Protein AF-A0A5B8U2X6-F1 (afdb_monomer)

pLDDT: mean 74.0, std 24.86, range [23.72, 98.56]

Structure (mmCIF, N/CA/C/O backbone):
data_AF-A0A5B8U2X6-F1
#
_entry.id   AF-A0A5B8U2X6-F1
#
loop_
_atom_site.group_PDB
_atom_site.id
_atom_site.type_symbol
_atom_site.label_atom_id
_atom_site.label_alt_id
_atom_site.label_comp_id
_atom_site.label_asym_id
_atom_site.label_entity_id
_atom_site.label_seq_id
_atom_site.pdbx_PDB_ins_code
_atom_site.Cartn_x
_atom_site.Cartn_y
_atom_site.Cartn_z
_atom_site.occupancy
_atom_site.B_iso_or_equiv
_atom_site.auth_seq_id
_atom_site.auth_comp_id
_atom_site.auth_asym_id
_atom_site.auth_atom_id
_atom_site.pdbx_PDB_model_num
ATOM 1 N N . MET A 1 1 ? 14.703 -2.164 13.344 1.00 45.66 1 MET A N 1
ATOM 2 C CA . MET A 1 1 ? 14.861 -1.088 12.326 1.00 45.66 1 MET A CA 1
ATOM 3 C C . MET A 1 1 ? 16.067 -1.273 11.387 1.00 45.66 1 MET A C 1
ATOM 5 O O . MET A 1 1 ? 16.216 -0.496 10.450 1.00 45.66 1 MET A O 1
ATOM 9 N N . SER A 1 2 ? 16.880 -2.322 11.554 1.00 44.47 2 SER A N 1
ATOM 10 C CA . SER A 1 2 ? 18.109 -2.535 10.768 1.00 44.47 2 SER A CA 1
ATOM 11 C C . SER A 1 2 ? 17.895 -3.267 9.433 1.00 44.47 2 SER A C 1
ATOM 13 O O . SER A 1 2 ? 18.691 -3.104 8.519 1.00 44.47 2 SER A O 1
ATOM 15 N N . CYS A 1 3 ? 16.785 -3.997 9.267 1.00 41.44 3 CYS A N 1
ATOM 16 C CA . CYS A 1 3 ? 16.522 -4.795 8.059 1.00 41.44 3 CYS A CA 1
ATOM 17 C C . CYS A 1 3 ? 15.993 -3.962 6.864 1.00 41.44 3 CYS A C 1
ATOM 19 O O . CYS A 1 3 ? 16.298 -4.249 5.711 1.00 41.44 3 CYS A O 1
ATOM 21 N N . ARG A 1 4 ? 15.277 -2.852 7.120 1.00 40.81 4 ARG A N 1
ATOM 22 C CA . ARG A 1 4 ? 14.771 -1.941 6.065 1.00 40.81 4 ARG A CA 1
ATOM 23 C C . ARG A 1 4 ? 15.860 -1.060 5.435 1.00 40.81 4 ARG A C 1
ATOM 25 O O . ARG A 1 4 ? 15.717 -0.641 4.292 1.00 40.81 4 ARG A O 1
ATOM 32 N N . ARG A 1 5 ? 16.961 -0.797 6.150 1.00 43.97 5 ARG A N 1
ATOM 33 C CA . ARG A 1 5 ? 18.062 0.057 5.661 1.00 43.97 5 ARG A CA 1
ATOM 34 C C . ARG A 1 5 ? 18.943 -0.651 4.624 1.00 43.97 5 ARG A C 1
ATOM 36 O O . ARG A 1 5 ? 19.521 0.022 3.778 1.00 43.97 5 ARG A O 1
ATOM 43 N N . SER A 1 6 ? 18.998 -1.982 4.639 1.00 44.72 6 SER A N 1
ATOM 44 C CA . SER A 1 6 ? 19.812 -2.769 3.700 1.00 44.72 6 SER A CA 1
ATOM 45 C C . SER A 1 6 ? 19.154 -2.918 2.322 1.00 44.72 6 SER A C 1
ATOM 47 O O . SER A 1 6 ? 19.837 -2.815 1.307 1.00 44.72 6 SER A O 1
ATOM 49 N N . ALA A 1 7 ? 17.823 -3.052 2.264 1.00 44.38 7 ALA A N 1
ATOM 50 C CA . ALA A 1 7 ? 17.082 -3.155 1.001 1.00 44.38 7 ALA A CA 1
ATOM 51 C C . ALA A 1 7 ? 17.057 -1.832 0.206 1.00 44.38 7 ALA A C 1
ATOM 53 O O . ALA A 1 7 ? 17.177 -1.834 -1.018 1.00 44.38 7 ALA A O 1
ATOM 54 N N . LEU A 1 8 ? 16.980 -0.689 0.900 1.00 41.84 8 LEU A N 1
ATOM 55 C CA . LEU A 1 8 ? 17.051 0.643 0.282 1.00 41.84 8 LEU A CA 1
ATOM 56 C C . LEU A 1 8 ? 18.453 0.965 -0.263 1.00 41.84 8 LEU A C 1
ATOM 58 O O . LEU A 1 8 ? 18.573 1.636 -1.285 1.00 41.84 8 LEU A O 1
ATOM 62 N N . ARG A 1 9 ? 19.513 0.443 0.369 1.00 46.94 9 ARG A N 1
ATOM 63 C CA . ARG A 1 9 ? 20.895 0.595 -0.113 1.00 46.94 9 ARG A CA 1
ATOM 64 C C . ARG A 1 9 ? 21.164 -0.224 -1.380 1.00 46.94 9 ARG A C 1
ATOM 66 O O . ARG A 1 9 ? 21.861 0.275 -2.251 1.00 46.94 9 ARG A O 1
ATOM 73 N N . GLY A 1 10 ? 20.568 -1.413 -1.522 1.00 42.59 10 GLY A N 1
ATOM 74 C CA . GLY A 1 10 ? 20.718 -2.257 -2.720 1.00 42.59 10 GLY A CA 1
ATOM 75 C C . GLY A 1 10 ? 20.016 -1.719 -3.977 1.00 42.59 10 GLY A C 1
ATOM 76 O O . GLY A 1 10 ? 20.517 -1.886 -5.086 1.00 42.59 10 GLY A O 1
ATOM 77 N N . LEU A 1 11 ? 18.880 -1.030 -3.822 1.00 47.50 11 LEU A N 1
ATOM 78 C CA . LEU A 1 11 ? 18.185 -0.370 -4.939 1.00 47.50 11 LEU A CA 1
ATOM 79 C C . LEU A 1 11 ? 18.840 0.967 -5.324 1.00 47.50 11 LEU A C 1
ATOM 81 O O . LEU A 1 11 ? 18.919 1.292 -6.509 1.00 47.50 11 LEU A O 1
ATOM 85 N N . ALA A 1 12 ? 19.364 1.713 -4.345 1.00 45.62 12 ALA A N 1
ATOM 86 C CA . ALA A 1 12 ? 20.092 2.956 -4.592 1.00 45.62 12 ALA A CA 1
ATOM 87 C C . ALA A 1 12 ? 21.423 2.724 -5.332 1.00 45.62 12 ALA A C 1
ATOM 89 O O . ALA A 1 12 ? 21.787 3.523 -6.193 1.00 45.62 12 ALA A O 1
ATOM 90 N N . THR A 1 13 ? 22.126 1.617 -5.066 1.00 49.00 13 THR A N 1
ATOM 91 C CA . THR A 1 13 ? 23.376 1.277 -5.768 1.00 49.00 13 THR A CA 1
ATOM 92 C C . THR A 1 13 ? 23.142 0.831 -7.213 1.00 49.00 13 THR A C 1
ATOM 94 O O . THR A 1 13 ? 23.917 1.208 -8.090 1.00 49.00 13 THR A O 1
ATOM 97 N N . LEU A 1 14 ? 22.048 0.117 -7.504 1.00 48.97 14 LEU A N 1
ATOM 98 C CA . LEU A 1 14 ? 21.668 -0.240 -8.880 1.00 48.97 14 LEU A CA 1
ATOM 99 C C . LEU A 1 14 ? 21.226 0.980 -9.707 1.00 48.97 14 LEU A C 1
ATOM 101 O O . LEU A 1 14 ? 21.604 1.097 -10.873 1.00 48.97 14 LEU A O 1
ATOM 105 N N . ALA A 1 15 ? 20.486 1.920 -9.107 1.00 51.16 15 ALA A N 1
ATOM 106 C CA . ALA A 1 15 ? 20.102 3.173 -9.764 1.00 51.16 15 ALA A CA 1
ATOM 107 C C . ALA A 1 15 ? 21.309 4.102 -10.009 1.00 51.16 15 ALA A C 1
ATOM 109 O O . ALA A 1 15 ? 21.414 4.703 -11.078 1.00 51.16 15 ALA A O 1
ATOM 110 N N . ALA A 1 16 ? 22.253 4.169 -9.063 1.00 51.25 16 ALA A N 1
ATOM 111 C CA . ALA A 1 16 ? 23.487 4.942 -9.209 1.00 51.25 16 ALA A CA 1
ATOM 112 C C . ALA A 1 16 ? 24.422 4.364 -10.286 1.00 51.25 16 ALA A C 1
ATOM 114 O O . ALA A 1 16 ? 25.028 5.128 -11.034 1.00 51.25 16 ALA A O 1
ATOM 115 N N . LEU A 1 17 ? 24.497 3.036 -10.434 1.00 53.19 17 LEU A N 1
ATOM 116 C CA . LEU A 1 17 ? 25.281 2.394 -11.498 1.00 53.19 17 LEU A CA 1
ATOM 117 C C . LEU A 1 17 ? 24.657 2.584 -12.892 1.00 53.19 17 LEU A C 1
ATOM 119 O O . LEU A 1 17 ? 25.386 2.774 -13.864 1.00 53.19 17 LEU A O 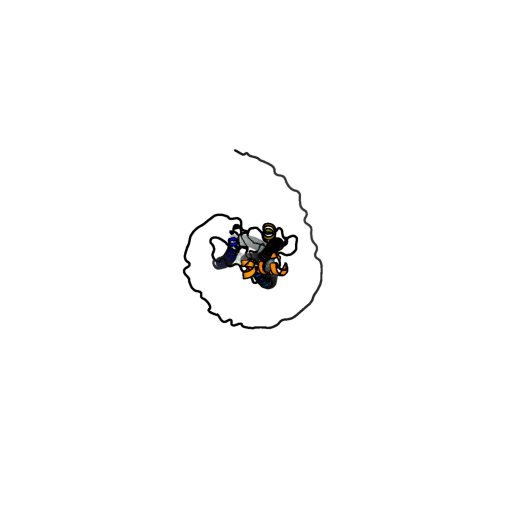1
ATOM 123 N N . LEU A 1 18 ? 23.323 2.614 -12.999 1.00 53.66 18 LEU A N 1
ATOM 124 C CA . LEU A 1 18 ? 22.628 2.923 -14.257 1.00 53.66 18 LEU A CA 1
ATOM 125 C C . LEU A 1 18 ? 22.756 4.405 -14.654 1.00 53.66 18 LEU A C 1
ATOM 127 O O . LEU A 1 18 ? 22.947 4.699 -15.833 1.00 53.66 18 LEU A O 1
ATOM 131 N N . LEU A 1 19 ? 22.722 5.333 -13.691 1.00 51.91 19 LEU A N 1
ATOM 132 C CA . LEU A 1 19 ? 22.930 6.767 -13.940 1.00 51.91 19 LEU A CA 1
ATOM 133 C C . LEU A 1 19 ? 24.402 7.114 -14.224 1.00 51.91 19 LEU A C 1
ATOM 135 O O . LEU A 1 19 ? 24.670 7.919 -15.114 1.00 51.91 19 LEU A O 1
ATOM 139 N N . ALA A 1 20 ? 25.362 6.463 -13.560 1.00 50.06 20 ALA A N 1
ATOM 140 C CA . ALA A 1 20 ? 26.790 6.622 -13.854 1.00 50.06 20 ALA A CA 1
ATOM 141 C C . ALA A 1 20 ? 27.172 6.038 -15.229 1.00 50.06 20 ALA A C 1
ATOM 143 O O . ALA A 1 20 ? 27.997 6.617 -15.937 1.00 50.06 20 ALA A O 1
ATOM 144 N N . GLY A 1 21 ? 26.518 4.949 -15.654 1.00 46.28 21 GLY A N 1
ATOM 145 C CA . GLY A 1 21 ? 26.661 4.399 -17.007 1.00 46.28 21 GLY A CA 1
ATOM 146 C C . GLY A 1 21 ? 26.120 5.320 -18.110 1.00 46.28 21 GLY A C 1
ATOM 147 O O . GLY A 1 21 ? 26.649 5.318 -19.220 1.00 46.28 21 GLY A O 1
ATOM 148 N N . LEU A 1 22 ? 25.112 6.144 -17.804 1.00 51.41 22 LEU A N 1
ATOM 149 C CA . LEU A 1 22 ? 24.564 7.160 -18.712 1.00 51.41 22 LEU A CA 1
ATOM 150 C C . LEU A 1 22 ? 25.394 8.456 -18.728 1.00 51.41 22 LEU A C 1
ATOM 152 O O . LEU A 1 22 ? 25.529 9.072 -19.784 1.00 51.41 22 LEU A O 1
ATOM 156 N N . ALA A 1 23 ? 26.003 8.841 -17.603 1.00 42.81 23 ALA A N 1
ATOM 157 C CA . ALA A 1 23 ? 26.841 10.040 -17.507 1.00 42.81 23 ALA A CA 1
ATOM 158 C C . ALA A 1 23 ? 28.220 9.878 -18.178 1.00 42.81 23 ALA A C 1
ATOM 160 O O . ALA A 1 23 ? 28.730 10.830 -18.769 1.00 42.81 23 ALA A O 1
ATOM 161 N N . LEU A 1 24 ? 28.805 8.671 -18.184 1.00 44.12 24 LEU A N 1
ATOM 162 C CA . LEU A 1 24 ? 30.079 8.424 -18.881 1.00 44.12 24 LEU A CA 1
ATOM 163 C C . LEU A 1 24 ? 29.963 8.416 -20.418 1.00 44.12 24 LEU A C 1
ATOM 165 O O . LEU A 1 24 ? 30.982 8.423 -21.107 1.00 44.12 24 LEU A O 1
ATOM 169 N N . ALA A 1 25 ? 28.747 8.431 -20.970 1.00 42.72 25 ALA A N 1
ATOM 170 C CA . ALA A 1 25 ? 28.528 8.545 -22.410 1.00 42.72 25 ALA A CA 1
ATOM 171 C C . ALA A 1 25 ? 28.566 10.002 -22.923 1.00 42.72 25 ALA A C 1
ATOM 173 O O . ALA A 1 25 ? 28.543 10.210 -24.135 1.00 42.72 25 ALA A O 1
ATOM 174 N N . TRP A 1 26 ? 28.637 11.006 -22.036 1.00 47.81 26 TRP A N 1
ATOM 175 C CA . TRP A 1 26 ? 28.451 12.425 -22.386 1.00 47.81 26 TRP A CA 1
ATOM 176 C C . TRP A 1 26 ? 29.726 13.287 -22.451 1.00 47.81 26 TRP A C 1
ATOM 178 O O . TRP A 1 26 ? 29.637 14.447 -22.838 1.00 47.81 26 TRP A O 1
ATOM 188 N N . THR A 1 27 ? 30.923 12.766 -22.158 1.00 38.72 27 THR A N 1
ATOM 189 C CA . THR A 1 27 ? 32.166 13.580 -22.165 1.00 38.72 27 THR A CA 1
ATOM 190 C C . THR A 1 27 ? 33.053 13.429 -23.407 1.00 38.72 27 THR A C 1
ATOM 192 O O . THR A 1 27 ? 34.200 13.876 -23.416 1.00 38.72 27 THR A O 1
ATOM 195 N N . MET A 1 28 ? 32.544 12.867 -24.506 1.00 40.69 28 MET A N 1
ATOM 196 C CA . MET A 1 28 ? 33.264 12.869 -25.787 1.00 40.69 28 MET A CA 1
ATOM 197 C C . MET A 1 28 ? 32.889 14.108 -26.611 1.00 40.69 28 MET A C 1
ATOM 199 O O . MET A 1 28 ? 31.976 14.071 -27.434 1.00 40.69 28 MET A O 1
ATOM 203 N N . ALA A 1 29 ? 33.623 15.203 -26.401 1.00 36.75 29 ALA A N 1
ATOM 204 C CA . ALA A 1 29 ? 33.650 16.339 -27.322 1.00 36.75 29 ALA A CA 1
ATOM 205 C C . ALA A 1 29 ? 34.003 15.870 -28.756 1.00 36.75 29 ALA A C 1
ATOM 207 O O . ALA A 1 29 ? 34.785 14.921 -28.915 1.00 36.75 29 ALA A O 1
ATOM 208 N N . PRO A 1 30 ? 33.450 16.502 -29.810 1.00 38.44 30 PRO A N 1
ATOM 209 C CA . PRO A 1 30 ? 33.649 16.064 -31.184 1.00 38.44 30 PRO A CA 1
ATOM 210 C C . PRO A 1 30 ? 35.097 16.331 -31.608 1.00 38.44 30 PRO A C 1
ATOM 212 O O . PRO A 1 30 ? 35.464 17.437 -31.988 1.00 38.44 30 PRO A O 1
ATOM 215 N N . ARG A 1 31 ? 35.938 15.295 -31.567 1.00 40.66 31 ARG A N 1
ATOM 216 C CA . ARG A 1 31 ? 37.157 15.266 -32.378 1.00 40.66 31 ARG A CA 1
ATOM 217 C C . ARG A 1 31 ? 36.712 15.261 -33.834 1.00 40.66 31 ARG A C 1
ATOM 219 O O . ARG A 1 31 ? 35.947 14.375 -34.216 1.00 40.66 31 ARG A O 1
ATOM 226 N N . GLU A 1 32 ? 37.169 16.228 -34.625 1.00 37.09 32 GLU A N 1
ATOM 227 C CA . GLU A 1 32 ? 36.954 16.239 -36.070 1.00 37.09 32 GLU A CA 1
ATOM 228 C C . GLU A 1 32 ? 37.392 14.894 -36.659 1.00 37.09 32 GLU A C 1
ATOM 230 O O . GLU A 1 32 ? 38.577 14.568 -36.758 1.00 37.09 32 GLU A O 1
ATOM 235 N N . ALA A 1 33 ? 36.405 14.064 -36.986 1.00 40.00 33 ALA A N 1
ATOM 236 C CA . ALA A 1 33 ? 36.617 12.739 -37.524 1.00 40.00 33 ALA A CA 1
ATOM 237 C C . ALA A 1 33 ? 36.994 12.875 -39.001 1.00 40.00 33 ALA A C 1
ATOM 239 O O . ALA A 1 33 ? 36.147 12.761 -39.888 1.00 40.00 33 ALA A O 1
ATOM 240 N N . ARG A 1 34 ? 38.284 13.094 -39.273 1.00 43.84 34 ARG A N 1
ATOM 241 C CA . ARG A 1 34 ? 38.865 12.716 -40.562 1.00 43.84 34 ARG A CA 1
ATOM 242 C C . ARG A 1 34 ? 38.657 11.206 -40.724 1.00 43.84 34 ARG A C 1
ATOM 244 O O . ARG A 1 34 ? 39.316 10.408 -40.069 1.00 43.84 34 ARG A O 1
ATOM 251 N N . GLY A 1 35 ? 37.667 10.850 -41.543 1.00 50.34 35 GLY A N 1
ATOM 252 C CA . GLY A 1 35 ? 37.341 9.487 -41.955 1.00 50.34 35 GLY A CA 1
ATOM 253 C C . GLY A 1 35 ? 36.707 8.627 -40.863 1.00 50.34 35 GLY A C 1
ATOM 254 O O . GLY A 1 35 ? 37.368 7.774 -40.278 1.00 50.34 35 GLY A O 1
ATOM 255 N N . ALA A 1 36 ? 35.401 8.775 -40.620 1.00 57.94 36 ALA A N 1
ATOM 256 C CA . ALA A 1 36 ? 34.653 7.691 -39.987 1.00 57.94 36 ALA A CA 1
ATOM 257 C C . ALA A 1 36 ? 34.746 6.462 -40.902 1.00 57.94 36 ALA A C 1
ATOM 259 O O . ALA A 1 36 ? 34.104 6.409 -41.950 1.00 57.94 36 ALA A O 1
ATOM 260 N N . ASP A 1 37 ? 35.601 5.513 -40.527 1.00 76.31 37 ASP A N 1
ATOM 261 C CA . ASP A 1 37 ? 35.846 4.324 -41.325 1.00 76.31 37 ASP A CA 1
ATOM 262 C C . ASP A 1 37 ? 34.520 3.579 -41.524 1.00 76.31 37 ASP A C 1
ATOM 264 O O . ASP A 1 37 ? 33.775 3.340 -40.569 1.00 76.31 37 ASP A O 1
ATOM 268 N N . GLU A 1 38 ? 34.165 3.262 -42.766 1.00 82.81 38 GLU A N 1
ATOM 269 C CA . GLU A 1 38 ? 32.849 2.702 -43.096 1.00 82.81 38 GLU A CA 1
ATOM 270 C C . GLU A 1 38 ? 32.565 1.423 -42.293 1.00 82.81 38 GLU A C 1
ATOM 272 O O . GLU A 1 38 ? 31.448 1.216 -41.810 1.00 82.81 38 GLU A O 1
ATOM 277 N N . GLY A 1 39 ? 33.601 0.603 -42.082 1.00 84.31 39 GLY A N 1
ATOM 278 C CA . GLY A 1 39 ? 33.538 -0.586 -41.235 1.00 84.31 39 GLY A CA 1
ATOM 279 C C . GLY A 1 39 ? 33.144 -0.271 -39.789 1.00 84.31 39 GLY A C 1
ATOM 280 O O . GLY A 1 39 ? 32.352 -1.004 -39.198 1.00 84.31 39 GLY A O 1
ATOM 281 N N . ARG A 1 40 ? 33.598 0.862 -39.234 1.00 88.75 40 ARG A N 1
ATOM 282 C CA . ARG A 1 40 ? 33.215 1.324 -37.892 1.00 88.75 40 ARG A CA 1
ATOM 283 C C . ARG A 1 40 ? 31.740 1.715 -37.837 1.00 88.75 40 ARG A C 1
ATOM 285 O O . ARG A 1 40 ? 31.066 1.325 -36.890 1.00 88.75 40 ARG A O 1
ATOM 292 N N . LEU A 1 41 ? 31.222 2.428 -38.842 1.00 87.75 41 LEU A N 1
ATOM 293 C CA . LEU A 1 41 ? 29.796 2.792 -38.915 1.00 87.75 41 LEU A CA 1
ATOM 294 C C . LEU A 1 41 ? 28.893 1.566 -39.108 1.00 87.75 41 LEU A C 1
ATOM 296 O O . LEU A 1 41 ? 27.859 1.437 -38.457 1.00 87.75 41 LEU A O 1
ATOM 300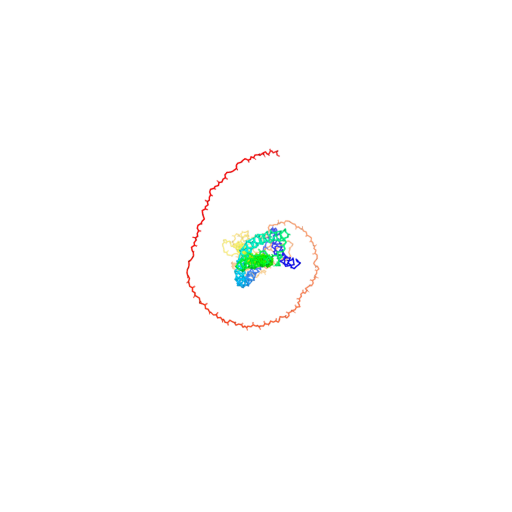 N N . ARG A 1 42 ? 29.292 0.620 -39.964 1.00 90.44 42 ARG A N 1
ATOM 301 C CA . ARG A 1 42 ? 28.578 -0.659 -40.107 1.00 90.44 42 ARG A CA 1
ATOM 302 C C . ARG A 1 42 ? 28.594 -1.446 -38.792 1.00 90.44 42 ARG A C 1
ATOM 304 O O . ARG A 1 42 ? 27.560 -1.978 -38.387 1.00 90.44 42 ARG A O 1
ATOM 311 N N . GLY A 1 43 ? 29.728 -1.450 -38.089 1.00 90.94 43 GLY A N 1
ATOM 312 C CA . GLY A 1 43 ? 29.873 -2.039 -36.759 1.00 90.94 43 GLY A CA 1
ATOM 313 C C . GLY A 1 43 ? 28.967 -1.392 -35.707 1.00 90.94 43 GLY A C 1
ATOM 314 O O . GLY A 1 43 ? 28.291 -2.107 -34.968 1.00 90.94 43 GLY A O 1
ATOM 315 N N . THR A 1 44 ? 28.875 -0.058 -35.657 1.00 90.50 44 THR A N 1
ATOM 316 C CA . THR A 1 44 ? 27.982 0.637 -34.711 1.00 90.50 44 THR A CA 1
ATOM 317 C C . THR A 1 44 ? 26.509 0.383 -35.010 1.00 90.50 44 THR A C 1
ATOM 319 O O . THR A 1 44 ? 25.738 0.196 -34.070 1.00 90.50 44 THR A O 1
ATOM 322 N N . ILE A 1 45 ? 26.112 0.299 -36.284 1.00 91.69 45 ILE A N 1
ATOM 323 C CA . ILE A 1 45 ? 24.746 -0.072 -36.686 1.00 91.69 45 ILE A CA 1
ATOM 324 C C . ILE A 1 45 ? 24.434 -1.512 -36.266 1.00 91.69 45 ILE A C 1
ATOM 326 O O . ILE A 1 45 ? 23.380 -1.763 -35.681 1.00 91.69 45 ILE A O 1
ATOM 330 N N . ALA A 1 46 ? 25.342 -2.461 -36.520 1.00 93.00 46 ALA A N 1
ATOM 331 C CA . ALA A 1 46 ? 25.168 -3.856 -36.117 1.00 93.00 46 ALA A CA 1
ATOM 332 C C . ALA A 1 46 ? 25.066 -3.997 -34.588 1.00 93.00 46 ALA A C 1
ATOM 334 O O . ALA A 1 46 ? 24.146 -4.650 -34.090 1.00 93.00 46 ALA A O 1
ATOM 335 N N . ALA A 1 47 ? 25.943 -3.316 -33.844 1.00 90.44 47 ALA A N 1
ATOM 336 C CA . ALA A 1 47 ? 25.895 -3.257 -32.386 1.00 90.44 47 ALA A CA 1
ATOM 337 C C . ALA A 1 47 ? 24.603 -2.592 -31.881 1.00 90.44 47 ALA A C 1
ATOM 339 O O . ALA A 1 47 ? 23.998 -3.077 -30.929 1.00 90.44 47 ALA A O 1
ATOM 340 N N . GLY A 1 48 ? 24.133 -1.529 -32.542 1.00 90.50 48 GLY A N 1
ATOM 341 C CA . GLY A 1 48 ? 22.844 -0.892 -32.264 1.00 90.50 48 GLY A CA 1
ATOM 342 C C . GLY A 1 48 ? 21.672 -1.857 -32.444 1.00 90.50 48 GLY A C 1
ATOM 343 O O . GLY A 1 48 ? 20.861 -2.005 -31.537 1.00 90.50 48 GLY A O 1
ATOM 344 N N . LYS A 1 49 ? 21.631 -2.609 -33.552 1.00 92.25 49 LYS A N 1
ATOM 345 C CA . LYS A 1 49 ? 20.611 -3.647 -33.802 1.00 92.25 49 LYS A CA 1
ATOM 346 C C . LYS A 1 49 ? 20.666 -4.798 -32.793 1.00 92.25 49 LYS A C 1
ATOM 348 O O . LYS A 1 49 ? 19.632 -5.376 -32.467 1.00 92.25 49 LYS A O 1
ATOM 353 N N . ALA A 1 50 ? 21.856 -5.179 -32.329 1.00 92.62 50 ALA A N 1
ATOM 354 C CA . ALA A 1 50 ? 22.008 -6.188 -31.279 1.00 92.62 50 ALA A CA 1
ATOM 355 C C . ALA A 1 50 ? 21.490 -5.668 -29.928 1.00 92.62 50 ALA A C 1
ATOM 357 O O . ALA A 1 50 ? 20.719 -6.358 -29.264 1.00 92.62 50 ALA A O 1
ATOM 358 N N . ARG A 1 51 ? 21.830 -4.422 -29.567 1.00 89.81 51 ARG A N 1
ATOM 359 C CA . ARG A 1 51 ? 21.296 -3.754 -28.371 1.00 89.81 51 ARG A CA 1
ATOM 360 C C . ARG A 1 51 ? 19.781 -3.596 -28.428 1.00 89.81 51 ARG A C 1
ATOM 362 O O . ARG A 1 51 ? 19.125 -3.870 -27.435 1.00 89.81 51 ARG A O 1
ATOM 369 N N . GLU A 1 52 ? 19.208 -3.225 -29.572 1.00 90.12 52 GLU A N 1
ATOM 370 C CA . GLU A 1 52 ? 17.750 -3.146 -29.742 1.00 90.12 52 GLU A CA 1
ATOM 371 C C . GLU A 1 52 ? 17.065 -4.492 -29.509 1.00 90.12 52 GLU A C 1
ATOM 373 O O . GLU A 1 52 ? 16.050 -4.528 -28.821 1.00 90.12 52 GLU A O 1
ATOM 378 N N . ARG A 1 53 ? 17.625 -5.592 -30.033 1.00 90.75 53 ARG A N 1
ATOM 379 C CA . ARG A 1 53 ? 17.107 -6.948 -29.786 1.00 90.75 53 ARG A CA 1
ATOM 380 C C . ARG A 1 53 ? 17.183 -7.317 -28.307 1.00 90.75 53 ARG A C 1
ATOM 382 O O . ARG A 1 53 ? 16.168 -7.668 -27.727 1.00 90.75 53 ARG A O 1
ATOM 389 N N . SER A 1 54 ? 18.335 -7.110 -27.670 1.00 90.00 54 SER A N 1
ATOM 390 C CA . SER A 1 54 ? 18.495 -7.346 -26.229 1.00 90.00 54 SER A CA 1
ATOM 391 C C . SER A 1 54 ? 17.530 -6.501 -25.383 1.00 90.00 54 SER A C 1
ATOM 393 O O . SER A 1 54 ? 16.895 -7.021 -24.468 1.00 90.00 54 SER A O 1
ATOM 395 N N . LEU A 1 55 ? 17.348 -5.217 -25.716 1.00 88.06 55 LEU A N 1
ATOM 396 C CA . LEU A 1 55 ? 16.381 -4.346 -25.048 1.00 88.06 55 LEU A CA 1
ATOM 397 C C . LEU A 1 55 ? 14.931 -4.763 -25.329 1.00 88.06 55 LEU A C 1
ATOM 399 O O . LEU A 1 55 ? 14.084 -4.545 -24.468 1.00 88.06 55 LEU A O 1
ATOM 403 N N . ALA A 1 56 ? 14.639 -5.358 -26.491 1.00 85.88 56 ALA A N 1
ATOM 404 C CA . ALA A 1 56 ? 13.337 -5.929 -26.841 1.00 85.88 56 ALA A CA 1
ATOM 405 C C . ALA A 1 56 ? 13.057 -7.265 -26.120 1.00 85.88 56 ALA A C 1
ATOM 407 O O . ALA A 1 56 ? 11.931 -7.520 -25.700 1.00 85.88 56 ALA A O 1
ATOM 408 N N . ASP A 1 57 ? 14.068 -8.091 -25.877 1.00 88.94 57 ASP A N 1
ATOM 409 C CA . ASP A 1 57 ? 13.917 -9.321 -25.089 1.00 88.94 57 ASP A CA 1
ATOM 410 C C . ASP A 1 57 ? 13.757 -9.000 -23.607 1.00 88.94 57 ASP A C 1
ATOM 412 O O . ASP A 1 57 ? 12.820 -9.468 -22.944 1.00 88.94 57 ASP A O 1
ATOM 416 N N . ALA A 1 58 ? 14.594 -8.081 -23.113 1.00 84.25 58 ALA A N 1
ATOM 417 C CA . ALA A 1 58 ? 14.346 -7.410 -21.854 1.00 84.25 58 ALA A CA 1
ATOM 418 C C . ALA A 1 58 ? 12.942 -6.793 -21.881 1.00 84.25 58 ALA A C 1
ATOM 420 O O . ALA A 1 58 ? 12.280 -6.864 -20.844 1.00 84.25 58 ALA A O 1
ATOM 421 N N . ALA A 1 59 ? 12.465 -6.288 -23.048 1.00 82.00 59 ALA A N 1
ATOM 422 C CA . ALA A 1 59 ? 11.116 -5.755 -23.307 1.00 82.00 59 ALA A CA 1
ATOM 423 C C . ALA A 1 59 ? 9.987 -6.729 -22.926 1.00 82.00 59 ALA A C 1
ATOM 425 O O . ALA A 1 59 ? 9.091 -6.472 -22.111 1.00 82.00 59 ALA A O 1
ATOM 426 N N . ALA A 1 60 ? 10.090 -7.918 -23.488 1.00 85.12 60 ALA A N 1
ATOM 427 C CA . ALA A 1 60 ? 9.152 -8.982 -23.221 1.00 85.12 60 ALA A CA 1
ATOM 428 C C . ALA A 1 60 ? 9.243 -9.472 -21.765 1.00 85.12 60 ALA A C 1
ATOM 430 O O . ALA A 1 60 ? 8.214 -9.770 -21.156 1.00 85.12 60 ALA A O 1
ATOM 431 N N . HIS A 1 61 ? 10.448 -9.529 -21.185 1.00 87.31 61 HIS A N 1
ATOM 432 C CA . HIS A 1 61 ? 10.651 -10.021 -19.822 1.00 87.31 61 HIS A CA 1
ATOM 433 C C . HIS A 1 61 ? 10.017 -9.115 -18.756 1.00 87.31 61 HIS A C 1
ATOM 435 O O . HIS A 1 61 ? 9.184 -9.600 -17.990 1.00 87.31 61 HIS A O 1
ATOM 441 N N . LEU A 1 62 ? 10.306 -7.804 -18.735 1.00 83.94 62 LEU A N 1
ATOM 442 C CA . LEU A 1 62 ? 9.652 -6.911 -17.757 1.00 83.94 62 LEU A CA 1
ATOM 443 C C . LEU A 1 62 ? 8.137 -6.886 -17.966 1.00 83.94 62 LEU A C 1
ATOM 445 O O . LEU A 1 62 ? 7.419 -6.865 -16.988 1.00 83.94 62 LEU A O 1
ATOM 449 N N . ALA A 1 63 ? 7.631 -6.965 -19.204 1.00 83.56 63 ALA A N 1
ATOM 450 C CA . ALA A 1 63 ? 6.185 -7.001 -19.443 1.00 83.56 63 ALA A CA 1
ATOM 451 C C . ALA A 1 63 ? 5.527 -8.274 -18.868 1.00 83.56 63 ALA A C 1
ATOM 453 O O . ALA A 1 63 ? 4.340 -8.289 -18.536 1.00 83.56 63 ALA A O 1
ATOM 454 N N . ARG A 1 64 ? 6.276 -9.381 -18.745 1.00 89.75 64 ARG A N 1
ATOM 455 C CA . ARG A 1 64 ? 5.832 -10.565 -17.990 1.00 89.75 64 ARG A CA 1
ATOM 456 C C . ARG A 1 64 ? 5.858 -10.301 -16.484 1.00 89.75 64 ARG A C 1
ATOM 458 O O . ARG A 1 64 ? 4.880 -10.633 -15.819 1.00 89.75 64 ARG A O 1
ATOM 465 N N . LEU A 1 65 ? 6.918 -9.675 -15.969 1.00 88.06 65 LEU A N 1
ATOM 466 C CA . LEU A 1 65 ? 7.036 -9.303 -14.552 1.00 88.06 65 LEU A CA 1
ATOM 467 C C . LEU A 1 65 ? 6.001 -8.260 -14.114 1.00 88.06 65 LEU A C 1
ATOM 469 O O . LEU A 1 65 ? 5.481 -8.353 -13.011 1.00 88.06 65 LEU A O 1
ATOM 473 N N . GLU A 1 66 ? 5.668 -7.302 -14.973 1.00 86.06 66 GLU A N 1
ATOM 474 C CA . GLU A 1 66 ? 4.619 -6.298 -14.784 1.00 86.06 66 GLU A CA 1
ATOM 475 C C . GLU A 1 66 ? 3.262 -6.980 -14.668 1.00 86.06 66 GLU A C 1
ATOM 477 O O . GLU A 1 66 ? 2.545 -6.746 -13.704 1.00 86.06 66 GLU A O 1
ATOM 482 N N . ARG A 1 67 ? 2.934 -7.898 -15.588 1.00 87.62 67 ARG A N 1
ATOM 483 C CA . ARG A 1 67 ? 1.696 -8.689 -15.508 1.00 87.62 67 ARG A CA 1
ATOM 484 C C . ARG A 1 67 ? 1.647 -9.574 -14.263 1.00 87.62 67 ARG A C 1
ATOM 486 O O . ARG A 1 67 ? 0.580 -9.724 -13.677 1.00 87.62 67 ARG A O 1
ATOM 493 N N . ALA A 1 68 ? 2.771 -10.165 -13.858 1.00 90.50 68 ALA A N 1
ATOM 494 C CA . ALA A 1 68 ? 2.854 -10.930 -12.616 1.00 90.50 68 ALA A CA 1
ATOM 495 C C . ALA A 1 68 ? 2.657 -10.028 -11.388 1.00 90.50 68 ALA A C 1
ATOM 497 O O . ALA A 1 68 ? 1.810 -10.314 -10.549 1.00 90.50 68 ALA A O 1
ATOM 498 N N . SER A 1 69 ? 3.347 -8.888 -11.345 1.00 89.31 69 SER A N 1
ATOM 499 C CA . SER A 1 69 ? 3.237 -7.910 -10.262 1.00 89.31 69 SER A CA 1
ATOM 500 C C . SER A 1 69 ? 1.853 -7.264 -10.200 1.00 89.31 69 SER A C 1
ATOM 502 O O . SER A 1 69 ? 1.386 -6.962 -9.113 1.00 89.31 69 SER A O 1
ATOM 504 N N . ALA A 1 70 ? 1.172 -7.073 -11.333 1.00 87.12 70 ALA A N 1
ATOM 505 C CA . ALA A 1 70 ? -0.203 -6.582 -11.376 1.00 87.12 70 ALA A CA 1
ATOM 506 C C . ALA A 1 70 ? -1.177 -7.587 -10.747 1.00 87.12 70 ALA A C 1
ATOM 508 O O . ALA A 1 70 ? -2.073 -7.186 -10.011 1.00 87.12 70 ALA A O 1
ATOM 509 N N . ARG A 1 71 ? -0.975 -8.895 -10.970 1.00 91.06 71 ARG A N 1
ATOM 510 C CA . ARG A 1 71 ? -1.748 -9.942 -10.281 1.00 91.06 71 ARG A CA 1
ATOM 511 C C . ARG A 1 71 ? -1.461 -9.970 -8.782 1.00 91.06 71 ARG A C 1
ATOM 513 O O . ARG A 1 71 ? -2.396 -10.031 -7.995 1.00 91.06 71 ARG A O 1
ATOM 520 N N . GLU A 1 72 ? -0.191 -9.887 -8.383 1.00 91.62 72 GLU A N 1
ATOM 521 C CA . GLU A 1 72 ? 0.186 -9.779 -6.965 1.00 91.62 72 GLU A CA 1
ATOM 522 C C . GLU A 1 72 ? -0.453 -8.553 -6.308 1.00 91.62 72 GLU A C 1
ATOM 524 O O . GLU A 1 72 ? -0.990 -8.640 -5.208 1.00 91.62 72 GLU A O 1
ATOM 529 N N . LEU A 1 73 ? -0.426 -7.413 -6.995 1.00 91.75 73 LEU A N 1
ATOM 530 C CA . LEU A 1 73 ? -1.002 -6.169 -6.515 1.00 91.75 73 LEU A CA 1
ATOM 531 C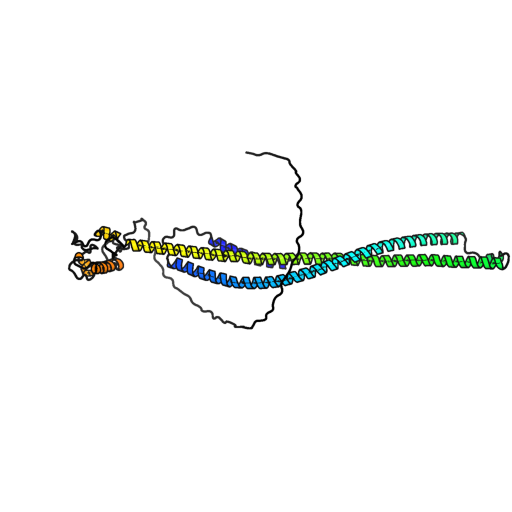 C . LEU A 1 73 ? -2.525 -6.260 -6.390 1.00 91.75 73 LEU A C 1
ATOM 533 O O . LEU A 1 73 ? -3.049 -5.796 -5.388 1.00 91.75 73 LEU A O 1
ATOM 537 N N . ALA A 1 74 ? -3.216 -6.914 -7.326 1.00 91.06 74 ALA A N 1
ATOM 538 C CA . ALA A 1 74 ? -4.651 -7.176 -7.212 1.00 91.06 74 ALA A CA 1
ATOM 539 C C . ALA A 1 74 ? -4.981 -8.047 -5.984 1.00 91.06 74 ALA A C 1
ATOM 541 O O . ALA A 1 74 ? -5.956 -7.792 -5.282 1.00 91.06 74 ALA A O 1
ATOM 542 N N . ILE A 1 75 ? -4.140 -9.040 -5.666 1.00 94.25 75 ILE A N 1
ATOM 543 C CA . ILE A 1 75 ? -4.281 -9.836 -4.434 1.00 94.25 75 ILE A CA 1
ATOM 544 C C . ILE A 1 75 ? -4.070 -8.955 -3.195 1.00 94.25 75 ILE A C 1
ATOM 546 O O . ILE A 1 75 ? -4.814 -9.067 -2.222 1.00 94.25 75 ILE A O 1
ATOM 550 N N . VAL A 1 76 ? -3.064 -8.075 -3.213 1.00 93.19 76 VAL A N 1
ATOM 551 C CA . VAL A 1 76 ? -2.812 -7.127 -2.115 1.00 93.19 76 VAL A CA 1
ATOM 552 C C . VAL A 1 76 ? -3.967 -6.137 -1.960 1.00 93.19 76 VAL A C 1
ATOM 554 O O . VAL A 1 76 ? -4.353 -5.854 -0.834 1.00 93.19 76 VAL A O 1
ATOM 557 N N . GLU A 1 77 ? -4.549 -5.649 -3.054 1.00 92.81 77 GLU A N 1
ATOM 558 C CA . GLU A 1 77 ? -5.734 -4.783 -3.053 1.00 92.81 77 GLU A CA 1
ATOM 559 C C . GLU A 1 77 ? -6.957 -5.489 -2.458 1.00 92.81 77 GLU A C 1
ATOM 561 O O . GLU A 1 77 ? -7.646 -4.900 -1.629 1.00 92.81 77 GLU A O 1
ATOM 566 N N . GLY A 1 78 ? -7.182 -6.762 -2.799 1.00 95.81 78 GLY A N 1
ATOM 567 C CA . GLY A 1 78 ? -8.219 -7.575 -2.158 1.00 95.81 78 GLY A CA 1
ATOM 568 C C . GLY A 1 78 ? -8.000 -7.694 -0.648 1.00 95.81 78 GLY A C 1
ATOM 569 O O . GLY A 1 78 ? -8.892 -7.398 0.139 1.00 95.81 78 GLY A O 1
ATOM 570 N N . ARG A 1 79 ? -6.768 -8.005 -0.226 1.00 95.25 79 ARG A N 1
ATOM 571 C CA . ARG A 1 79 ? -6.410 -8.073 1.203 1.00 95.25 79 ARG A CA 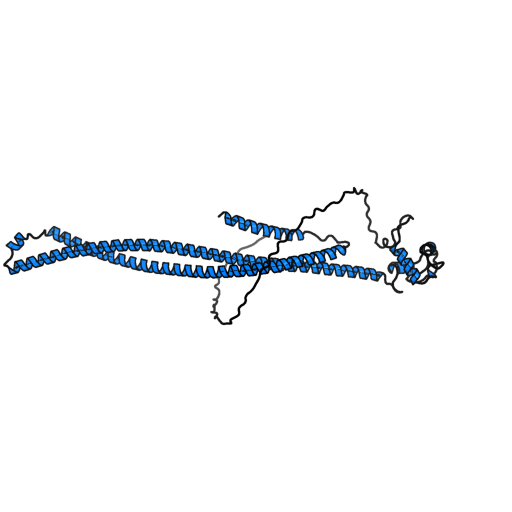1
ATOM 572 C C . ARG A 1 79 ? -6.531 -6.728 1.922 1.00 95.25 79 ARG A C 1
ATOM 574 O O . ARG A 1 79 ? -6.842 -6.709 3.107 1.00 95.25 79 ARG A O 1
ATOM 581 N N . LEU A 1 80 ? -6.261 -5.616 1.238 1.00 96.50 80 LEU A N 1
ATOM 582 C CA . LEU A 1 80 ? -6.469 -4.268 1.772 1.00 96.50 80 LEU A CA 1
ATOM 583 C C . LEU A 1 80 ? -7.957 -3.999 2.006 1.00 96.50 80 LEU A C 1
ATOM 585 O O . LEU A 1 80 ? -8.309 -3.466 3.053 1.00 96.50 80 LEU A O 1
ATOM 589 N N . ALA A 1 81 ? -8.826 -4.405 1.077 1.00 96.38 81 ALA A N 1
ATOM 590 C CA . ALA A 1 81 ? -10.270 -4.291 1.251 1.00 96.38 81 ALA A CA 1
ATOM 591 C C . ALA A 1 81 ? -10.768 -5.142 2.433 1.00 96.38 81 ALA A C 1
ATOM 593 O O . ALA A 1 81 ? -11.526 -4.644 3.265 1.00 96.38 81 ALA A O 1
ATOM 594 N N . ASP A 1 82 ? -10.280 -6.380 2.564 1.00 96.44 82 ASP A N 1
ATOM 595 C CA . ASP A 1 82 ? -10.600 -7.247 3.704 1.00 96.44 82 ASP A CA 1
ATOM 596 C C . ASP A 1 82 ? -10.132 -6.630 5.033 1.00 96.44 82 ASP A C 1
ATOM 598 O O . ASP A 1 82 ? -10.881 -6.596 6.010 1.00 96.44 82 ASP A O 1
ATOM 602 N N . ALA A 1 83 ? -8.908 -6.093 5.074 1.00 96.12 83 ALA A N 1
ATOM 603 C CA . ALA A 1 83 ? -8.359 -5.426 6.253 1.00 96.12 83 ALA A CA 1
ATOM 604 C C . ALA A 1 83 ? -9.129 -4.141 6.609 1.00 96.12 83 ALA A C 1
ATOM 606 O O . ALA A 1 83 ? -9.367 -3.868 7.786 1.00 96.12 83 ALA A O 1
ATOM 607 N N . GLN A 1 84 ? -9.573 -3.374 5.611 1.00 97.88 84 GLN A N 1
ATOM 608 C CA . GLN A 1 84 ? -10.424 -2.202 5.815 1.00 97.88 84 GLN A CA 1
ATOM 609 C C . GLN A 1 84 ? -11.788 -2.602 6.399 1.00 97.88 84 GLN A C 1
ATOM 611 O O . GLN A 1 84 ? -12.241 -1.996 7.370 1.00 97.88 84 GLN A O 1
ATOM 616 N N . ALA A 1 85 ? -12.409 -3.668 5.886 1.00 97.88 85 ALA A N 1
ATOM 617 C CA . ALA A 1 85 ? -13.660 -4.190 6.435 1.00 97.88 85 ALA A CA 1
ATOM 618 C C . ALA A 1 85 ? -13.498 -4.673 7.890 1.00 97.88 85 ALA A C 1
ATOM 620 O O . ALA A 1 85 ? -14.366 -4.430 8.734 1.00 97.88 85 ALA A O 1
ATOM 621 N N . GLN A 1 86 ? -12.368 -5.312 8.214 1.00 96.94 86 GLN A N 1
ATOM 622 C CA . GLN A 1 86 ? -12.035 -5.702 9.588 1.00 96.94 86 GLN A CA 1
ATOM 623 C C . GLN A 1 86 ? -11.886 -4.486 10.511 1.00 96.94 86 GLN A C 1
ATOM 625 O O . GLN A 1 86 ? -12.475 -4.481 11.596 1.00 96.94 86 GLN A O 1
ATOM 630 N N . LEU A 1 87 ? -11.185 -3.440 10.063 1.00 98.31 87 LEU A N 1
ATOM 631 C CA . LEU A 1 87 ? -11.027 -2.185 10.801 1.00 98.31 87 LEU A CA 1
ATOM 632 C C . LEU A 1 87 ? -12.377 -1.515 11.081 1.00 98.31 87 LEU A C 1
ATOM 634 O O . LEU A 1 87 ? -12.628 -1.051 12.198 1.00 98.31 87 LEU A O 1
ATOM 638 N N . ASP A 1 88 ? -13.275 -1.484 10.100 1.00 98.31 88 ASP A N 1
ATOM 639 C CA . ASP A 1 88 ? -14.606 -0.902 10.274 1.00 98.31 88 ASP A CA 1
ATOM 640 C C . ASP A 1 88 ? -15.465 -1.721 11.247 1.00 98.31 88 ASP A C 1
ATOM 642 O O . ASP A 1 88 ? -16.130 -1.151 12.120 1.00 98.31 88 ASP A O 1
ATOM 646 N N . ALA A 1 89 ? -15.364 -3.053 11.212 1.00 97.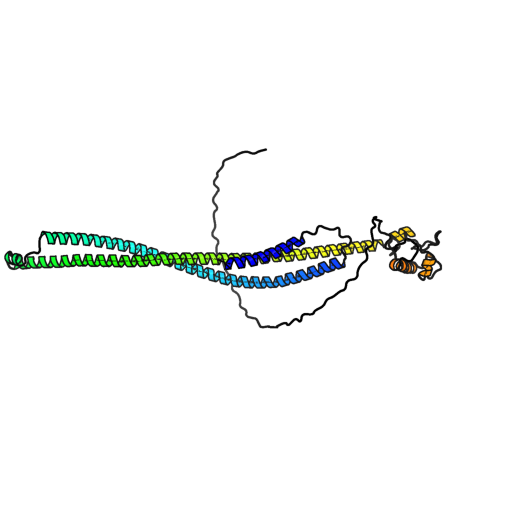94 89 ALA A N 1
ATOM 647 C CA . ALA A 1 89 ? -15.988 -3.916 12.212 1.00 97.94 89 ALA A CA 1
ATOM 648 C C . ALA A 1 89 ? -15.414 -3.679 13.626 1.00 97.94 89 ALA A C 1
ATOM 650 O O . ALA A 1 89 ? -16.168 -3.606 14.602 1.00 97.94 89 ALA A O 1
ATOM 651 N N . SER A 1 90 ? -14.094 -3.511 13.763 1.00 97.81 90 SER A N 1
ATOM 652 C CA . SER A 1 90 ? -13.435 -3.179 15.036 1.00 97.81 90 SER A CA 1
ATOM 653 C C . SER A 1 90 ? -13.875 -1.812 15.571 1.00 97.81 90 SER A C 1
ATOM 655 O O . SER A 1 90 ? -14.185 -1.679 16.760 1.00 97.81 90 SER A O 1
ATOM 657 N N . ARG A 1 91 ? -14.012 -0.805 14.700 1.00 98.50 91 ARG A N 1
ATOM 658 C CA . ARG A 1 91 ? -14.554 0.519 15.052 1.00 98.50 91 ARG A CA 1
ATOM 659 C C . ARG A 1 91 ? -16.005 0.443 15.518 1.00 98.50 91 ARG A C 1
ATOM 661 O O . ARG A 1 91 ? -16.343 1.066 16.526 1.00 98.50 91 ARG A O 1
ATOM 668 N N . ALA A 1 92 ? -16.842 -0.349 14.848 1.00 98.00 92 ALA A N 1
ATOM 669 C CA . ALA A 1 92 ? -18.229 -0.565 15.251 1.00 98.00 92 ALA A CA 1
ATOM 670 C C . ALA A 1 92 ? -18.323 -1.224 16.641 1.00 98.00 92 ALA A C 1
ATOM 672 O O . ALA A 1 92 ? -19.067 -0.751 17.505 1.00 98.00 92 ALA A O 1
ATOM 673 N N . ARG A 1 93 ? -17.502 -2.250 16.914 1.00 96.31 93 ARG A N 1
ATOM 674 C CA . ARG A 1 93 ? -17.404 -2.883 18.247 1.00 96.31 93 ARG A CA 1
ATOM 675 C C . ARG A 1 93 ? -16.962 -1.897 19.332 1.00 96.31 93 ARG A C 1
ATOM 677 O O . ARG A 1 93 ? -17.518 -1.893 20.436 1.00 96.31 93 ARG A O 1
ATOM 684 N N . LEU A 1 94 ? -15.991 -1.033 19.031 1.00 98.25 94 LEU A N 1
ATOM 685 C CA . LEU A 1 94 ? -15.539 0.013 19.950 1.00 98.25 94 LEU A CA 1
ATOM 686 C C . LEU A 1 94 ? -16.650 1.036 20.235 1.00 98.25 94 LEU A C 1
ATOM 688 O O . LEU A 1 94 ? -16.849 1.413 21.391 1.00 98.25 94 LEU A O 1
ATOM 692 N N . ALA A 1 95 ? -17.398 1.458 19.213 1.00 98.06 95 ALA A N 1
ATOM 693 C CA . ALA A 1 95 ? -18.537 2.359 19.374 1.00 98.06 95 ALA A CA 1
ATOM 694 C C . ALA A 1 95 ? -19.630 1.738 20.263 1.00 98.06 95 ALA A C 1
ATOM 696 O O . ALA A 1 95 ? -20.060 2.371 21.229 1.00 98.06 95 ALA A O 1
ATOM 697 N N . ALA A 1 96 ? -19.997 0.476 20.022 1.00 96.06 96 ALA A N 1
ATOM 698 C CA . ALA A 1 96 ? -20.954 -0.253 20.856 1.00 96.06 96 ALA A CA 1
ATOM 699 C C . ALA A 1 96 ? -20.486 -0.357 22.321 1.00 96.06 96 ALA A C 1
ATOM 701 O O . ALA A 1 96 ? -21.257 -0.109 23.250 1.00 96.06 96 ALA A O 1
ATOM 702 N N . THR A 1 97 ? -19.195 -0.635 22.541 1.00 95.56 97 THR A N 1
ATOM 703 C CA . THR A 1 97 ? -18.602 -0.680 23.890 1.00 95.56 97 THR A CA 1
ATOM 704 C C . THR A 1 97 ? -18.685 0.678 24.590 1.00 95.56 97 THR A C 1
ATOM 706 O O . THR A 1 97 ? -19.020 0.742 25.771 1.00 95.56 97 THR A O 1
ATOM 709 N N . ARG A 1 98 ? -18.436 1.782 23.872 1.00 97.69 98 ARG A N 1
ATOM 710 C CA . ARG A 1 98 ? -18.559 3.148 24.414 1.00 97.69 98 ARG A CA 1
ATOM 711 C C . ARG A 1 98 ? -19.995 3.480 24.818 1.00 97.69 98 ARG A C 1
ATOM 713 O O . ARG A 1 98 ? -20.195 4.066 25.880 1.00 97.69 98 ARG A O 1
ATOM 720 N N . VAL A 1 99 ? -20.981 3.076 24.014 1.00 97.69 99 VAL A N 1
ATOM 721 C CA . VAL A 1 99 ? -22.406 3.253 24.338 1.00 97.69 99 VAL A CA 1
ATOM 722 C C . VAL A 1 99 ? -22.778 2.470 25.598 1.00 97.69 99 VAL A C 1
ATOM 724 O O . VAL A 1 99 ? -23.371 3.043 26.514 1.00 97.69 99 VAL A O 1
ATOM 727 N N . ARG A 1 100 ? -22.375 1.195 25.690 1.00 96.06 100 ARG A N 1
ATOM 728 C CA . ARG A 1 100 ? -22.619 0.363 26.879 1.0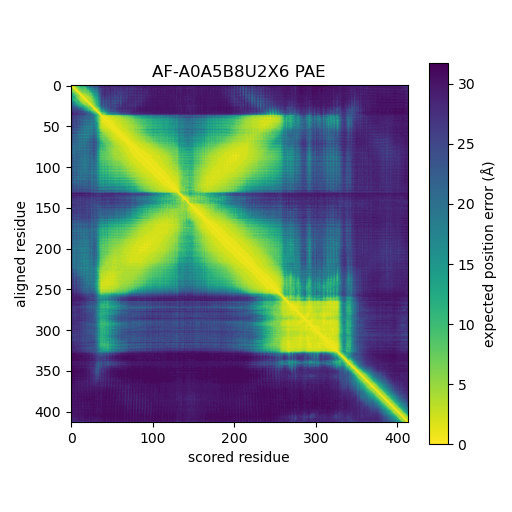0 96.06 100 ARG A CA 1
ATOM 729 C C . ARG A 1 100 ? -21.985 0.970 28.129 1.00 96.06 100 ARG A C 1
ATOM 731 O O . ARG A 1 100 ? -22.656 1.140 29.138 1.00 96.06 100 ARG A O 1
ATOM 738 N N . LEU A 1 101 ? -20.729 1.393 28.034 1.00 97.44 101 LEU A N 1
ATOM 739 C CA . LEU A 1 101 ? -19.998 2.030 29.128 1.00 97.44 101 LEU A CA 1
ATOM 740 C C . LEU A 1 101 ? -20.669 3.332 29.603 1.00 97.44 101 LEU A C 1
ATOM 742 O O . LEU A 1 101 ? -20.726 3.596 30.803 1.00 97.44 101 LEU A O 1
ATOM 746 N N . ALA A 1 102 ? -21.233 4.133 28.694 1.00 97.19 102 ALA A N 1
ATOM 747 C CA . ALA A 1 102 ? -22.017 5.311 29.065 1.00 97.19 102 ALA A CA 1
ATOM 748 C C . ALA A 1 102 ? -23.335 4.945 29.777 1.00 97.19 102 ALA A C 1
ATOM 750 O O . ALA A 1 102 ? -23.734 5.632 30.719 1.00 97.19 102 ALA A O 1
ATOM 751 N N . ALA A 1 103 ? -24.009 3.871 29.353 1.00 96.81 103 ALA A N 1
ATOM 752 C CA . ALA A 1 103 ? -25.222 3.381 30.005 1.00 96.81 103 ALA A CA 1
ATOM 753 C C . ALA A 1 103 ? -24.946 2.868 31.429 1.00 96.81 103 ALA A C 1
ATOM 755 O O . ALA A 1 103 ? -25.648 3.275 32.360 1.00 96.81 103 ALA A O 1
ATOM 756 N N . GLU A 1 104 ? -23.885 2.081 31.610 1.00 96.81 104 GLU A N 1
ATOM 757 C CA . GLU A 1 104 ? -23.477 1.552 32.918 1.00 96.81 104 GLU A CA 1
ATOM 758 C C . GLU A 1 104 ? -23.012 2.652 33.876 1.00 96.81 104 GLU A C 1
ATOM 760 O O . GLU A 1 104 ? -23.400 2.671 35.042 1.00 96.81 104 GLU A O 1
ATOM 765 N N . ARG A 1 105 ? -22.302 3.679 33.386 1.00 97.50 105 ARG A N 1
ATOM 766 C CA . ARG A 1 105 ? -21.982 4.874 34.191 1.00 97.50 105 ARG A CA 1
ATOM 767 C C . ARG A 1 105 ? -23.233 5.551 34.753 1.00 97.50 105 ARG A C 1
ATOM 769 O O . ARG A 1 105 ? -23.264 5.912 35.929 1.00 97.50 105 ARG A O 1
ATOM 776 N N . ARG A 1 106 ? -24.286 5.692 33.937 1.00 97.75 106 ARG A N 1
ATOM 777 C CA . ARG A 1 106 ? -25.574 6.237 34.399 1.00 97.75 106 ARG A CA 1
ATOM 778 C C . ARG A 1 106 ? -26.258 5.304 35.401 1.00 97.75 106 ARG A C 1
ATOM 780 O O . ARG A 1 106 ? -26.850 5.792 36.363 1.00 97.75 106 ARG A O 1
ATOM 787 N N . ARG A 1 107 ? -26.188 3.982 35.196 1.00 96.25 107 ARG A N 1
ATOM 788 C CA . ARG A 1 107 ? -26.733 2.980 36.129 1.00 96.25 107 ARG A CA 1
ATOM 789 C C . ARG A 1 107 ? -26.038 3.053 37.486 1.00 96.25 107 ARG A C 1
ATOM 791 O O . ARG A 1 107 ? -26.726 3.169 38.498 1.00 96.25 107 ARG A O 1
ATOM 798 N N . LEU A 1 108 ? -24.706 3.084 37.501 1.00 96.88 108 LEU A N 1
ATOM 799 C CA . LEU A 1 108 ? -23.910 3.232 38.716 1.00 96.88 108 LEU A CA 1
ATOM 800 C C . LEU A 1 108 ? -24.253 4.521 39.469 1.00 96.88 108 LEU A C 1
ATOM 802 O O . LEU A 1 108 ? -24.384 4.488 40.689 1.00 96.88 108 LEU A O 1
ATOM 806 N N . GLY A 1 109 ? -24.448 5.634 38.755 1.00 96.75 109 GLY A N 1
ATOM 807 C CA . GLY A 1 109 ? -24.919 6.889 39.347 1.00 96.75 109 GLY A CA 1
ATOM 808 C C . GLY A 1 109 ? -26.232 6.711 40.116 1.00 96.75 109 GLY A C 1
ATOM 809 O O . GLY A 1 109 ? -26.290 7.022 41.302 1.00 96.75 109 GLY A O 1
ATOM 810 N N . ARG A 1 110 ? -27.252 6.109 39.485 1.00 96.94 110 ARG A N 1
ATOM 811 C CA . ARG A 1 110 ? -28.549 5.830 40.137 1.00 96.94 110 ARG A CA 1
ATOM 812 C C . ARG A 1 110 ? -28.423 4.888 41.337 1.00 96.94 110 ARG A C 1
ATOM 814 O O . ARG A 1 110 ? -29.071 5.111 42.355 1.00 96.94 110 ARG A O 1
ATOM 821 N N . LEU A 1 111 ? -27.597 3.844 41.234 1.00 95.44 111 LEU A N 1
ATOM 822 C CA . LEU A 1 111 ? -27.358 2.906 42.339 1.00 95.44 111 LEU A CA 1
ATOM 823 C C . LEU A 1 111 ? -26.669 3.583 43.528 1.00 95.44 111 LEU A C 1
ATOM 825 O O . LEU A 1 111 ? -27.017 3.307 44.673 1.00 95.44 111 LEU A O 1
ATOM 829 N N . ARG A 1 112 ? -25.725 4.495 43.270 1.00 96.00 112 ARG A N 1
ATOM 830 C CA . ARG A 1 112 ? -25.065 5.284 44.317 1.00 96.00 112 ARG A CA 1
ATOM 831 C C . ARG A 1 112 ? -26.039 6.220 45.025 1.00 96.00 112 ARG A C 1
ATOM 833 O O . ARG A 1 112 ? -25.984 6.289 46.248 1.00 96.00 112 ARG A O 1
ATOM 840 N N . THR A 1 113 ? -26.944 6.870 44.291 1.00 96.44 113 THR A N 1
ATOM 841 C CA . THR A 1 113 ? -28.006 7.700 44.884 1.00 96.44 113 THR A CA 1
ATOM 842 C C . THR A 1 113 ? -28.917 6.872 45.791 1.00 96.44 113 THR A C 1
ATOM 844 O O . THR A 1 113 ? -29.043 7.197 46.966 1.00 96.44 113 THR A O 1
ATOM 847 N N . ARG A 1 114 ? -29.436 5.732 45.310 1.00 94.56 114 ARG A N 1
ATOM 848 C CA . ARG A 1 114 ? -30.270 4.822 46.123 1.00 94.56 114 ARG A CA 1
ATOM 849 C C . ARG A 1 114 ? -29.552 4.307 47.370 1.00 94.56 114 ARG A C 1
ATOM 851 O O . ARG A 1 114 ? -30.146 4.190 48.436 1.00 94.56 114 ARG A O 1
ATOM 858 N N . LEU A 1 115 ? -28.260 3.992 47.249 1.00 95.31 115 LEU A N 1
ATOM 859 C CA . LEU A 1 115 ? -27.447 3.577 48.391 1.00 95.31 115 LEU A CA 1
ATOM 860 C C . LEU A 1 115 ? -27.280 4.711 49.414 1.00 95.31 115 LEU A C 1
ATOM 862 O O . LEU A 1 115 ? -27.273 4.439 50.612 1.00 95.31 115 LEU A O 1
ATOM 866 N N . ALA A 1 116 ? -27.123 5.959 48.965 1.00 95.50 116 ALA A N 1
ATOM 867 C CA . ALA A 1 116 ? -27.046 7.114 49.854 1.00 95.50 116 ALA A CA 1
ATOM 868 C C . ALA A 1 116 ? -28.378 7.343 50.587 1.00 95.50 116 ALA A C 1
ATOM 870 O O . ALA A 1 116 ? -28.372 7.457 51.808 1.00 95.50 116 ALA A O 1
ATOM 871 N N . GLU A 1 117 ? -29.505 7.301 49.870 1.00 93.94 117 GLU A N 1
ATOM 872 C CA . GLU A 1 117 ? -30.857 7.416 50.442 1.00 93.94 117 GLU A CA 1
ATOM 873 C C . GLU A 1 117 ? -31.117 6.344 51.509 1.00 93.94 117 GLU A C 1
ATOM 875 O O . GLU A 1 117 ? -31.472 6.667 52.644 1.00 93.94 117 GLU A O 1
ATOM 880 N N . GLY A 1 118 ? -30.853 5.073 51.189 1.00 92.38 118 GLY A N 1
ATOM 881 C CA . GLY A 1 118 ? -31.039 3.977 52.141 1.00 92.38 118 GLY A CA 1
ATOM 882 C C . GLY A 1 118 ? -30.120 4.080 53.365 1.00 92.38 118 GLY A C 1
ATOM 883 O O . GLY A 1 118 ? -30.523 3.737 54.473 1.00 92.38 118 GLY A O 1
ATOM 884 N N . ARG A 1 119 ? -28.888 4.588 53.208 1.00 94.62 119 ARG A N 1
ATOM 885 C CA . ARG A 1 119 ? -27.983 4.845 54.346 1.00 94.62 119 ARG A CA 1
ATOM 886 C C . ARG A 1 119 ? -28.511 5.940 55.262 1.00 94.62 119 ARG A C 1
ATOM 888 O O . ARG A 1 119 ? -28.405 5.790 56.476 1.00 94.62 119 ARG A O 1
ATOM 895 N N . THR A 1 120 ? -29.077 7.009 54.708 1.00 95.31 120 THR A N 1
ATOM 896 C CA . THR A 1 120 ? -29.714 8.070 55.498 1.00 95.31 120 THR A CA 1
ATOM 897 C C . THR A 1 120 ? -30.889 7.518 56.304 1.00 95.31 120 THR A C 1
ATOM 899 O O . THR A 1 120 ? -30.940 7.734 57.511 1.00 95.31 120 THR A O 1
ATOM 902 N N . GLN A 1 121 ? -31.770 6.727 55.679 1.00 91.81 121 GLN A N 1
ATOM 903 C CA . GLN A 1 121 ? -32.893 6.074 56.370 1.00 91.81 121 GLN A CA 1
ATOM 904 C C . GLN A 1 121 ? -32.421 5.137 57.487 1.00 91.81 121 GLN A C 1
ATOM 906 O O . GLN A 1 121 ? -32.927 5.201 58.603 1.00 91.81 121 GLN A O 1
ATOM 911 N N . LEU A 1 122 ? -31.408 4.308 57.214 1.00 92.62 122 LEU A N 1
ATOM 912 C CA . LEU A 1 122 ? -30.832 3.414 58.218 1.00 92.62 122 LEU A CA 1
ATOM 913 C C . LEU A 1 122 ? -30.195 4.189 59.382 1.00 92.62 122 LEU A C 1
ATOM 915 O O . LEU A 1 122 ? -30.296 3.764 60.526 1.00 92.62 122 LEU A O 1
ATOM 919 N N . THR A 1 123 ? -29.547 5.322 59.109 1.00 94.56 123 THR A N 1
ATOM 920 C CA . THR A 1 123 ? -28.926 6.162 60.148 1.00 94.56 123 THR A CA 1
ATOM 921 C C . THR A 1 123 ? -29.990 6.766 61.060 1.00 94.56 123 THR A C 1
ATOM 923 O O . THR A 1 123 ? -29.840 6.724 62.279 1.00 94.56 123 THR A O 1
ATOM 926 N N . GLU A 1 124 ? -31.076 7.282 60.482 1.00 91.19 124 GLU A N 1
ATOM 927 C CA . GLU A 1 124 ? -32.195 7.828 61.251 1.00 91.19 124 GLU A CA 1
ATOM 928 C C . GLU A 1 124 ? -32.873 6.744 62.095 1.00 91.19 124 GLU A C 1
ATOM 930 O O . GLU A 1 124 ? -33.110 6.957 63.282 1.00 91.19 124 GLU A O 1
ATOM 935 N N . LEU A 1 125 ? -33.081 5.550 61.535 1.00 88.38 125 LEU A N 1
ATOM 936 C CA . LEU A 1 125 ? -33.604 4.406 62.279 1.00 88.38 125 LEU A CA 1
ATOM 937 C C . LEU A 1 125 ? -32.711 4.036 63.475 1.00 88.38 125 LEU A C 1
ATOM 939 O O . LEU A 1 125 ? -33.197 3.888 64.596 1.00 88.38 125 LEU A O 1
ATOM 943 N N . LEU A 1 126 ? -31.399 3.910 63.253 1.00 90.50 126 LEU A N 1
ATOM 944 C CA . LEU A 1 126 ? -30.443 3.579 64.313 1.00 90.50 126 LEU A CA 1
ATOM 945 C C . LEU A 1 126 ? -30.416 4.656 65.405 1.00 90.50 126 LEU A C 1
ATOM 947 O O . LEU A 1 126 ? -30.335 4.323 66.586 1.00 90.50 126 LEU A O 1
ATOM 951 N N . ARG A 1 127 ? -30.531 5.935 65.026 1.00 92.88 127 ARG A N 1
ATOM 952 C CA . ARG A 1 127 ? -30.624 7.057 65.966 1.00 92.88 127 ARG A CA 1
ATOM 953 C C . ARG A 1 127 ? -31.900 6.978 66.804 1.00 92.88 127 ARG A C 1
ATOM 955 O O . ARG A 1 127 ? -31.817 7.086 68.022 1.00 92.88 127 ARG A O 1
ATOM 962 N N . GLN A 1 128 ? -33.056 6.768 66.175 1.00 86.56 128 GLN A N 1
ATOM 963 C CA . GLN A 1 128 ? -34.343 6.626 66.869 1.00 86.56 128 GLN A CA 1
ATOM 964 C C . GLN A 1 128 ? -34.319 5.448 67.851 1.00 86.56 128 GLN A C 1
ATOM 966 O O . GLN A 1 128 ? -34.705 5.596 69.007 1.00 86.56 128 GLN A O 1
ATOM 971 N N . ARG A 1 129 ? -33.781 4.297 67.427 1.00 83.81 129 ARG A N 1
ATOM 972 C CA . ARG A 1 129 ? -33.653 3.103 68.274 1.00 83.81 129 ARG A CA 1
ATOM 973 C C . ARG A 1 129 ? -32.687 3.300 69.443 1.00 83.81 129 ARG A C 1
ATOM 975 O O . ARG A 1 129 ? -32.932 2.782 70.526 1.00 83.81 129 ARG A O 1
ATOM 982 N N . TYR A 1 130 ? -31.610 4.058 69.238 1.00 85.94 130 TYR A N 1
ATOM 983 C CA . TYR A 1 130 ? -30.678 4.424 70.305 1.00 85.94 130 TYR A CA 1
ATOM 984 C C . TYR A 1 130 ? -31.317 5.364 71.336 1.00 85.94 130 TYR A C 1
ATOM 986 O O . TYR A 1 130 ? -31.157 5.144 72.531 1.00 85.94 130 TYR A O 1
ATOM 994 N N . MET A 1 131 ? -32.057 6.383 70.884 1.00 86.19 131 MET A N 1
ATOM 995 C CA . MET A 1 131 ? -32.669 7.381 71.772 1.00 86.19 131 MET A CA 1
ATOM 996 C C . MET A 1 131 ? -33.856 6.830 72.571 1.00 86.19 131 MET A C 1
ATOM 998 O O . MET A 1 131 ? -34.031 7.210 73.724 1.00 86.19 131 MET A O 1
ATOM 1002 N N . ASN A 1 132 ? -34.658 5.942 71.976 1.00 81.31 132 ASN A N 1
ATOM 1003 C CA . ASN A 1 132 ? -35.895 5.445 72.590 1.00 81.31 132 ASN A CA 1
ATOM 1004 C C . ASN A 1 132 ? -35.713 4.114 73.348 1.00 81.31 132 ASN A C 1
ATOM 1006 O O . ASN A 1 132 ? -36.606 3.716 74.090 1.00 81.31 132 ASN A O 1
ATOM 1010 N N . GLY A 1 133 ? -34.571 3.433 73.176 1.00 67.69 133 GLY A N 1
ATOM 1011 C CA . GLY A 1 133 ? -34.301 2.111 73.754 1.00 67.69 133 GLY A CA 1
ATOM 1012 C C . GLY A 1 133 ? -35.174 0.985 73.165 1.00 67.69 133 GLY A C 1
ATOM 1013 O O . GLY A 1 133 ? -36.136 1.243 72.438 1.00 67.69 133 GLY A O 1
ATOM 1014 N N . PRO A 1 134 ? -34.841 -0.297 73.414 1.00 65.62 134 PRO A N 1
ATOM 1015 C CA . PRO A 1 134 ? -35.748 -1.394 73.097 1.00 65.62 134 PRO A CA 1
ATOM 1016 C C . PRO A 1 134 ? -36.970 -1.337 74.036 1.00 65.62 134 PRO A C 1
ATOM 1018 O O . PRO A 1 134 ? -36.780 -1.197 75.245 1.00 65.62 134 PRO A O 1
ATOM 1021 N N . PRO A 1 135 ? -38.208 -1.453 73.523 1.00 65.38 135 PRO A N 1
ATOM 1022 C CA . PRO A 1 135 ? -39.389 -1.510 74.376 1.00 65.38 135 PRO A CA 1
ATOM 1023 C C . PRO A 1 135 ? -39.310 -2.740 75.286 1.00 65.38 135 PRO A C 1
ATOM 1025 O O . PRO A 1 135 ? -39.077 -3.853 74.809 1.00 65.38 135 PRO A O 1
ATOM 1028 N N . ASP A 1 136 ? -39.491 -2.542 76.593 1.00 67.12 136 ASP A N 1
ATOM 1029 C CA . ASP A 1 136 ? -39.554 -3.649 77.541 1.00 67.12 136 ASP A CA 1
ATOM 1030 C C . ASP A 1 136 ? -40.882 -4.391 77.362 1.00 67.12 136 ASP A C 1
ATOM 1032 O O . ASP A 1 136 ? -41.955 -3.871 77.668 1.00 67.12 136 ASP A O 1
ATOM 1036 N N . LEU A 1 137 ? -40.805 -5.618 76.843 1.00 68.19 137 LEU A N 1
ATOM 1037 C CA . LEU A 1 137 ? -41.966 -6.473 76.598 1.00 68.19 137 LEU A CA 1
ATOM 1038 C C . LEU A 1 137 ? -42.755 -6.741 77.886 1.00 68.19 137 LEU A C 1
ATOM 1040 O O . LEU A 1 137 ? -43.973 -6.888 77.825 1.00 68.19 137 LEU A O 1
ATOM 1044 N N . VAL A 1 138 ? -42.083 -6.764 79.042 1.00 69.50 138 VAL A N 1
ATOM 1045 C CA . VAL A 1 138 ? -42.740 -6.938 80.343 1.00 69.50 138 VAL A CA 1
ATOM 1046 C C . VAL A 1 138 ? -43.553 -5.689 80.689 1.00 69.50 138 VAL A C 1
ATOM 1048 O O . VAL A 1 138 ? -44.724 -5.805 81.042 1.00 69.50 138 VAL A O 1
ATOM 1051 N N . THR A 1 139 ? -42.989 -4.497 80.481 1.00 68.25 139 THR A N 1
ATOM 1052 C CA . THR A 1 139 ? -43.699 -3.217 80.639 1.00 68.25 139 THR A CA 1
ATOM 1053 C C . THR A 1 139 ? -44.874 -3.076 79.659 1.00 68.25 139 THR A C 1
ATOM 1055 O O . THR A 1 139 ? -45.957 -2.668 80.063 1.00 68.25 139 THR A O 1
ATOM 1058 N N . VAL A 1 140 ? -44.727 -3.484 78.391 1.00 71.44 140 VAL A N 1
ATOM 1059 C CA . VAL A 1 140 ? -45.814 -3.421 77.386 1.00 71.44 140 VAL A CA 1
ATOM 1060 C C . VAL A 1 140 ? -46.991 -4.337 77.745 1.00 71.44 140 VAL A C 1
ATOM 1062 O O . VAL A 1 140 ? -48.140 -3.978 77.484 1.00 71.44 140 VAL A O 1
ATOM 1065 N N . VAL A 1 141 ? -46.717 -5.497 78.354 1.00 73.81 141 VAL A N 1
ATOM 1066 C CA . VAL A 1 141 ? -47.743 -6.423 78.861 1.00 73.81 141 VAL A CA 1
ATOM 1067 C C . VAL A 1 141 ? -48.414 -5.883 80.130 1.00 73.81 141 VAL A C 1
ATOM 1069 O O . VAL A 1 141 ? -49.618 -6.069 80.293 1.00 73.81 141 VAL A O 1
ATOM 1072 N N . LEU A 1 142 ? -47.665 -5.201 81.003 1.00 77.00 142 LEU A N 1
ATOM 1073 C CA . LEU A 1 142 ? -48.172 -4.627 82.257 1.00 77.00 142 LEU A CA 1
ATOM 1074 C C . LEU A 1 142 ? -49.029 -3.361 82.055 1.00 77.00 142 LEU A C 1
ATOM 1076 O O . LEU A 1 142 ? -49.982 -3.168 82.802 1.00 77.00 142 LEU A O 1
ATOM 1080 N N . ASP A 1 143 ? -48.736 -2.539 81.041 1.00 76.62 143 ASP A N 1
ATOM 1081 C CA . ASP A 1 143 ? -49.448 -1.277 80.752 1.00 76.62 143 ASP A CA 1
ATOM 1082 C C . ASP A 1 143 ? -50.625 -1.419 79.763 1.00 76.62 143 ASP A C 1
ATOM 1084 O O . ASP A 1 143 ? -51.245 -0.422 79.375 1.00 76.62 143 ASP A O 1
ATOM 1088 N N . ALA A 1 144 ? -50.934 -2.625 79.278 1.00 80.88 144 ALA A N 1
ATOM 1089 C CA . ALA A 1 144 ? -52.012 -2.834 78.307 1.00 80.88 144 ALA A CA 1
ATOM 1090 C C . ALA A 1 144 ? -53.403 -2.753 78.967 1.00 80.88 144 ALA A C 1
ATOM 1092 O O . ALA A 1 144 ? -53.673 -3.423 79.962 1.00 80.88 144 ALA A O 1
ATOM 1093 N N . HIS A 1 145 ? -54.327 -1.972 78.399 1.00 84.38 145 HIS A N 1
ATOM 1094 C CA . HIS A 1 145 ? -55.666 -1.731 78.974 1.00 84.38 145 HIS A CA 1
ATOM 1095 C C . HIS A 1 145 ? -56.701 -2.801 78.555 1.00 84.38 145 HIS A C 1
ATOM 1097 O O . HIS A 1 145 ? -57.852 -2.500 78.240 1.00 84.38 145 HIS A O 1
ATOM 1103 N N . GLY A 1 146 ? -56.284 -4.072 78.539 1.00 83.25 146 GLY A N 1
ATOM 1104 C CA . GLY A 1 146 ? -57.084 -5.226 78.112 1.00 83.25 146 GLY A CA 1
ATOM 1105 C C . GLY A 1 146 ? -56.449 -6.027 76.968 1.00 83.25 146 GLY A C 1
ATOM 1106 O O . GLY A 1 146 ? -55.450 -5.627 76.374 1.00 83.25 146 GLY A O 1
ATOM 1107 N N . PHE A 1 147 ? -57.035 -7.187 76.643 1.00 77.75 147 PHE A N 1
ATOM 1108 C CA . PHE A 1 147 ? -56.471 -8.126 75.659 1.00 77.75 147 PHE A CA 1
ATOM 1109 C C . PHE A 1 147 ? -56.392 -7.549 74.233 1.00 77.75 147 PHE A C 1
ATOM 1111 O O . PHE A 1 147 ? -55.438 -7.829 73.513 1.00 77.75 147 PHE A O 1
ATOM 1118 N N . ALA A 1 148 ? -57.361 -6.719 73.832 1.00 80.69 148 ALA A N 1
ATOM 1119 C CA . ALA A 1 148 ? -57.378 -6.097 72.505 1.00 80.69 148 ALA A CA 1
ATOM 1120 C C . ALA A 1 148 ? -56.209 -5.108 72.297 1.00 80.69 148 ALA A C 1
ATOM 1122 O O . ALA A 1 148 ? -55.537 -5.171 71.270 1.00 80.69 148 ALA A O 1
ATOM 1123 N N . ASP A 1 149 ? -55.916 -4.270 73.299 1.00 81.00 149 ASP A N 1
ATOM 1124 C CA . ASP A 1 149 ? -54.821 -3.281 73.273 1.00 81.00 149 ASP A CA 1
ATOM 1125 C C . ASP A 1 149 ? -53.434 -3.957 73.252 1.00 81.00 149 ASP A C 1
ATOM 1127 O O . ASP A 1 149 ? -52.524 -3.543 72.529 1.00 81.00 149 ASP A O 1
ATOM 1131 N N . LEU A 1 150 ? -53.281 -5.079 73.966 1.00 80.94 150 LEU A N 1
ATOM 1132 C CA . LEU A 1 150 ? -52.050 -5.873 73.939 1.00 80.94 150 LEU A CA 1
ATOM 1133 C C . LEU A 1 150 ? -51.757 -6.452 72.543 1.00 80.94 150 LEU A C 1
ATOM 1135 O O . LEU A 1 150 ? -50.612 -6.415 72.084 1.00 80.94 150 LEU A O 1
ATOM 1139 N N . VAL A 1 151 ? -52.777 -6.982 71.859 1.00 83.06 151 VAL A N 1
ATOM 1140 C CA . VAL A 1 151 ? -52.621 -7.554 70.511 1.00 83.06 151 VAL A CA 1
ATOM 1141 C C . VAL A 1 151 ? -52.238 -6.470 69.497 1.00 83.06 151 VAL A C 1
ATOM 1143 O O . VAL A 1 151 ? -51.330 -6.697 68.697 1.00 83.06 151 VAL A O 1
ATOM 1146 N N . GLU A 1 152 ? -52.838 -5.277 69.565 1.00 83.06 152 GLU A N 1
ATOM 1147 C CA . GLU A 1 152 ? -52.485 -4.150 68.686 1.00 83.06 152 GLU A CA 1
ATOM 1148 C C . GLU A 1 152 ? -51.048 -3.652 68.897 1.00 83.06 152 GLU A C 1
ATOM 1150 O O . GLU A 1 152 ? -50.320 -3.445 67.918 1.00 83.06 152 GLU A O 1
ATOM 1155 N N . ARG A 1 153 ? -50.599 -3.513 70.154 1.00 83.50 153 ARG A N 1
ATOM 1156 C CA . ARG A 1 153 ? -49.211 -3.133 70.475 1.00 83.50 153 ARG A CA 1
ATOM 1157 C C . ARG A 1 153 ? -48.204 -4.178 69.989 1.00 83.50 153 ARG A C 1
ATOM 1159 O O . ARG A 1 153 ? -47.188 -3.814 69.396 1.00 83.50 153 ARG A O 1
ATOM 1166 N N . MET A 1 154 ? -48.496 -5.469 70.159 1.00 80.31 154 MET A N 1
ATOM 1167 C CA . MET A 1 154 ? -47.640 -6.555 69.661 1.00 80.31 154 MET A CA 1
ATOM 1168 C C . MET A 1 154 ? -47.602 -6.626 68.129 1.00 80.31 154 MET A C 1
ATOM 1170 O O . MET A 1 154 ? -46.554 -6.910 67.545 1.00 80.31 154 MET A O 1
ATOM 1174 N N . ASP A 1 155 ? -48.714 -6.347 67.451 1.00 83.12 155 ASP A N 1
ATOM 1175 C CA . ASP A 1 155 ? -48.760 -6.239 65.990 1.00 83.12 155 ASP A CA 1
ATOM 1176 C C . ASP A 1 155 ? -47.976 -5.035 65.468 1.00 83.12 155 ASP A C 1
ATOM 1178 O O . ASP A 1 155 ? -47.280 -5.137 64.454 1.00 83.12 155 ASP A O 1
ATOM 1182 N N . PHE A 1 156 ? -48.047 -3.899 66.161 1.00 83.00 156 PHE A N 1
ATOM 1183 C CA . PHE A 1 156 ? -47.243 -2.727 65.835 1.00 83.00 156 PHE A CA 1
ATOM 1184 C C . PHE A 1 156 ? -45.743 -3.016 65.970 1.00 83.00 156 PHE A C 1
ATOM 1186 O O . PHE A 1 156 ? -44.998 -2.777 65.018 1.00 83.00 156 PHE A O 1
ATOM 1193 N N . LEU A 1 157 ? -45.303 -3.602 67.089 1.00 81.94 157 LEU A N 1
ATOM 1194 C CA . LEU A 1 157 ? -43.895 -3.954 67.306 1.00 81.94 157 LEU A CA 1
ATOM 1195 C C . LEU A 1 157 ? -43.372 -4.937 66.249 1.00 81.94 157 LEU A C 1
ATOM 1197 O O . LEU A 1 157 ? -42.294 -4.722 65.695 1.00 81.94 157 LEU A O 1
ATOM 1201 N N . ARG A 1 158 ? -44.163 -5.959 65.895 1.00 84.38 158 ARG A N 1
ATOM 1202 C CA . ARG A 1 158 ? -43.818 -6.900 64.815 1.00 84.38 158 ARG A CA 1
ATOM 1203 C C . ARG A 1 158 ? -43.689 -6.212 63.453 1.00 84.38 158 ARG A C 1
ATOM 1205 O O . ARG A 1 158 ? -42.762 -6.515 62.702 1.00 84.38 158 ARG A O 1
ATOM 1212 N N . ARG A 1 159 ? -44.580 -5.268 63.122 1.00 84.88 159 ARG A N 1
ATOM 1213 C CA . ARG A 1 159 ? -44.482 -4.476 61.879 1.00 84.88 159 ARG A CA 1
ATOM 1214 C C . ARG A 1 159 ? -43.226 -3.604 61.849 1.00 84.88 159 ARG A C 1
ATOM 1216 O O . ARG A 1 159 ? -42.576 -3.535 60.808 1.00 84.88 159 ARG A O 1
ATOM 1223 N N . VAL A 1 160 ? -42.867 -2.979 62.970 1.00 83.38 160 VAL A N 1
ATOM 1224 C CA . VAL A 1 160 ? -41.645 -2.165 63.084 1.00 83.38 160 VAL A CA 1
ATOM 1225 C C . VAL A 1 160 ? -40.397 -3.029 62.900 1.00 83.38 160 VAL A C 1
ATOM 1227 O O . VAL A 1 160 ? -39.553 -2.699 62.074 1.00 83.38 160 VAL A O 1
ATOM 1230 N N . GLU A 1 161 ? -40.302 -4.179 63.571 1.00 83.50 161 GLU A N 1
ATOM 1231 C CA . GLU A 1 161 ? -39.157 -5.091 63.421 1.00 83.50 161 GLU A CA 1
ATOM 1232 C C . GLU A 1 161 ? -39.013 -5.626 61.983 1.00 83.50 161 GLU A C 1
ATOM 1234 O O . GLU A 1 161 ? -37.904 -5.709 61.438 1.00 83.50 161 GLU A O 1
ATOM 1239 N N . SER A 1 162 ? -40.140 -5.933 61.331 1.00 87.38 162 SER A N 1
ATOM 1240 C CA . SER A 1 162 ? -40.162 -6.305 59.913 1.00 87.38 162 SER A CA 1
ATOM 1241 C C . SER A 1 162 ? -39.651 -5.166 59.023 1.00 87.38 162 SER A C 1
ATOM 1243 O O . SER A 1 162 ? -38.830 -5.407 58.137 1.00 87.38 162 SER A O 1
ATOM 1245 N N . SER A 1 163 ? -40.094 -3.930 59.271 1.00 85.88 163 SER A N 1
ATOM 1246 C CA . SER A 1 163 ? -39.658 -2.740 58.529 1.00 85.88 163 SER A CA 1
ATOM 1247 C C . SER A 1 163 ? -38.161 -2.457 58.719 1.00 85.88 163 SER A C 1
ATOM 1249 O O . SER A 1 163 ? -37.454 -2.187 57.748 1.00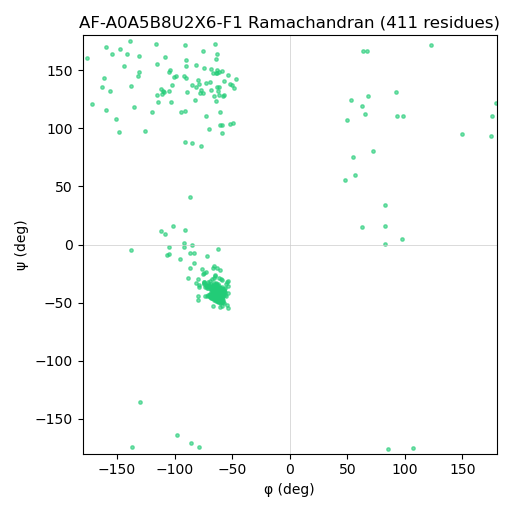 85.88 163 SER A O 1
ATOM 1251 N N . ASP A 1 164 ? -37.637 -2.577 59.942 1.00 87.62 164 ASP A N 1
ATOM 1252 C CA . ASP A 1 164 ? -36.207 -2.422 60.247 1.00 87.62 164 ASP A CA 1
ATOM 1253 C C . ASP A 1 164 ? -35.358 -3.425 59.457 1.00 87.62 164 ASP A C 1
ATOM 1255 O O . ASP A 1 164 ? -34.346 -3.078 58.831 1.00 87.62 164 ASP A O 1
ATOM 1259 N N . THR A 1 165 ? -35.797 -4.686 59.454 1.00 89.06 165 THR A N 1
ATOM 1260 C CA . THR A 1 165 ? -35.136 -5.772 58.726 1.00 89.06 165 THR A CA 1
ATOM 1261 C C . THR A 1 165 ? -35.169 -5.523 57.217 1.00 89.06 165 THR A C 1
ATOM 1263 O O . THR A 1 165 ? -34.173 -5.760 56.519 1.00 89.06 165 THR A O 1
ATOM 1266 N N . GLU A 1 166 ? -36.277 -4.987 56.701 1.00 90.75 166 GLU A N 1
ATOM 1267 C CA . GLU A 1 166 ? -36.413 -4.601 55.299 1.00 90.75 166 GLU A CA 1
ATOM 1268 C C . GLU A 1 166 ? -35.438 -3.477 54.915 1.00 90.75 166 GLU A C 1
ATOM 1270 O O . GLU A 1 166 ? -34.719 -3.625 53.920 1.00 90.75 166 GLU A O 1
ATOM 1275 N N . ILE A 1 167 ? -35.334 -2.409 55.718 1.00 89.62 167 ILE A N 1
ATOM 1276 C CA . ILE A 1 167 ? -34.422 -1.273 55.478 1.00 89.62 167 ILE A CA 1
ATOM 1277 C C . ILE A 1 167 ? -32.967 -1.752 55.413 1.00 89.62 167 ILE A C 1
ATOM 1279 O O . ILE A 1 167 ? -32.244 -1.445 54.456 1.00 89.62 167 ILE A O 1
ATOM 1283 N N . VAL A 1 168 ? -32.529 -2.565 56.381 1.00 91.81 168 VAL A N 1
ATOM 1284 C CA . VAL A 1 168 ? -31.180 -3.160 56.368 1.00 91.81 168 VAL A CA 1
ATOM 1285 C C . VAL A 1 168 ? -30.979 -4.015 55.112 1.00 91.81 168 VAL A C 1
ATOM 1287 O O . VAL A 1 168 ? -29.932 -3.931 54.457 1.00 91.81 168 VAL A O 1
ATOM 1290 N N . GLY A 1 169 ? -31.984 -4.810 54.737 1.00 92.69 169 GLY A N 1
ATOM 1291 C CA . GLY A 1 169 ? -31.980 -5.616 53.519 1.00 92.69 169 GLY A CA 1
ATOM 1292 C C . GLY A 1 169 ? -31.809 -4.779 52.247 1.00 92.69 169 GLY A C 1
ATOM 1293 O O . GLY A 1 169 ? -30.973 -5.112 51.401 1.00 92.69 169 GLY A O 1
ATOM 1294 N N . VAL A 1 170 ? -32.543 -3.669 52.120 1.00 91.19 170 VAL A N 1
ATOM 1295 C CA . VAL A 1 170 ? -32.454 -2.730 50.989 1.00 91.19 170 VAL A CA 1
ATOM 1296 C C . VAL A 1 170 ? -31.057 -2.121 50.893 1.00 91.19 170 VAL A C 1
ATOM 1298 O O . VAL A 1 170 ? -30.459 -2.152 49.815 1.00 91.19 170 VAL A O 1
ATOM 1301 N N . VAL A 1 171 ? -30.482 -1.644 52.003 1.00 94.75 171 VAL A N 1
ATOM 1302 C CA . VAL A 1 171 ? -29.130 -1.056 52.013 1.00 94.75 171 VAL A CA 1
ATOM 1303 C C . VAL A 1 171 ? -28.064 -2.084 51.635 1.00 94.75 171 VAL A C 1
ATOM 1305 O O . VAL A 1 171 ? -27.158 -1.778 50.851 1.00 94.75 171 VAL A O 1
ATOM 1308 N N . ARG A 1 172 ? -28.162 -3.320 52.147 1.00 95.25 172 ARG A N 1
ATOM 1309 C CA . ARG A 1 172 ? -27.226 -4.401 51.791 1.00 95.25 172 ARG A CA 1
ATOM 1310 C C . ARG A 1 172 ? -27.297 -4.732 50.299 1.00 95.25 172 ARG A C 1
ATOM 1312 O O . ARG A 1 172 ? -26.242 -4.811 49.667 1.00 95.25 172 ARG A O 1
ATOM 1319 N N . ARG A 1 173 ? -28.503 -4.857 49.728 1.00 95.06 173 ARG A N 1
ATOM 1320 C CA . ARG A 1 173 ? -28.702 -5.079 48.283 1.00 95.06 173 ARG A CA 1
ATOM 1321 C C . ARG A 1 173 ? -28.163 -3.915 47.451 1.00 95.06 173 ARG A C 1
ATOM 1323 O O . ARG A 1 173 ? -27.345 -4.142 46.568 1.00 95.06 173 ARG A O 1
ATOM 1330 N N . ALA A 1 174 ? -28.497 -2.673 47.803 1.00 92.75 174 ALA A N 1
ATOM 1331 C CA . ALA A 1 174 ? -28.003 -1.485 47.103 1.00 92.75 174 ALA A CA 1
ATOM 1332 C C . ALA A 1 174 ? -26.464 -1.391 47.115 1.00 92.75 174 ALA A C 1
ATOM 1334 O O . ALA A 1 174 ? -25.846 -1.029 46.111 1.00 92.75 174 ALA A O 1
ATOM 1335 N N . ARG A 1 175 ? -25.817 -1.762 48.232 1.00 95.31 175 ARG A N 1
ATOM 1336 C CA . ARG A 1 175 ? -24.349 -1.827 48.328 1.00 95.31 175 ARG A CA 1
ATOM 1337 C C . ARG A 1 175 ? -23.771 -2.921 47.431 1.00 95.31 175 ARG A C 1
ATOM 1339 O O . ARG A 1 175 ? -22.754 -2.679 46.775 1.00 95.31 175 ARG A O 1
ATOM 1346 N N . ALA A 1 176 ? -24.381 -4.105 47.420 1.00 96.38 176 ALA A N 1
ATOM 1347 C CA . ALA A 1 176 ? -23.961 -5.210 46.563 1.00 96.38 176 ALA A CA 1
ATOM 1348 C C . ALA A 1 176 ? -24.082 -4.838 45.076 1.00 96.38 176 ALA A C 1
ATOM 1350 O O . ALA A 1 176 ? -23.106 -4.985 44.341 1.00 96.38 176 ALA A O 1
ATOM 1351 N N . ASP A 1 177 ? -25.208 -4.247 44.670 1.00 94.44 177 ASP A N 1
ATOM 1352 C CA . ASP A 1 177 ? -25.455 -3.795 43.298 1.00 94.44 177 ASP A CA 1
ATOM 1353 C C . ASP A 1 177 ? -24.438 -2.738 42.853 1.00 94.44 177 ASP A C 1
ATOM 1355 O O . ASP A 1 177 ? -23.837 -2.865 41.787 1.00 94.44 177 ASP A O 1
ATOM 1359 N N . ALA A 1 178 ? -24.182 -1.715 43.678 1.00 94.44 178 ALA A N 1
ATOM 1360 C CA . ALA A 1 178 ? -23.200 -0.674 43.362 1.00 94.44 178 ALA A CA 1
ATOM 1361 C C . ALA A 1 178 ? -21.765 -1.230 43.258 1.00 94.44 178 ALA A C 1
ATOM 1363 O O . ALA A 1 178 ? -20.972 -0.777 42.426 1.00 94.44 178 ALA A O 1
ATOM 1364 N N . THR A 1 179 ? -21.427 -2.223 44.088 1.00 95.62 179 THR A N 1
ATOM 1365 C CA . THR A 1 179 ? -20.118 -2.895 44.055 1.00 95.62 179 THR A CA 1
ATOM 1366 C C . THR A 1 179 ? -19.971 -3.746 42.796 1.00 95.62 179 THR A C 1
ATOM 1368 O O . THR A 1 179 ? -18.938 -3.682 42.130 1.00 95.62 179 THR A O 1
ATOM 1371 N N . HIS A 1 180 ? -21.004 -4.515 42.448 1.00 95.69 180 HIS A N 1
ATOM 1372 C CA . HIS A 1 180 ? -21.044 -5.308 41.224 1.00 95.69 180 HIS A CA 1
ATOM 1373 C C . HIS A 1 180 ? -20.902 -4.416 39.986 1.00 95.69 180 HIS A C 1
ATOM 1375 O O . HIS A 1 180 ? -20.022 -4.646 39.161 1.00 95.69 180 HIS A O 1
ATOM 1381 N N . GLU A 1 181 ? -21.687 -3.341 39.911 1.00 96.06 181 GLU A N 1
ATOM 1382 C CA . GLU A 1 181 ? -21.665 -2.406 38.787 1.00 96.06 181 GLU A CA 1
ATOM 1383 C C . GLU A 1 181 ? -20.300 -1.720 38.624 1.00 96.06 181 GLU A C 1
ATOM 1385 O O . GLU A 1 181 ? -19.799 -1.559 37.515 1.00 96.06 181 GLU A O 1
ATOM 1390 N N . THR A 1 182 ? -19.632 -1.385 39.733 1.00 95.62 182 THR A N 1
ATOM 1391 C CA . THR A 1 182 ? -18.271 -0.824 39.688 1.00 95.62 182 THR A CA 1
ATOM 1392 C C . THR A 1 182 ? -17.272 -1.803 39.053 1.00 95.62 182 THR A C 1
ATOM 1394 O O . THR A 1 182 ? -16.401 -1.379 38.296 1.00 95.62 182 THR A O 1
ATOM 1397 N N . ARG A 1 183 ? -17.407 -3.115 39.306 1.00 96.62 183 ARG A N 1
ATOM 1398 C CA . ARG A 1 183 ? -16.555 -4.145 38.680 1.00 96.62 183 ARG A CA 1
ATOM 1399 C C . ARG A 1 183 ? -16.846 -4.297 37.188 1.00 96.62 183 ARG A C 1
ATOM 1401 O O . ARG A 1 183 ? -15.907 -4.375 36.401 1.00 96.62 183 ARG A O 1
ATOM 1408 N N . VAL A 1 184 ? -18.123 -4.297 36.801 1.00 94.94 184 VAL A N 1
ATOM 1409 C CA . VAL A 1 184 ? -18.542 -4.335 35.387 1.00 94.94 184 VAL A CA 1
ATOM 1410 C C . VAL A 1 184 ? -17.962 -3.144 34.624 1.00 94.94 184 VAL A C 1
ATOM 1412 O O . VAL A 1 184 ? -17.421 -3.300 33.531 1.00 94.94 184 VAL A O 1
ATOM 1415 N N . LEU A 1 185 ? -18.015 -1.955 35.222 1.00 97.00 185 LEU A N 1
ATOM 1416 C CA . LEU A 1 185 ? -17.495 -0.734 34.620 1.00 97.00 185 LEU A CA 1
ATOM 1417 C C . LEU A 1 185 ? -15.971 -0.777 34.437 1.00 97.00 185 LEU A C 1
ATOM 1419 O O . LEU A 1 185 ? -15.487 -0.386 33.375 1.00 97.00 185 LEU A O 1
ATOM 1423 N N . ALA A 1 186 ? -15.230 -1.311 35.412 1.00 96.50 186 ALA A N 1
ATOM 1424 C CA . ALA A 1 186 ? -13.785 -1.509 35.295 1.00 96.50 186 ALA A CA 1
ATOM 1425 C C . ALA A 1 186 ? -13.418 -2.472 34.145 1.00 96.50 186 ALA A C 1
ATOM 1427 O O . ALA A 1 186 ? -12.525 -2.172 33.351 1.00 96.50 186 ALA A O 1
ATOM 1428 N N . ASP A 1 187 ? -14.143 -3.589 33.997 1.00 96.00 187 ASP A N 1
ATOM 1429 C CA . ASP A 1 187 ? -13.956 -4.527 32.876 1.00 96.00 187 ASP A CA 1
ATOM 1430 C C . ASP A 1 187 ? -14.269 -3.862 31.522 1.00 96.00 187 ASP A C 1
ATOM 1432 O O . ASP A 1 187 ? -13.487 -3.957 30.573 1.00 96.00 187 ASP A O 1
ATOM 1436 N N . LEU A 1 188 ? -15.367 -3.104 31.426 1.00 96.19 188 LEU A N 1
ATOM 1437 C CA . LEU A 1 188 ? -15.716 -2.366 30.206 1.00 96.19 188 LEU A CA 1
ATOM 1438 C C . LEU A 1 188 ? -14.680 -1.289 29.848 1.00 96.19 188 LEU A C 1
ATOM 1440 O O . LEU A 1 188 ? -14.395 -1.084 28.665 1.00 96.19 188 LEU A O 1
ATOM 1444 N N . GLU A 1 189 ? -14.098 -0.603 30.832 1.00 97.50 189 GLU A N 1
ATOM 1445 C CA . GLU A 1 189 ? -13.028 0.378 30.617 1.00 97.50 189 GLU A CA 1
ATOM 1446 C C . GLU A 1 189 ? -11.741 -0.273 30.103 1.00 97.50 189 GLU A C 1
ATOM 1448 O O . GLU A 1 189 ? -11.119 0.250 29.164 1.00 97.50 189 GLU A O 1
ATOM 1453 N N . ALA A 1 190 ? -11.378 -1.437 30.647 1.00 96.62 190 ALA A N 1
ATOM 1454 C CA . ALA A 1 190 ? -10.266 -2.240 30.152 1.00 96.62 190 ALA A CA 1
ATOM 1455 C C . ALA A 1 190 ? -10.517 -2.694 28.704 1.00 96.62 190 ALA A C 1
ATOM 1457 O O . ALA A 1 190 ? -9.686 -2.443 27.826 1.00 96.62 190 ALA A O 1
ATOM 1458 N N . ARG A 1 191 ? -11.704 -3.246 28.409 1.00 96.06 191 ARG A N 1
ATOM 1459 C CA . ARG A 1 191 ? -12.107 -3.655 27.049 1.00 96.06 191 ARG A CA 1
ATOM 1460 C C . ARG A 1 191 ? -12.088 -2.499 26.059 1.00 96.06 191 ARG A C 1
ATOM 1462 O O . ARG A 1 191 ? -11.567 -2.649 24.959 1.00 96.06 191 ARG A O 1
ATOM 1469 N N . ARG A 1 192 ? -12.612 -1.328 26.436 1.00 98.00 192 ARG A N 1
ATOM 1470 C CA . ARG A 1 192 ? -12.579 -0.117 25.599 1.00 98.00 192 ARG A CA 1
ATOM 1471 C C . ARG A 1 192 ? -11.142 0.282 25.269 1.00 98.00 192 ARG A C 1
ATOM 1473 O O . ARG A 1 192 ? -10.859 0.669 24.136 1.00 98.00 192 ARG A O 1
ATOM 1480 N N . THR A 1 193 ? -10.247 0.228 26.251 1.00 98.00 193 THR A N 1
ATOM 1481 C CA . THR A 1 193 ? -8.837 0.601 26.074 1.00 98.00 193 THR A CA 1
ATOM 1482 C C . THR A 1 193 ? -8.125 -0.389 25.150 1.00 98.00 193 THR A C 1
ATOM 1484 O O . THR A 1 193 ? -7.501 0.042 24.181 1.00 98.00 193 THR A O 1
ATOM 1487 N N . ALA A 1 194 ? -8.323 -1.695 25.354 1.00 96.44 194 ALA A N 1
ATOM 1488 C CA . ALA A 1 194 ? -7.804 -2.738 24.470 1.00 96.44 194 ALA A CA 1
ATOM 1489 C C . ALA A 1 194 ? -8.342 -2.607 23.032 1.00 96.44 194 ALA A C 1
ATOM 1491 O O . ALA A 1 194 ? -7.563 -2.592 22.083 1.00 96.44 194 ALA A O 1
ATOM 1492 N N . ALA A 1 195 ? -9.654 -2.415 22.862 1.00 96.62 195 ALA A N 1
ATOM 1493 C CA . ALA A 1 195 ? -10.274 -2.227 21.549 1.00 96.62 195 ALA A CA 1
ATOM 1494 C C . ALA A 1 195 ? -9.797 -0.943 20.848 1.00 96.62 195 ALA A C 1
ATOM 1496 O O . ALA A 1 195 ? -9.643 -0.921 19.631 1.00 96.62 195 ALA A O 1
ATOM 1497 N N . THR A 1 196 ? -9.528 0.129 21.601 1.00 98.25 196 THR A N 1
ATOM 1498 C CA . THR A 1 196 ? -8.953 1.361 21.034 1.00 98.25 196 THR A CA 1
ATOM 1499 C C . THR A 1 196 ? -7.531 1.117 20.529 1.00 98.25 196 THR A C 1
ATOM 1501 O O . THR A 1 196 ? -7.196 1.560 19.433 1.00 98.25 196 THR A O 1
ATOM 1504 N N . ALA A 1 197 ? -6.710 0.391 21.293 1.00 97.81 197 ALA A N 1
ATOM 1505 C CA . ALA A 1 197 ? -5.361 0.027 20.871 1.00 97.81 197 ALA A CA 1
ATOM 1506 C C . ALA A 1 197 ? -5.367 -0.893 19.636 1.00 97.81 197 ALA A C 1
ATOM 1508 O O . ALA A 1 197 ? -4.560 -0.684 18.734 1.00 97.81 197 ALA A O 1
ATOM 1509 N N . GLU A 1 198 ? -6.288 -1.860 19.560 1.00 96.31 198 GLU A N 1
ATOM 1510 C CA . GLU A 1 198 ? -6.468 -2.713 18.374 1.00 96.31 198 GLU A CA 1
ATOM 1511 C C . GLU A 1 198 ? -6.782 -1.879 17.129 1.00 96.31 198 GLU A C 1
ATOM 1513 O O . GLU A 1 198 ? -6.053 -1.956 16.147 1.00 96.31 198 GLU A O 1
ATOM 1518 N N . VAL A 1 199 ? -7.792 -1.003 17.198 1.00 98.56 199 VAL A N 1
ATOM 1519 C CA . VAL A 1 199 ? -8.184 -0.139 16.071 1.00 98.56 199 VAL A CA 1
ATOM 1520 C C . VAL A 1 199 ? -7.017 0.728 15.587 1.00 98.56 199 VAL A C 1
ATOM 1522 O O . VAL A 1 199 ? -6.868 0.946 14.386 1.00 98.56 199 VAL A O 1
ATOM 1525 N N . LEU A 1 200 ? -6.181 1.235 16.500 1.00 98.31 200 LEU A N 1
ATOM 1526 C CA . LEU A 1 200 ? -4.988 1.998 16.126 1.00 98.31 200 LEU A CA 1
ATOM 1527 C C . LEU A 1 200 ? -3.947 1.117 15.422 1.00 98.31 200 LEU A C 1
ATOM 1529 O O . LEU A 1 200 ? -3.433 1.521 14.381 1.00 98.31 200 LEU A O 1
ATOM 1533 N N . ARG A 1 201 ? -3.678 -0.092 15.936 1.00 97.62 201 ARG A N 1
ATOM 1534 C CA . ARG A 1 201 ? -2.755 -1.046 15.297 1.00 97.62 201 ARG A CA 1
ATOM 1535 C C . ARG A 1 201 ? -3.232 -1.459 13.907 1.00 97.62 201 ARG A C 1
ATOM 1537 O O . ARG A 1 201 ? -2.432 -1.443 12.976 1.00 97.62 201 ARG A O 1
ATOM 1544 N N . GLU A 1 202 ? -4.511 -1.794 13.759 1.00 97.38 202 GLU A N 1
ATOM 1545 C CA . GLU A 1 202 ? -5.128 -2.147 12.475 1.00 97.38 202 GLU A CA 1
ATOM 1546 C C . GLU A 1 202 ? -5.037 -0.983 11.476 1.00 97.38 202 GLU A C 1
ATOM 1548 O O . GLU A 1 202 ? -4.607 -1.178 10.340 1.00 97.38 202 GLU A O 1
ATOM 1553 N N . ARG A 1 203 ? -5.355 0.248 11.907 1.00 98.31 203 ARG A N 1
ATOM 1554 C CA . ARG A 1 203 ? -5.236 1.454 11.069 1.00 98.31 203 ARG A CA 1
ATOM 1555 C C . ARG A 1 203 ? -3.803 1.677 10.587 1.00 98.31 203 ARG A C 1
ATOM 1557 O O . ARG A 1 203 ? -3.591 1.952 9.409 1.00 98.31 203 ARG A O 1
ATOM 1564 N N . ASP A 1 204 ? -2.829 1.594 11.487 1.00 97.44 204 ASP A N 1
ATOM 1565 C CA . ASP A 1 204 ? -1.427 1.854 11.150 1.00 97.44 204 ASP A CA 1
ATOM 1566 C C . ASP A 1 204 ? -0.857 0.751 10.244 1.00 97.44 204 ASP A C 1
ATOM 1568 O O . ASP A 1 204 ? -0.086 1.036 9.322 1.00 97.44 204 ASP A O 1
ATOM 1572 N N . ALA A 1 205 ? -1.277 -0.501 10.456 1.00 94.56 205 ALA A N 1
ATOM 1573 C CA . ALA A 1 205 ? -0.958 -1.612 9.567 1.00 94.56 205 ALA A CA 1
ATOM 1574 C C . ALA A 1 205 ? -1.534 -1.386 8.162 1.00 94.56 205 ALA A C 1
ATOM 1576 O O . ALA A 1 205 ? -0.797 -1.522 7.183 1.00 94.56 205 ALA A O 1
ATOM 1577 N N . LEU A 1 206 ? -2.802 -0.975 8.064 1.00 97.19 206 LEU A N 1
ATOM 1578 C CA . LEU A 1 206 ? -3.455 -0.679 6.791 1.00 97.19 206 LEU A CA 1
ATOM 1579 C C . LEU A 1 206 ? -2.738 0.452 6.042 1.00 97.19 206 LEU A C 1
ATOM 1581 O O . LEU A 1 206 ? -2.344 0.264 4.894 1.00 97.19 206 LEU A O 1
ATOM 1585 N N . ALA A 1 207 ? -2.459 1.574 6.712 1.00 96.69 207 ALA A N 1
ATOM 1586 C CA . ALA A 1 207 ? -1.713 2.687 6.122 1.00 96.69 207 ALA A CA 1
ATOM 1587 C C . ALA A 1 207 ? -0.318 2.249 5.631 1.00 96.69 207 ALA A C 1
ATOM 1589 O O . ALA A 1 207 ? 0.142 2.654 4.561 1.00 96.69 207 ALA A O 1
ATOM 1590 N N . GLY A 1 208 ? 0.359 1.375 6.385 1.00 95.38 208 GLY A N 1
ATOM 1591 C CA . GLY A 1 208 ? 1.633 0.785 5.978 1.00 95.38 208 GLY A CA 1
ATOM 1592 C C . GLY A 1 208 ? 1.523 -0.107 4.736 1.00 95.38 208 GLY A C 1
ATOM 1593 O O . GLY A 1 208 ? 2.397 -0.057 3.865 1.00 95.38 208 GLY A O 1
ATOM 1594 N N . MET A 1 209 ? 0.458 -0.906 4.633 1.00 92.50 209 MET A N 1
ATOM 1595 C CA . MET A 1 209 ? 0.184 -1.758 3.474 1.00 92.50 209 MET A CA 1
ATOM 1596 C C . MET A 1 209 ? -0.169 -0.931 2.230 1.00 92.50 209 MET A C 1
ATOM 1598 O O . MET A 1 209 ? 0.359 -1.207 1.152 1.00 92.50 209 MET A O 1
ATOM 1602 N N . GLU A 1 210 ? -0.987 0.112 2.373 1.00 95.88 210 GLU A N 1
ATOM 1603 C CA . GLU A 1 210 ? -1.336 1.037 1.288 1.00 95.88 210 GLU A CA 1
ATOM 1604 C C . GLU A 1 210 ? -0.103 1.770 0.753 1.00 95.88 210 GLU A C 1
ATOM 1606 O O . GLU A 1 210 ? 0.121 1.813 -0.460 1.00 95.88 210 GLU A O 1
ATOM 1611 N N . ALA A 1 211 ? 0.751 2.279 1.647 1.00 95.94 211 ALA A N 1
ATOM 1612 C CA . ALA A 1 211 ? 2.002 2.927 1.266 1.00 95.94 211 ALA A CA 1
ATOM 1613 C C . ALA A 1 211 ? 2.938 1.965 0.514 1.00 95.94 211 ALA A C 1
ATOM 1615 O O . ALA A 1 211 ? 3.524 2.334 -0.507 1.00 95.94 211 ALA A O 1
ATOM 1616 N N . ALA A 1 212 ? 3.051 0.713 0.971 1.00 91.38 212 ALA A N 1
ATOM 1617 C CA . ALA A 1 212 ? 3.851 -0.306 0.294 1.00 91.38 212 ALA A CA 1
ATOM 1618 C C . ALA A 1 212 ? 3.292 -0.653 -1.098 1.00 91.38 212 ALA A C 1
ATOM 1620 O O . ALA A 1 212 ? 4.057 -0.770 -2.062 1.00 91.38 212 ALA A O 1
ATOM 1621 N N . ALA A 1 213 ? 1.967 -0.770 -1.230 1.00 92.00 213 ALA A N 1
ATOM 1622 C CA . ALA A 1 213 ? 1.304 -1.005 -2.510 1.00 92.00 213 ALA A CA 1
ATOM 1623 C C . ALA A 1 213 ? 1.523 0.168 -3.483 1.00 92.00 213 ALA A C 1
ATOM 1625 O O . ALA A 1 213 ? 1.903 -0.044 -4.638 1.00 92.00 213 ALA A O 1
ATOM 1626 N N . ALA A 1 214 ? 1.371 1.408 -3.012 1.00 93.44 214 ALA A N 1
ATOM 1627 C CA . ALA A 1 214 ? 1.630 2.612 -3.798 1.00 93.44 214 ALA A CA 1
ATOM 1628 C C . ALA A 1 214 ? 3.095 2.698 -4.257 1.00 93.44 214 ALA A C 1
ATOM 1630 O O . ALA A 1 214 ? 3.362 2.955 -5.433 1.00 93.44 214 ALA A O 1
ATOM 1631 N N . GLN A 1 215 ? 4.050 2.401 -3.370 1.00 92.69 215 GLN A N 1
ATOM 1632 C CA . GLN A 1 215 ? 5.472 2.367 -3.714 1.00 92.69 215 GLN A CA 1
ATOM 1633 C C . GLN A 1 215 ? 5.772 1.309 -4.786 1.00 92.69 215 GLN A C 1
ATOM 1635 O O . GLN A 1 215 ? 6.511 1.583 -5.734 1.00 92.69 215 GLN A O 1
ATOM 1640 N N . ARG A 1 216 ? 5.177 0.113 -4.679 1.00 90.00 216 ARG A N 1
ATOM 1641 C CA . ARG A 1 216 ? 5.333 -0.955 -5.679 1.00 90.00 216 ARG A CA 1
ATOM 1642 C C . ARG A 1 216 ? 4.775 -0.523 -7.041 1.00 90.00 216 ARG A C 1
ATOM 1644 O O . ARG A 1 216 ? 5.458 -0.713 -8.046 1.00 90.00 216 ARG A O 1
ATOM 1651 N N . ARG A 1 217 ? 3.592 0.108 -7.083 1.00 90.62 217 ARG A N 1
ATOM 1652 C CA . ARG A 1 217 ? 3.002 0.674 -8.316 1.00 90.62 217 ARG A CA 1
ATOM 1653 C C . ARG A 1 217 ? 3.925 1.709 -8.960 1.00 90.62 217 ARG A C 1
ATOM 1655 O O . ARG A 1 217 ? 4.199 1.627 -10.156 1.00 90.62 217 ARG A O 1
ATOM 1662 N N . ALA A 1 218 ? 4.439 2.646 -8.165 1.00 92.31 218 ALA A N 1
ATOM 1663 C CA . ALA A 1 218 ? 5.341 3.688 -8.646 1.00 92.31 218 ALA A CA 1
ATOM 1664 C C . ALA A 1 218 ? 6.646 3.104 -9.210 1.00 92.31 218 ALA A C 1
ATOM 1666 O O . ALA A 1 218 ? 7.072 3.499 -10.294 1.00 92.31 218 ALA A O 1
ATOM 1667 N N . ALA A 1 219 ? 7.246 2.122 -8.529 1.00 88.00 219 ALA A N 1
ATOM 1668 C CA . ALA A 1 219 ? 8.466 1.460 -8.991 1.00 88.00 219 ALA A CA 1
ATOM 1669 C C . ALA A 1 219 ? 8.266 0.748 -10.339 1.00 88.00 219 ALA A C 1
ATOM 1671 O O . ALA A 1 219 ? 9.114 0.844 -11.226 1.00 88.00 219 ALA A O 1
ATOM 1672 N N . ILE A 1 220 ? 7.124 0.077 -10.521 1.00 86.00 220 ILE A N 1
ATOM 1673 C CA . ILE A 1 220 ? 6.773 -0.570 -11.791 1.00 86.00 220 ILE A CA 1
ATOM 1674 C C . ILE A 1 220 ? 6.616 0.473 -12.906 1.00 86.00 220 ILE A C 1
ATOM 1676 O O . ILE A 1 220 ? 7.196 0.319 -13.981 1.00 86.00 220 ILE A O 1
ATOM 1680 N N . ALA A 1 221 ? 5.892 1.564 -12.644 1.00 88.38 221 ALA A N 1
ATOM 1681 C CA . ALA A 1 221 ? 5.705 2.637 -13.617 1.00 88.38 221 ALA A CA 1
ATOM 1682 C C . ALA A 1 221 ? 7.038 3.295 -14.022 1.00 88.38 221 ALA A C 1
ATOM 1684 O O . ALA A 1 221 ? 7.277 3.528 -15.207 1.00 88.38 221 ALA A O 1
ATOM 1685 N N . GLN A 1 222 ? 7.934 3.542 -13.061 1.00 89.69 222 GLN A N 1
ATOM 1686 C CA . GLN A 1 222 ? 9.273 4.086 -13.316 1.00 89.69 222 GLN A CA 1
ATOM 1687 C C . GLN A 1 222 ? 10.143 3.131 -14.141 1.00 89.69 222 GLN A C 1
ATOM 1689 O O . GLN A 1 222 ? 10.819 3.561 -15.077 1.00 89.69 222 GLN A O 1
ATOM 1694 N N . ALA A 1 223 ? 10.111 1.830 -13.840 1.00 86.00 223 ALA A N 1
ATOM 1695 C CA . ALA A 1 223 ? 10.844 0.832 -14.614 1.00 86.00 223 ALA A CA 1
ATOM 1696 C C . ALA A 1 223 ? 10.360 0.789 -16.076 1.00 86.00 223 ALA A C 1
ATOM 1698 O O . ALA A 1 223 ? 11.171 0.729 -17.005 1.00 86.00 223 ALA A O 1
ATOM 1699 N N . HIS A 1 224 ? 9.047 0.897 -16.289 1.00 85.50 224 HIS A N 1
ATOM 1700 C CA . HIS A 1 224 ? 8.450 0.954 -17.618 1.00 85.50 224 HIS A CA 1
ATOM 1701 C C . HIS A 1 224 ? 8.884 2.208 -18.403 1.00 85.50 224 HIS A C 1
ATOM 1703 O O . HIS A 1 224 ? 9.304 2.108 -19.561 1.00 85.50 224 HIS A O 1
ATOM 1709 N N . THR A 1 225 ? 8.838 3.395 -17.788 1.00 89.75 225 THR A N 1
ATOM 1710 C CA . THR A 1 225 ? 9.209 4.652 -18.463 1.00 89.75 225 THR A CA 1
ATOM 1711 C C . THR A 1 225 ? 10.700 4.728 -18.786 1.00 89.75 225 THR A C 1
ATOM 1713 O O . THR A 1 225 ? 11.051 5.045 -19.927 1.00 89.75 225 THR A O 1
ATOM 1716 N N . ALA A 1 226 ? 11.578 4.377 -17.838 1.00 87.50 226 ALA A N 1
ATOM 1717 C CA . ALA A 1 226 ? 13.032 4.378 -18.029 1.00 87.50 226 ALA A CA 1
ATOM 1718 C C . ALA A 1 226 ? 13.450 3.485 -19.205 1.00 87.50 226 ALA A C 1
ATOM 1720 O O . ALA A 1 226 ? 14.285 3.836 -20.041 1.00 87.50 226 ALA A O 1
ATOM 1721 N N . ARG A 1 227 ? 12.793 2.338 -19.329 1.00 84.19 227 ARG A N 1
ATOM 1722 C CA . ARG A 1 227 ? 13.012 1.401 -20.421 1.00 84.19 227 ARG A CA 1
ATOM 1723 C C . ARG A 1 227 ? 12.535 1.924 -21.775 1.00 84.19 227 ARG A C 1
ATOM 1725 O O . ARG A 1 227 ? 13.253 1.782 -22.766 1.00 84.19 227 ARG A O 1
ATOM 1732 N N . LEU A 1 228 ? 11.338 2.513 -21.852 1.00 86.94 228 LEU A N 1
ATOM 1733 C CA . LEU A 1 228 ? 10.863 3.122 -23.099 1.00 86.94 228 LEU A CA 1
ATOM 1734 C C . LEU A 1 228 ? 11.810 4.233 -23.564 1.00 86.94 228 LEU A C 1
ATOM 1736 O O . LEU A 1 228 ? 12.062 4.359 -24.763 1.00 86.94 228 LEU A O 1
ATOM 1740 N N . ALA A 1 229 ? 12.371 5.002 -22.628 1.00 89.56 229 ALA A N 1
ATOM 1741 C CA . ALA A 1 229 ? 13.403 5.986 -22.930 1.00 89.56 229 ALA A CA 1
ATOM 1742 C C . ALA A 1 229 ? 14.674 5.327 -23.501 1.00 89.56 229 ALA A C 1
ATOM 1744 O O . ALA A 1 229 ? 15.137 5.740 -24.563 1.00 89.56 229 ALA A O 1
ATOM 1745 N N . ALA A 1 230 ? 15.178 4.252 -22.882 1.00 87.69 230 ALA A N 1
ATOM 1746 C CA . ALA A 1 230 ? 16.360 3.526 -23.365 1.00 87.69 230 ALA A CA 1
ATOM 1747 C C . ALA A 1 230 ? 16.181 2.944 -24.784 1.00 87.69 230 ALA A C 1
ATOM 1749 O O . ALA A 1 230 ? 17.083 3.032 -25.623 1.00 87.69 230 ALA A O 1
ATOM 1750 N N . LEU A 1 231 ? 14.999 2.393 -25.088 1.00 87.62 231 LEU A N 1
ATOM 1751 C CA . LEU A 1 231 ? 14.660 1.895 -26.427 1.00 87.62 231 LEU A CA 1
ATOM 1752 C C . LEU A 1 231 ? 14.625 3.019 -27.470 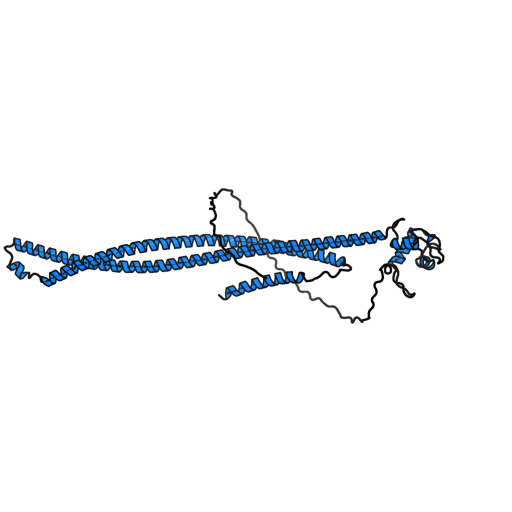1.00 87.62 231 LEU A C 1
ATOM 1754 O O . LEU A 1 231 ? 15.149 2.852 -28.574 1.00 87.62 231 LEU A O 1
ATOM 1758 N N . ARG A 1 232 ? 14.021 4.167 -27.134 1.00 90.00 232 ARG A N 1
ATOM 1759 C CA . ARG A 1 232 ? 13.973 5.338 -28.025 1.00 90.00 232 ARG A CA 1
ATOM 1760 C C . ARG A 1 232 ? 15.369 5.893 -28.295 1.00 90.00 232 ARG A C 1
ATOM 1762 O O . ARG A 1 232 ? 15.687 6.129 -29.456 1.00 90.00 232 ARG A O 1
ATOM 1769 N N . ALA A 1 233 ? 16.195 6.032 -27.258 1.00 90.12 233 ALA A N 1
ATOM 1770 C CA . ALA A 1 233 ? 17.575 6.493 -27.384 1.00 90.12 233 ALA A CA 1
ATOM 1771 C C . ALA A 1 233 ? 18.391 5.569 -28.302 1.00 90.12 233 ALA A C 1
ATOM 1773 O O . ALA A 1 233 ? 18.955 6.021 -29.294 1.00 90.12 233 ALA A O 1
ATOM 1774 N N . THR A 1 234 ? 18.336 4.252 -28.069 1.00 90.12 234 THR A N 1
ATOM 1775 C CA . THR A 1 234 ? 19.079 3.274 -28.885 1.00 90.12 234 THR A CA 1
ATOM 1776 C C . THR A 1 234 ? 18.664 3.315 -30.362 1.00 90.12 234 THR A C 1
ATOM 1778 O O . THR A 1 234 ? 19.517 3.266 -31.250 1.00 90.12 234 THR A O 1
ATOM 1781 N N . ARG A 1 235 ? 17.359 3.457 -30.641 1.00 91.75 235 ARG A N 1
ATOM 1782 C CA . ARG A 1 235 ? 16.848 3.603 -32.015 1.00 91.75 235 ARG A CA 1
ATOM 1783 C C . ARG A 1 235 ? 17.302 4.908 -32.661 1.00 91.75 235 ARG A C 1
ATOM 1785 O O . ARG A 1 235 ? 17.681 4.903 -33.831 1.00 91.75 235 ARG A O 1
ATOM 1792 N N . ALA A 1 236 ? 17.269 6.015 -31.920 1.00 92.75 236 ALA A N 1
ATOM 1793 C CA . ALA A 1 236 ? 17.726 7.311 -32.410 1.00 92.75 236 ALA A CA 1
ATOM 1794 C C . ALA A 1 236 ? 19.217 7.273 -32.786 1.00 92.75 236 ALA A C 1
ATOM 1796 O O . ALA A 1 236 ? 19.584 7.726 -33.875 1.00 92.75 236 ALA A O 1
ATOM 1797 N N . ASP A 1 237 ? 20.048 6.646 -31.949 1.00 89.25 237 ASP A N 1
ATOM 1798 C CA . ASP A 1 237 ? 21.480 6.464 -32.201 1.00 89.25 237 ASP A CA 1
ATOM 1799 C C . ASP A 1 237 ? 21.732 5.640 -33.467 1.00 89.25 237 ASP A C 1
ATOM 1801 O O . ASP A 1 237 ? 22.530 6.036 -34.324 1.00 89.25 237 ASP A O 1
ATOM 1805 N N . ARG A 1 238 ? 21.011 4.521 -33.642 1.00 92.81 238 ARG A N 1
ATOM 1806 C CA . ARG A 1 238 ? 21.119 3.702 -34.858 1.00 92.81 238 ARG A CA 1
ATOM 1807 C C . ARG A 1 238 ? 20.724 4.493 -36.103 1.00 92.81 238 ARG A C 1
ATOM 1809 O O . ARG A 1 238 ? 21.472 4.491 -37.078 1.00 92.81 238 ARG A O 1
ATOM 1816 N N . LEU A 1 239 ? 19.585 5.186 -36.077 1.00 94.75 239 LEU A N 1
ATOM 1817 C CA . LEU A 1 239 ? 19.118 5.992 -37.211 1.00 94.75 239 LEU A CA 1
ATOM 1818 C C . LEU A 1 239 ? 20.093 7.134 -37.538 1.00 94.75 239 LEU A C 1
ATOM 1820 O O . LEU A 1 239 ? 20.262 7.506 -38.700 1.00 94.75 239 LEU A O 1
ATOM 1824 N N . SER A 1 240 ? 20.754 7.710 -36.532 1.00 93.81 240 SER A N 1
ATOM 1825 C CA . SER A 1 240 ? 21.823 8.695 -36.733 1.00 93.81 240 SER A CA 1
ATOM 1826 C C . SER A 1 240 ? 23.047 8.082 -37.427 1.00 93.81 240 SER A C 1
ATOM 1828 O O . SER A 1 240 ? 23.558 8.643 -38.405 1.00 93.81 240 SER A O 1
ATOM 1830 N N . ALA A 1 241 ? 23.477 6.894 -36.990 1.00 90.50 241 ALA A N 1
ATOM 1831 C CA . ALA A 1 241 ? 24.577 6.161 -37.614 1.00 90.50 241 ALA A CA 1
ATOM 1832 C C . ALA A 1 241 ? 24.254 5.761 -39.066 1.00 90.50 241 ALA A C 1
ATOM 1834 O O . ALA A 1 241 ? 25.085 5.956 -39.951 1.00 90.50 241 ALA A O 1
ATOM 1835 N N . GLU A 1 242 ? 23.031 5.295 -39.341 1.00 93.69 242 GLU A N 1
ATOM 1836 C CA . GLU A 1 242 ? 22.553 4.952 -40.690 1.00 93.69 242 GLU A CA 1
ATOM 1837 C C . GLU A 1 242 ? 22.540 6.174 -41.621 1.00 93.69 242 GLU A C 1
ATOM 1839 O O . GLU A 1 242 ? 23.054 6.110 -42.741 1.00 93.69 242 GLU A O 1
ATOM 1844 N N . ARG A 1 243 ? 22.031 7.323 -41.153 1.00 95.56 243 ARG A N 1
ATOM 1845 C CA . ARG A 1 243 ? 22.069 8.587 -41.915 1.00 95.56 243 ARG A CA 1
ATOM 1846 C C . ARG A 1 243 ? 23.496 9.041 -42.206 1.00 95.56 243 ARG A C 1
ATOM 1848 O O . ARG A 1 243 ? 23.774 9.574 -43.279 1.00 95.56 243 ARG A O 1
ATOM 1855 N N . THR A 1 244 ? 24.402 8.855 -41.255 1.00 92.94 244 THR A N 1
ATOM 1856 C CA . THR A 1 244 ? 25.817 9.215 -41.412 1.00 92.94 244 THR A CA 1
ATOM 1857 C C . THR A 1 244 ? 26.513 8.297 -42.413 1.00 92.94 244 THR A C 1
ATOM 1859 O O . THR A 1 244 ? 27.193 8.793 -43.308 1.00 92.94 244 THR A O 1
ATOM 1862 N N . LEU A 1 245 ? 26.253 6.989 -42.355 1.00 91.75 245 LEU A N 1
ATOM 1863 C CA . LEU A 1 245 ? 26.747 6.027 -43.338 1.00 91.75 245 LEU A CA 1
ATOM 1864 C C . LEU A 1 245 ? 26.239 6.349 -44.751 1.00 91.75 245 LEU A C 1
ATOM 1866 O O . LEU A 1 245 ? 27.033 6.399 -45.686 1.00 91.75 245 LEU A O 1
ATOM 1870 N N . LYS A 1 246 ? 24.941 6.640 -44.908 1.00 93.38 246 LYS A N 1
ATOM 1871 C CA . LYS A 1 246 ? 24.361 7.013 -46.209 1.00 93.38 246 LYS A CA 1
ATOM 1872 C C . LYS A 1 246 ? 25.020 8.267 -46.792 1.00 93.38 246 LYS A C 1
ATOM 1874 O O . LYS A 1 246 ? 25.328 8.291 -47.981 1.00 93.38 246 LYS A O 1
ATOM 1879 N N . ARG A 1 247 ? 25.265 9.292 -45.966 1.00 93.62 247 ARG A N 1
ATOM 1880 C CA . ARG A 1 247 ? 25.973 10.515 -46.388 1.00 93.62 247 ARG A CA 1
ATOM 1881 C C . ARG A 1 247 ? 27.401 10.218 -46.843 1.00 93.62 247 ARG A C 1
ATOM 1883 O O . ARG A 1 247 ? 27.796 10.699 -47.899 1.00 93.62 247 ARG A O 1
ATOM 1890 N N . LEU A 1 248 ? 28.135 9.397 -46.096 1.00 91.06 248 LEU A N 1
ATOM 1891 C CA . LEU A 1 248 ? 29.507 9.012 -46.430 1.00 91.06 248 LEU A CA 1
ATOM 1892 C C . LEU A 1 248 ? 29.585 8.228 -47.750 1.00 91.06 248 LEU A C 1
ATOM 1894 O O . LEU A 1 248 ? 30.443 8.508 -48.585 1.00 91.06 248 LEU A O 1
ATOM 1898 N N . LEU A 1 249 ? 28.654 7.298 -47.982 1.00 88.38 249 LEU A N 1
ATOM 1899 C CA . LEU A 1 249 ? 28.554 6.569 -49.249 1.00 88.38 249 LEU A CA 1
ATOM 1900 C C . LEU A 1 249 ? 28.218 7.496 -50.424 1.00 88.38 249 LEU A C 1
ATOM 1902 O O . LEU A 1 249 ? 28.834 7.388 -51.480 1.00 88.38 249 LEU A O 1
ATOM 1906 N N . ALA A 1 250 ? 27.292 8.440 -50.235 1.00 88.50 250 ALA A N 1
ATOM 1907 C CA . ALA A 1 250 ? 26.945 9.420 -51.263 1.00 88.50 250 ALA A CA 1
ATOM 1908 C C . ALA A 1 250 ? 28.115 10.365 -51.591 1.00 88.50 250 ALA A C 1
ATOM 1910 O O . ALA A 1 250 ? 28.338 10.672 -52.758 1.00 88.50 250 ALA A O 1
ATOM 1911 N N . GLN A 1 251 ? 28.884 10.800 -50.586 1.00 87.19 251 GLN A N 1
ATOM 1912 C CA . GLN A 1 251 ? 30.098 11.599 -50.793 1.00 87.19 251 GLN A CA 1
ATOM 1913 C C . GLN A 1 251 ? 31.141 10.831 -51.612 1.00 87.19 251 GLN A C 1
ATOM 1915 O O . GLN A 1 251 ? 31.659 11.371 -52.584 1.00 87.19 251 GLN A O 1
ATOM 1920 N N . ARG A 1 252 ? 31.389 9.554 -51.288 1.00 82.50 252 ARG A N 1
ATOM 1921 C CA . ARG A 1 252 ? 32.302 8.698 -52.064 1.00 82.50 252 ARG A CA 1
ATOM 1922 C C . ARG A 1 252 ? 31.815 8.451 -53.490 1.00 82.50 252 ARG A C 1
ATOM 1924 O O . ARG A 1 252 ? 32.621 8.462 -54.411 1.00 82.50 252 ARG A O 1
ATOM 1931 N N . ALA A 1 253 ? 30.510 8.257 -53.686 1.00 78.62 253 ALA A N 1
ATOM 1932 C CA . ALA A 1 253 ? 29.932 8.109 -55.019 1.00 78.62 253 ALA A CA 1
ATOM 1933 C C . ALA A 1 253 ? 30.110 9.385 -55.858 1.00 78.62 253 ALA A C 1
ATOM 1935 O O . ALA A 1 253 ? 30.501 9.291 -57.013 1.00 78.62 253 ALA A O 1
ATOM 1936 N N . ARG A 1 254 ? 29.909 10.575 -55.273 1.00 76.81 254 ARG A N 1
ATOM 1937 C CA . ARG A 1 254 ? 30.174 11.860 -55.948 1.00 76.81 254 ARG A CA 1
ATOM 1938 C C . ARG A 1 254 ? 31.651 12.020 -56.320 1.00 76.81 254 ARG A C 1
ATOM 1940 O O . ARG A 1 254 ? 31.940 12.305 -57.469 1.00 76.81 254 ARG A O 1
ATOM 1947 N N . GLN A 1 255 ? 32.567 11.703 -55.405 1.00 69.50 255 GLN A N 1
ATOM 1948 C CA . GLN A 1 255 ? 34.010 11.685 -55.693 1.00 69.50 255 GLN A CA 1
ATOM 1949 C C . GLN A 1 255 ? 34.400 10.666 -56.779 1.00 69.50 255 GLN A C 1
ATOM 1951 O O . GLN A 1 255 ? 35.382 10.852 -57.492 1.00 69.50 255 GLN A O 1
ATOM 1956 N N . ALA A 1 256 ? 33.653 9.566 -56.920 1.00 64.50 256 ALA A N 1
ATOM 1957 C CA . ALA A 1 256 ? 33.835 8.631 -58.028 1.00 64.50 256 ALA A CA 1
ATOM 1958 C C . ALA A 1 256 ? 33.287 9.188 -59.355 1.00 64.50 256 ALA A C 1
ATOM 1960 O O . ALA A 1 256 ? 33.859 8.897 -60.402 1.00 64.50 256 ALA A O 1
ATOM 1961 N N . VAL A 1 257 ? 32.226 10.001 -59.315 1.00 60.31 257 VAL A N 1
ATOM 1962 C CA . VAL A 1 257 ? 31.685 10.732 -60.475 1.00 60.31 257 VAL A CA 1
ATOM 1963 C C . VAL A 1 257 ? 32.592 11.892 -60.895 1.00 60.31 257 VAL A C 1
ATOM 1965 O O . VAL A 1 257 ? 32.633 12.187 -62.079 1.00 60.31 257 VAL A O 1
ATOM 1968 N N . ASP A 1 258 ? 33.434 12.448 -60.018 1.00 60.94 258 ASP A N 1
ATOM 1969 C CA . ASP A 1 258 ? 34.512 13.383 -60.414 1.00 60.94 258 ASP A CA 1
ATOM 1970 C C . ASP A 1 258 ? 35.569 12.729 -61.350 1.00 60.94 258 ASP A C 1
ATOM 1972 O O . ASP A 1 258 ? 36.484 13.387 -61.849 1.00 60.94 258 ASP A O 1
ATOM 1976 N N . LYS A 1 259 ? 35.457 11.419 -61.629 1.00 61.25 259 LYS A N 1
ATOM 1977 C CA . LYS A 1 259 ? 36.182 10.714 -62.705 1.00 61.25 259 LYS A CA 1
ATOM 1978 C C . LYS A 1 259 ? 35.471 10.757 -64.068 1.00 61.25 259 LYS A C 1
ATOM 1980 O O . LYS A 1 259 ? 36.033 10.300 -65.058 1.00 61.25 259 LYS A O 1
ATOM 1985 N N . ALA A 1 260 ? 34.247 11.271 -64.130 1.00 64.69 260 ALA A N 1
ATOM 1986 C CA . ALA A 1 260 ? 33.482 11.460 -65.354 1.00 64.69 260 ALA A CA 1
ATOM 1987 C C . ALA A 1 260 ? 33.698 12.889 -65.869 1.00 64.69 260 ALA A C 1
ATOM 1989 O O . ALA A 1 260 ? 33.308 13.864 -65.232 1.00 64.69 260 ALA A O 1
ATOM 1990 N N . GLY A 1 261 ? 34.339 12.994 -67.029 1.00 65.62 261 GLY A N 1
ATOM 1991 C CA . GLY A 1 261 ? 34.477 14.227 -67.798 1.00 65.62 261 GLY A CA 1
ATOM 1992 C C . GLY A 1 261 ? 33.771 14.104 -69.148 1.00 65.62 261 GLY A C 1
ATOM 1993 O O . GLY A 1 261 ? 33.330 13.006 -69.501 1.00 65.62 261 GLY A O 1
ATOM 1994 N N . PRO A 1 262 ? 33.666 15.187 -69.938 1.00 67.81 262 PRO A N 1
ATOM 1995 C CA . PRO A 1 262 ? 33.268 15.082 -71.342 1.00 67.81 262 PRO A CA 1
ATOM 1996 C C . PRO A 1 262 ? 34.145 14.043 -72.065 1.00 67.81 262 PRO A C 1
ATOM 1998 O O . PRO A 1 262 ? 35.344 13.977 -71.816 1.00 67.81 262 PRO A O 1
ATOM 2001 N N . GLY A 1 263 ? 33.549 13.204 -72.921 1.00 66.62 263 GLY A N 1
ATOM 2002 C CA . GLY A 1 263 ? 34.269 12.135 -73.638 1.00 66.62 263 GLY A CA 1
ATOM 2003 C C . GLY A 1 263 ? 34.191 10.729 -73.019 1.00 66.62 263 GLY A C 1
ATOM 2004 O O . GLY A 1 263 ? 34.795 9.800 -73.555 1.00 66.62 263 GLY A O 1
ATOM 2005 N N . GLY A 1 264 ? 33.408 10.544 -71.947 1.00 65.44 264 GLY A N 1
ATOM 2006 C CA . GLY A 1 264 ? 33.068 9.233 -71.375 1.00 65.44 264 GLY A CA 1
ATOM 2007 C C . GLY A 1 264 ? 33.769 8.934 -70.044 1.00 65.44 264 GLY A C 1
ATOM 2008 O O . GLY A 1 264 ? 34.441 9.803 -69.487 1.00 65.44 264 GLY A O 1
ATOM 2009 N N . PRO A 1 265 ? 33.601 7.724 -69.478 1.00 77.00 265 PRO A N 1
ATOM 2010 C CA . PRO A 1 265 ? 34.339 7.339 -68.283 1.00 77.00 265 PRO A CA 1
ATOM 2011 C C . PRO A 1 265 ? 35.845 7.331 -68.580 1.00 77.00 265 PRO A C 1
ATOM 2013 O O . PRO A 1 265 ? 36.297 6.773 -69.585 1.00 77.00 265 PRO A O 1
ATOM 2016 N N . TRP A 1 266 ? 36.619 7.952 -67.695 1.00 84.19 266 TRP A N 1
ATOM 2017 C CA . TRP A 1 266 ? 38.074 7.986 -67.772 1.00 84.19 266 TRP A CA 1
ATOM 2018 C C . TRP A 1 266 ? 38.683 6.964 -66.814 1.00 84.19 266 TRP A C 1
ATOM 2020 O O . TRP A 1 266 ? 38.186 6.737 -65.709 1.00 84.19 266 TRP A O 1
ATOM 2030 N N . ALA A 1 267 ? 39.787 6.350 -67.228 1.00 87.44 267 ALA A N 1
ATOM 2031 C CA . ALA A 1 267 ? 40.521 5.376 -66.426 1.00 87.44 267 ALA A CA 1
ATOM 2032 C C . ALA A 1 267 ? 41.182 5.993 -65.178 1.00 87.44 267 ALA A C 1
ATOM 2034 O O . ALA A 1 267 ? 41.486 5.284 -64.217 1.00 87.44 267 ALA A O 1
ATOM 2035 N N . ILE A 1 268 ? 41.373 7.314 -65.178 1.00 81.88 268 ILE A N 1
ATOM 2036 C CA . ILE A 1 268 ? 41.913 8.118 -64.075 1.00 81.88 268 ILE A CA 1
ATOM 2037 C C . ILE A 1 268 ? 40.989 9.328 -63.830 1.00 81.88 268 ILE A C 1
ATOM 2039 O O . ILE A 1 268 ? 40.175 9.638 -64.699 1.00 81.88 268 ILE A O 1
ATOM 2043 N N . PRO A 1 269 ? 41.057 10.009 -62.668 1.00 84.12 269 PRO A N 1
ATOM 2044 C CA . PRO A 1 269 ? 40.210 11.170 -62.381 1.00 84.12 269 PRO A CA 1
ATOM 2045 C C . PRO A 1 269 ? 40.209 12.220 -63.497 1.00 84.12 269 PRO A C 1
ATOM 2047 O O . PRO A 1 269 ? 41.270 12.563 -64.020 1.00 84.12 269 PRO A O 1
ATOM 2050 N N . TRP A 1 270 ? 39.030 12.764 -63.825 1.00 83.50 270 TRP A N 1
ATOM 2051 C CA . TRP A 1 270 ? 38.864 13.692 -64.947 1.00 83.50 270 TRP A CA 1
ATOM 2052 C C . TRP A 1 270 ? 39.735 14.931 -64.785 1.00 83.50 270 TRP A C 1
ATOM 2054 O O . TRP A 1 270 ? 40.333 15.359 -65.757 1.00 83.50 270 TRP A O 1
ATOM 2064 N N . ALA A 1 271 ? 39.894 15.455 -63.568 1.00 79.38 271 ALA A N 1
ATOM 2065 C CA . ALA A 1 271 ? 40.769 16.600 -63.315 1.00 79.38 271 ALA A CA 1
ATOM 2066 C C . ALA A 1 271 ? 42.207 16.393 -63.840 1.00 79.38 271 ALA A C 1
ATOM 2068 O O . ALA A 1 271 ? 42.850 17.344 -64.271 1.00 79.38 271 ALA A O 1
ATOM 2069 N N . ILE A 1 272 ? 42.698 15.150 -63.845 1.00 81.50 272 ILE A N 1
ATOM 2070 C CA . ILE A 1 272 ? 44.023 14.813 -64.375 1.00 81.50 272 ILE A CA 1
ATOM 2071 C C . ILE A 1 272 ? 43.963 14.712 -65.892 1.00 81.50 272 ILE A C 1
ATOM 2073 O O . ILE A 1 272 ? 44.753 15.351 -66.567 1.00 81.50 272 ILE A O 1
ATOM 2077 N N . VAL A 1 273 ? 42.986 13.995 -66.449 1.00 86.50 273 VAL A N 1
ATOM 2078 C CA . VAL A 1 273 ? 42.810 13.929 -67.912 1.00 86.50 273 VAL A CA 1
ATOM 2079 C C . VAL A 1 273 ? 42.624 15.322 -68.524 1.00 86.50 273 VAL A C 1
ATOM 2081 O O . VAL A 1 273 ? 43.192 15.627 -69.569 1.00 86.50 273 VAL A O 1
ATOM 2084 N N . GLN A 1 274 ? 41.870 16.189 -67.853 1.00 86.12 274 GLN A N 1
ATOM 2085 C CA . GLN A 1 274 ? 41.653 17.573 -68.242 1.00 86.12 274 GLN A CA 1
ATOM 2086 C C . GLN A 1 274 ? 42.965 18.359 -68.267 1.00 86.12 274 GLN A C 1
ATOM 2088 O O . GLN A 1 274 ? 43.195 19.104 -69.213 1.00 86.12 274 GLN A O 1
ATOM 2093 N N . CYS A 1 275 ? 43.810 18.178 -67.250 1.00 86.12 275 CYS A N 1
ATOM 2094 C CA . CYS A 1 275 ? 45.119 18.819 -67.152 1.00 86.12 275 CYS A CA 1
ATOM 2095 C C . CYS A 1 275 ? 46.094 18.315 -68.227 1.00 86.12 275 CYS A C 1
ATOM 2097 O O . CYS A 1 275 ? 46.801 19.115 -68.829 1.00 86.12 275 CYS A O 1
ATOM 2099 N N . GLU A 1 276 ? 46.126 17.004 -68.476 1.00 87.88 276 GLU A N 1
ATOM 2100 C CA . GLU A 1 276 ? 47.115 16.383 -69.363 1.00 87.88 276 GLU A CA 1
ATOM 2101 C C . GLU A 1 276 ? 46.768 16.538 -70.851 1.00 87.88 276 GLU A C 1
ATOM 2103 O O . GLU A 1 276 ? 47.633 16.826 -71.672 1.00 87.88 276 GLU A O 1
ATOM 2108 N N . SER A 1 277 ? 45.507 16.327 -71.229 1.00 88.50 277 SER A N 1
ATOM 2109 C CA . SER A 1 277 ? 45.103 16.272 -72.643 1.00 88.50 277 SER A CA 1
ATOM 2110 C C . SER A 1 277 ? 43.797 16.998 -72.952 1.00 88.50 277 SER A C 1
ATOM 2112 O O . SER A 1 277 ? 43.366 17.029 -74.106 1.00 88.50 277 SER A O 1
ATOM 2114 N N . GLY A 1 278 ? 43.103 17.521 -71.937 1.00 85.50 278 GLY A N 1
ATOM 2115 C CA . GLY A 1 278 ? 41.745 18.038 -72.098 1.00 85.50 278 GLY A CA 1
ATOM 2116 C C . GLY A 1 278 ? 40.729 16.973 -72.534 1.00 85.50 278 GLY A C 1
ATOM 2117 O O . GLY A 1 278 ? 39.655 17.331 -73.009 1.00 85.50 278 GLY A O 1
ATOM 2118 N N . GLY A 1 279 ? 41.057 15.678 -72.423 1.00 86.94 279 GLY A N 1
ATOM 2119 C CA . GLY A 1 279 ? 40.229 14.577 -72.927 1.00 86.94 279 GLY A CA 1
ATOM 2120 C C . GLY A 1 279 ? 40.400 14.269 -74.419 1.00 86.94 279 GLY A C 1
ATOM 2121 O O . GLY A 1 279 ? 39.559 13.585 -75.000 1.00 86.94 279 GLY A O 1
ATOM 2122 N N . GLN A 1 280 ? 41.469 14.750 -75.057 1.00 89.94 280 GLN A N 1
ATOM 2123 C CA . GLN A 1 280 ? 41.734 14.525 -76.482 1.00 89.94 280 GLN A CA 1
ATOM 2124 C C . GLN A 1 280 ? 42.823 13.469 -76.710 1.00 89.94 280 GLN A C 1
ATOM 2126 O O . GLN A 1 280 ? 43.750 13.320 -75.916 1.00 89.94 280 GLN A O 1
ATOM 2131 N N . ASN A 1 281 ? 42.736 12.742 -77.828 1.00 91.81 281 ASN A N 1
ATOM 2132 C CA . ASN A 1 281 ? 43.769 11.791 -78.238 1.00 91.81 281 ASN A CA 1
ATOM 2133 C C . ASN A 1 281 ? 44.875 12.515 -79.018 1.00 91.81 281 ASN A C 1
ATOM 2135 O O . ASN A 1 281 ? 44.799 12.629 -80.240 1.00 91.81 281 ASN A O 1
ATOM 2139 N N . LEU A 1 282 ? 45.869 13.052 -78.313 1.00 92.62 282 LEU A N 1
ATOM 2140 C CA . LEU A 1 282 ? 46.881 13.928 -78.913 1.00 92.62 282 LEU A CA 1
ATOM 2141 C C . LEU A 1 282 ? 48.124 13.156 -79.401 1.00 92.62 282 LEU A C 1
ATOM 2143 O O . LEU A 1 282 ? 48.530 12.193 -78.741 1.00 92.62 282 LEU A O 1
ATOM 2147 N N . PRO A 1 283 ? 48.766 13.575 -80.513 1.00 92.56 283 PRO A N 1
ATOM 2148 C CA . PRO A 1 283 ? 50.065 13.046 -80.940 1.00 92.56 283 PRO A CA 1
ATOM 2149 C C . PRO A 1 283 ? 51.184 13.394 -79.932 1.00 92.56 283 PRO A C 1
ATOM 2151 O O . PRO A 1 283 ? 50.940 14.147 -78.987 1.00 92.56 283 PRO A O 1
ATOM 2154 N N . PRO A 1 284 ? 52.409 12.850 -80.096 1.00 93.12 284 PRO A N 1
ATOM 2155 C CA . PRO A 1 284 ? 53.509 13.079 -79.164 1.00 93.12 284 PRO A CA 1
ATOM 2156 C C . PRO A 1 284 ? 53.843 14.562 -78.995 1.00 93.12 284 PRO A C 1
ATOM 2158 O O . PRO A 1 284 ? 54.051 15.274 -79.976 1.00 93.12 284 PRO A O 1
ATOM 2161 N N . ASN A 1 285 ? 53.911 15.014 -77.744 1.00 87.56 285 ASN A N 1
ATOM 2162 C CA . ASN A 1 285 ? 54.381 16.353 -77.400 1.00 87.56 285 ASN A CA 1
ATOM 2163 C C . ASN A 1 285 ? 55.923 16.438 -77.437 1.00 87.56 285 ASN A C 1
ATOM 2165 O O . ASN A 1 285 ? 56.605 15.480 -77.804 1.00 87.56 285 ASN A O 1
ATOM 2169 N N . SER A 1 286 ? 56.498 17.574 -77.028 1.00 87.50 286 SER A N 1
ATOM 2170 C CA . SER A 1 286 ? 57.957 17.788 -77.018 1.00 87.50 286 SER A CA 1
ATOM 2171 C C . SER A 1 286 ? 58.734 16.816 -76.120 1.00 87.50 286 SER A C 1
ATOM 2173 O O . SER A 1 286 ? 59.920 16.595 -76.351 1.00 87.50 286 SER A O 1
ATOM 2175 N N . ALA A 1 287 ? 58.080 16.210 -75.127 1.00 84.69 287 ALA A N 1
ATOM 2176 C CA . ALA A 1 287 ? 58.652 15.167 -74.278 1.00 84.69 287 ALA A CA 1
ATOM 2177 C C . ALA A 1 287 ? 58.386 13.747 -74.816 1.00 84.69 287 ALA A C 1
ATOM 2179 O O . ALA A 1 287 ? 58.829 12.769 -74.222 1.00 84.69 287 ALA A O 1
ATOM 2180 N N . GLY A 1 288 ? 57.664 13.605 -75.930 1.00 88.25 288 GLY A N 1
ATOM 2181 C CA . GLY A 1 288 ? 57.292 12.321 -76.521 1.00 88.25 288 GLY A CA 1
ATOM 2182 C C . GLY A 1 288 ? 56.055 11.662 -75.898 1.00 88.25 288 GLY A C 1
ATOM 2183 O O . GLY A 1 288 ? 55.663 10.582 -76.341 1.00 88.25 288 GLY A O 1
ATOM 2184 N N . ALA A 1 289 ? 55.413 12.285 -74.906 1.00 91.12 289 ALA A N 1
ATOM 2185 C CA . ALA A 1 289 ? 54.183 11.776 -74.303 1.00 91.12 289 ALA A CA 1
ATOM 2186 C C . ALA A 1 289 ? 52.990 11.949 -75.255 1.00 91.12 289 ALA A C 1
ATOM 2188 O O . ALA A 1 289 ? 52.875 12.975 -75.920 1.00 91.12 289 ALA A O 1
ATOM 2189 N N . SER A 1 290 ? 52.109 10.948 -75.338 1.00 92.56 290 SER A N 1
ATOM 2190 C CA . SER A 1 290 ? 51.002 10.945 -76.308 1.00 92.56 290 SER A CA 1
ATOM 2191 C C . SER A 1 290 ? 49.738 10.249 -75.791 1.00 92.56 290 SER A C 1
ATOM 2193 O O . SER A 1 290 ? 49.763 9.545 -74.778 1.00 92.56 290 SER A O 1
ATOM 2195 N N . GLY A 1 291 ? 48.628 10.425 -76.506 1.00 92.69 291 GLY A N 1
ATOM 2196 C CA . GLY A 1 291 ? 47.340 9.790 -76.232 1.00 92.69 291 GLY A CA 1
ATOM 2197 C C . GLY A 1 291 ? 46.479 10.534 -75.208 1.00 92.69 291 GLY A C 1
ATOM 2198 O O . GLY A 1 291 ? 46.849 11.601 -74.714 1.00 92.69 291 GLY A O 1
ATOM 2199 N N . TYR A 1 292 ? 45.330 9.949 -74.857 1.00 91.25 292 TYR A N 1
ATOM 2200 C CA . TYR A 1 292 ? 44.365 10.529 -73.911 1.00 91.25 292 TYR A CA 1
ATOM 2201 C C . TYR A 1 292 ? 44.952 10.785 -72.515 1.00 91.25 292 TYR A C 1
ATOM 2203 O O . TYR A 1 292 ? 44.519 11.701 -71.820 1.00 91.25 292 TYR A O 1
ATOM 2211 N N . TYR A 1 293 ? 45.939 9.986 -72.105 1.00 91.38 293 TYR A N 1
ATOM 2212 C CA . TYR A 1 293 ? 46.555 10.033 -70.774 1.00 91.38 293 TYR A CA 1
ATOM 2213 C C . TYR A 1 293 ? 48.013 10.512 -70.790 1.00 91.38 293 TYR A C 1
ATOM 2215 O O . TYR A 1 293 ? 48.698 10.343 -69.786 1.00 91.38 293 TYR A O 1
ATOM 2223 N N . GLN A 1 294 ? 48.492 11.047 -71.924 1.00 93.31 294 GLN A N 1
ATOM 2224 C CA . GLN A 1 294 ? 49.868 11.533 -72.109 1.00 93.31 294 GLN A CA 1
ATOM 2225 C C . GLN A 1 294 ? 50.929 10.532 -71.609 1.00 93.31 294 GLN A C 1
ATOM 2227 O O . GLN A 1 294 ? 51.775 10.835 -70.769 1.00 93.31 294 GLN A O 1
ATOM 2232 N N . MET A 1 295 ? 50.890 9.299 -72.122 1.00 90.31 295 MET A N 1
ATOM 2233 C CA . MET A 1 295 ? 51.861 8.272 -71.739 1.00 90.31 295 MET A CA 1
ATOM 2234 C C . MET A 1 295 ? 53.171 8.428 -72.506 1.00 90.31 295 MET A C 1
ATOM 2236 O O . MET A 1 295 ? 53.171 8.577 -73.730 1.00 90.31 295 MET A O 1
ATOM 2240 N N . MET A 1 296 ? 54.288 8.311 -71.786 1.00 92.69 296 MET A N 1
ATOM 2241 C CA . MET A 1 296 ? 55.624 8.229 -72.379 1.00 92.69 296 MET A CA 1
ATOM 2242 C C . MET A 1 296 ? 55.793 6.923 -73.176 1.00 92.69 296 MET A C 1
ATOM 2244 O O . MET A 1 296 ? 55.265 5.891 -72.743 1.00 92.69 296 MET A O 1
ATOM 2248 N N . PRO A 1 297 ? 56.577 6.906 -74.272 1.00 91.00 297 PRO A N 1
ATOM 2249 C CA . PRO A 1 297 ? 56.748 5.720 -75.117 1.00 91.00 297 PRO A CA 1
ATOM 2250 C C . PRO A 1 297 ? 57.255 4.487 -74.355 1.00 91.00 297 PRO A C 1
ATOM 2252 O O . PRO A 1 297 ? 56.732 3.387 -74.538 1.00 91.00 297 PRO A O 1
ATOM 2255 N N . ASP A 1 298 ? 58.210 4.671 -73.439 1.00 90.81 298 ASP A N 1
ATOM 2256 C CA . ASP A 1 298 ? 58.753 3.576 -72.623 1.00 90.81 298 ASP A CA 1
ATOM 2257 C C . ASP A 1 298 ? 57.718 3.013 -71.645 1.00 90.81 298 ASP A C 1
ATOM 2259 O O . ASP A 1 298 ? 57.663 1.807 -71.413 1.00 90.81 298 ASP A O 1
ATOM 2263 N N . THR A 1 299 ? 56.853 3.875 -71.100 1.00 89.44 299 THR A N 1
ATOM 2264 C CA . THR A 1 299 ? 55.762 3.456 -70.207 1.00 89.44 299 THR A CA 1
ATOM 2265 C C . THR A 1 299 ? 54.682 2.710 -70.985 1.00 89.44 299 THR A C 1
ATOM 2267 O O . THR A 1 299 ? 54.235 1.656 -70.544 1.00 89.44 299 THR A O 1
ATOM 2270 N N . TRP A 1 300 ? 54.306 3.208 -72.166 1.00 91.88 300 TRP A N 1
ATOM 2271 C CA . TRP A 1 300 ? 53.355 2.548 -73.061 1.00 91.88 300 TRP A CA 1
ATOM 2272 C C . TRP A 1 300 ? 53.824 1.139 -73.448 1.00 91.88 300 TRP A C 1
ATOM 2274 O O . TRP A 1 300 ? 53.096 0.162 -73.272 1.00 91.88 300 TRP A O 1
ATOM 2284 N N . ARG A 1 301 ? 55.082 1.018 -73.889 1.00 92.12 301 ARG A N 1
ATOM 2285 C CA . ARG A 1 301 ? 55.694 -0.266 -74.252 1.00 92.12 301 ARG A CA 1
ATOM 2286 C C . ARG A 1 301 ? 55.839 -1.192 -73.045 1.00 92.12 301 ARG A C 1
ATOM 2288 O O . ARG A 1 301 ? 55.512 -2.371 -73.141 1.00 92.12 301 ARG A O 1
ATOM 2295 N N . GLY A 1 302 ? 56.284 -0.662 -71.904 1.00 89.94 302 GLY A N 1
ATOM 2296 C CA . GLY A 1 302 ? 56.474 -1.424 -70.667 1.00 89.94 302 GLY A CA 1
ATOM 2297 C C . GLY A 1 302 ? 55.177 -1.981 -70.073 1.00 89.94 302 GLY A C 1
ATOM 2298 O O . GLY A 1 302 ? 55.203 -3.014 -69.412 1.00 89.94 302 GLY A O 1
ATOM 2299 N N . LEU A 1 303 ? 54.038 -1.337 -70.346 1.00 88.94 303 LEU A N 1
ATOM 2300 C CA . LEU A 1 303 ? 52.703 -1.821 -69.981 1.00 88.94 303 LEU A CA 1
ATOM 2301 C C . LEU A 1 303 ? 52.105 -2.799 -71.012 1.00 88.94 303 LEU A C 1
ATOM 2303 O O . LEU A 1 303 ? 50.999 -3.297 -70.805 1.00 88.94 303 LEU A O 1
ATOM 2307 N N . GLY A 1 304 ? 52.823 -3.094 -72.101 1.00 92.00 304 GLY A N 1
ATOM 2308 C CA . GLY A 1 304 ? 52.378 -4.011 -73.152 1.00 92.00 304 GLY A CA 1
ATOM 2309 C C . GLY A 1 304 ? 51.445 -3.373 -74.183 1.00 92.00 304 GLY A C 1
ATOM 2310 O O . GLY A 1 304 ? 50.523 -4.036 -74.656 1.00 92.00 304 GLY A O 1
ATOM 2311 N N . GLY A 1 305 ? 51.648 -2.091 -74.501 1.00 92.44 305 GLY A N 1
ATOM 2312 C CA . GLY A 1 305 ? 50.938 -1.408 -75.580 1.00 92.44 305 GLY A CA 1
ATOM 2313 C C . GLY A 1 305 ? 51.197 -2.038 -76.950 1.00 92.44 305 GLY A C 1
ATOM 2314 O O . GLY A 1 305 ? 52.333 -2.368 -77.288 1.00 92.44 305 GLY A O 1
ATOM 2315 N N . SER A 1 306 ? 50.133 -2.202 -77.735 1.00 93.69 306 SER A N 1
ATOM 2316 C CA . SER A 1 306 ? 50.149 -2.886 -79.034 1.00 93.69 306 SER A CA 1
ATOM 2317 C C . SER A 1 306 ? 50.751 -2.049 -80.168 1.00 93.69 306 SER A C 1
ATOM 2319 O O . SER A 1 306 ? 51.207 -2.592 -81.173 1.00 93.69 306 SER A O 1
ATOM 2321 N N . THR A 1 307 ? 50.782 -0.725 -80.005 1.00 93.94 307 THR A N 1
ATOM 2322 C CA . THR A 1 307 ? 51.270 0.242 -80.997 1.00 93.94 307 THR A CA 1
ATOM 2323 C C . THR A 1 307 ? 52.610 0.871 -80.593 1.00 93.94 307 THR A C 1
ATOM 2325 O O . THR A 1 307 ? 52.960 0.873 -79.410 1.00 93.94 307 THR A O 1
ATOM 2328 N N . PRO A 1 308 ? 53.361 1.475 -81.537 1.00 91.44 308 PRO A N 1
ATOM 2329 C CA . PRO A 1 308 ? 54.576 2.234 -81.225 1.00 91.44 308 PRO A CA 1
ATOM 2330 C C . PRO A 1 308 ? 54.388 3.371 -80.207 1.00 91.44 308 PRO A C 1
ATOM 2332 O O . PRO A 1 308 ? 55.303 3.635 -79.426 1.00 91.44 308 PRO A O 1
ATOM 2335 N N . ALA A 1 309 ? 53.223 4.032 -80.203 1.00 90.81 309 ALA A N 1
ATOM 2336 C CA . ALA A 1 309 ? 52.876 5.107 -79.271 1.00 90.81 309 ALA A CA 1
ATOM 2337 C C . ALA A 1 309 ? 51.391 5.070 -78.866 1.00 90.81 309 ALA A C 1
ATOM 2339 O O . ALA A 1 309 ? 50.538 4.626 -79.638 1.00 90.81 309 ALA A O 1
ATOM 2340 N N . ALA A 1 310 ? 51.076 5.592 -77.676 1.00 90.94 310 ALA A N 1
ATOM 2341 C CA . ALA A 1 310 ? 49.753 5.493 -77.055 1.00 90.94 310 ALA A CA 1
ATOM 2342 C C . ALA A 1 310 ? 48.616 6.068 -77.910 1.00 90.94 310 ALA A C 1
ATOM 2344 O O . ALA A 1 310 ? 47.571 5.433 -78.026 1.00 90.94 310 ALA A O 1
ATOM 2345 N N . TYR A 1 311 ? 48.823 7.218 -78.564 1.00 93.38 311 TYR A N 1
ATOM 2346 C CA . TYR A 1 311 ? 47.777 7.869 -79.370 1.00 93.38 311 TYR A CA 1
ATOM 2347 C C . TYR A 1 311 ? 47.295 7.046 -80.572 1.00 93.38 311 TYR A C 1
ATOM 2349 O O . TYR A 1 311 ? 46.210 7.292 -81.094 1.00 93.38 311 TYR A O 1
ATOM 2357 N N . GLN A 1 312 ? 48.094 6.074 -81.013 1.00 95.69 312 GLN A N 1
ATOM 2358 C CA . GLN A 1 312 ? 47.781 5.208 -82.152 1.00 95.69 312 GLN A CA 1
ATOM 2359 C C . GLN A 1 312 ? 46.886 4.030 -81.757 1.00 95.69 312 GLN A C 1
ATOM 2361 O O . GLN A 1 312 ? 46.313 3.376 -82.624 1.00 95.69 312 GLN A O 1
ATOM 2366 N N . ALA A 1 313 ? 46.773 3.740 -80.462 1.00 94.31 313 ALA A N 1
ATOM 2367 C CA . ALA A 1 313 ? 45.950 2.656 -79.958 1.00 94.31 313 ALA A CA 1
ATOM 2368 C C . ALA A 1 313 ? 44.524 3.113 -79.651 1.00 94.31 313 ALA A C 1
ATOM 2370 O O . ALA A 1 313 ? 44.252 4.293 -79.408 1.00 94.31 313 ALA A O 1
ATOM 2371 N N . SER A 1 314 ? 43.607 2.146 -79.605 1.00 93.94 314 SER A N 1
ATOM 2372 C CA . SER A 1 314 ? 42.209 2.404 -79.255 1.00 93.94 314 SER A CA 1
ATOM 2373 C C . SER A 1 314 ? 42.077 3.036 -77.862 1.00 93.94 314 SER A C 1
ATOM 2375 O O . SER A 1 314 ? 42.849 2.730 -76.950 1.00 93.94 314 SER A O 1
ATOM 2377 N N . LYS A 1 315 ? 41.043 3.867 -77.658 1.00 90.12 315 LYS A N 1
ATOM 2378 C CA . LYS A 1 315 ? 40.740 4.440 -76.335 1.00 90.12 315 LYS A CA 1
ATOM 2379 C C . LYS A 1 315 ? 40.603 3.349 -75.269 1.00 90.12 315 LYS A C 1
ATOM 2381 O O . LYS A 1 315 ? 41.133 3.506 -74.181 1.00 90.12 315 LYS A O 1
ATOM 2386 N N . ALA A 1 316 ? 39.952 2.230 -75.588 1.00 90.81 316 ALA A N 1
ATOM 2387 C CA . ALA A 1 316 ? 39.778 1.119 -74.654 1.00 90.81 316 ALA A CA 1
ATOM 2388 C C . ALA A 1 316 ? 41.119 0.504 -74.209 1.00 90.81 316 ALA A C 1
ATOM 2390 O O . ALA A 1 316 ? 41.286 0.153 -73.041 1.00 90.81 316 ALA A O 1
ATOM 2391 N N . GLU A 1 317 ? 42.097 0.403 -75.115 1.00 93.75 317 GLU A N 1
ATOM 2392 C CA . GLU A 1 317 ? 43.442 -0.054 -74.766 1.00 93.75 317 GLU A CA 1
ATOM 2393 C C . GLU A 1 317 ? 44.168 0.967 -73.889 1.00 93.75 317 GLU A C 1
ATOM 2395 O O . GLU A 1 317 ? 44.718 0.598 -72.850 1.00 93.75 317 GLU A O 1
ATOM 2400 N N . GLN A 1 318 ? 44.109 2.246 -74.263 1.00 92.81 318 GLN A N 1
ATOM 2401 C CA . GLN A 1 318 ? 44.680 3.327 -73.466 1.00 92.81 318 GLN A CA 1
ATOM 2402 C C . GLN A 1 318 ? 44.052 3.391 -72.066 1.00 92.81 318 GLN A C 1
ATOM 2404 O O . GLN A 1 318 ? 44.779 3.511 -71.086 1.00 92.81 318 GLN A O 1
ATOM 2409 N N . ASP A 1 319 ? 42.731 3.230 -71.948 1.00 90.81 319 ASP A N 1
ATOM 2410 C CA . ASP A 1 319 ? 41.995 3.181 -70.682 1.00 90.81 319 ASP A CA 1
ATOM 2411 C C . ASP A 1 319 ? 42.452 1.993 -69.823 1.00 90.81 319 ASP A C 1
ATOM 2413 O O . ASP A 1 319 ? 42.721 2.144 -68.631 1.00 90.81 319 ASP A O 1
ATOM 2417 N N . ARG A 1 320 ? 42.593 0.804 -70.422 1.00 91.69 320 ARG A N 1
ATOM 2418 C CA . ARG A 1 320 ? 43.070 -0.403 -69.729 1.00 91.69 320 ARG A CA 1
ATOM 2419 C C . ARG A 1 320 ? 44.483 -0.208 -69.175 1.00 91.69 320 ARG A C 1
ATOM 2421 O O . ARG A 1 320 ? 44.736 -0.526 -68.008 1.00 91.69 320 ARG A O 1
ATOM 2428 N N . LEU A 1 321 ? 45.401 0.320 -69.985 1.00 92.38 321 LEU A N 1
ATOM 2429 C CA . LEU A 1 321 ? 46.788 0.544 -69.568 1.00 92.38 321 LEU A CA 1
ATOM 2430 C C . LEU A 1 321 ? 46.902 1.706 -68.573 1.00 92.38 321 LEU A C 1
ATOM 2432 O O . LEU A 1 321 ? 47.633 1.591 -67.592 1.00 92.38 321 LEU A O 1
ATOM 2436 N N . ALA A 1 322 ? 46.115 2.771 -68.739 1.00 89.38 322 ALA A N 1
ATOM 2437 C CA . ALA A 1 322 ? 46.068 3.900 -67.812 1.00 89.38 322 ALA A CA 1
ATOM 2438 C C . ALA A 1 322 ? 45.497 3.487 -66.460 1.00 89.38 322 ALA A C 1
ATOM 2440 O O . ALA A 1 322 ? 46.052 3.840 -65.425 1.00 89.38 322 ALA A O 1
ATOM 2441 N N . SER A 1 323 ? 44.432 2.682 -66.458 1.00 85.00 323 SER A N 1
ATOM 2442 C CA . SER A 1 323 ? 43.862 2.111 -65.238 1.00 85.00 323 SER A CA 1
ATOM 2443 C C . SER A 1 323 ? 44.882 1.217 -64.543 1.00 85.00 323 SER A C 1
ATOM 2445 O O . SER A 1 323 ? 45.020 1.277 -63.322 1.00 85.00 323 SER A O 1
ATOM 2447 N N . THR A 1 324 ? 45.630 0.409 -65.301 1.00 85.88 324 THR A N 1
ATOM 2448 C CA . THR A 1 324 ? 46.710 -0.420 -64.752 1.00 85.88 324 THR A CA 1
ATOM 2449 C C . THR A 1 324 ? 47.762 0.467 -64.099 1.00 85.88 324 THR A C 1
ATOM 2451 O O . THR A 1 324 ? 48.010 0.323 -62.906 1.00 85.88 324 THR A O 1
ATOM 2454 N N . LEU A 1 325 ? 48.300 1.454 -64.818 1.00 85.06 325 LEU A N 1
ATOM 2455 C CA . LEU A 1 325 ? 49.286 2.401 -64.297 1.00 85.06 325 LEU A CA 1
ATOM 2456 C C . LEU A 1 325 ? 48.782 3.129 -63.039 1.00 85.06 325 LEU A C 1
ATOM 2458 O O . LEU A 1 325 ? 49.493 3.220 -62.042 1.00 85.06 325 LEU A O 1
ATOM 2462 N N . TRP A 1 326 ? 47.533 3.588 -63.052 1.00 82.06 326 TRP A N 1
ATOM 2463 C CA . TRP A 1 326 ? 46.910 4.327 -61.956 1.00 82.06 326 TRP A CA 1
ATOM 2464 C C . TRP A 1 326 ? 46.679 3.481 -60.701 1.00 82.06 326 TRP A C 1
ATOM 2466 O O . TRP A 1 326 ? 46.835 3.968 -59.580 1.00 82.06 326 TRP A O 1
ATOM 2476 N N . THR A 1 327 ? 46.303 2.213 -60.878 1.00 74.25 327 THR A N 1
ATOM 2477 C CA . THR A 1 327 ? 45.990 1.292 -59.773 1.00 74.25 327 THR A CA 1
ATOM 2478 C C . THR A 1 327 ? 47.210 0.545 -59.243 1.00 74.25 327 THR A C 1
ATOM 2480 O O . THR A 1 327 ? 47.238 0.216 -58.059 1.00 74.25 327 THR A O 1
ATOM 2483 N N . THR A 1 328 ? 48.221 0.292 -60.081 1.00 59.19 328 THR A N 1
ATOM 2484 C CA . THR A 1 328 ? 49.370 -0.558 -59.727 1.00 59.19 328 THR A CA 1
ATOM 2485 C C . THR A 1 328 ? 50.672 0.186 -59.470 1.00 59.19 328 THR A C 1
ATOM 2487 O O . THR A 1 328 ? 51.580 -0.463 -58.964 1.00 59.19 328 THR A O 1
ATOM 2490 N N . ALA A 1 329 ? 50.789 1.496 -59.744 1.00 52.53 329 ALA A N 1
ATOM 2491 C CA . ALA A 1 329 ? 52.055 2.233 -59.626 1.00 52.53 329 ALA A CA 1
ATOM 2492 C C . ALA A 1 329 ? 52.780 1.992 -58.280 1.00 52.53 329 ALA A C 1
ATOM 2494 O O . ALA A 1 329 ? 52.409 2.581 -57.255 1.00 52.53 329 ALA A O 1
ATOM 2495 N N . PRO A 1 330 ? 53.863 1.189 -58.260 1.00 38.59 330 PRO A N 1
ATOM 2496 C CA . PRO A 1 330 ? 54.752 1.106 -57.120 1.00 38.59 330 PRO A CA 1
ATOM 2497 C C . PRO A 1 330 ? 55.673 2.325 -57.171 1.00 38.59 330 PRO A C 1
ATOM 2499 O O . PRO A 1 330 ? 56.214 2.664 -58.223 1.00 38.59 330 PRO A O 1
ATOM 2502 N N . ALA A 1 331 ? 55.920 2.957 -56.025 1.00 39.81 331 ALA A N 1
ATOM 2503 C CA . ALA A 1 331 ? 57.032 3.886 -55.881 1.00 39.81 331 ALA A CA 1
ATOM 2504 C C . ALA A 1 331 ? 58.348 3.144 -56.188 1.00 39.81 331 ALA A C 1
ATOM 2506 O O . ALA A 1 331 ? 58.903 2.467 -55.323 1.00 39.81 331 ALA A O 1
ATOM 2507 N N . ARG A 1 332 ? 58.851 3.229 -57.422 1.00 31.31 332 ARG A N 1
ATOM 2508 C CA . ARG A 1 332 ? 60.174 2.712 -57.782 1.00 31.31 332 ARG A CA 1
ATOM 2509 C C . ARG A 1 332 ? 61.019 3.797 -58.446 1.00 31.31 332 ARG A C 1
ATOM 2511 O O . ARG A 1 332 ? 60.949 4.033 -59.640 1.00 31.31 332 ARG A O 1
ATOM 2518 N N . ARG A 1 333 ? 61.862 4.390 -57.593 1.00 35.44 333 ARG A N 1
ATOM 2519 C CA . ARG A 1 333 ? 63.275 4.736 -57.828 1.00 35.44 333 ARG A CA 1
ATOM 2520 C C . ARG A 1 333 ? 63.618 5.642 -59.024 1.00 35.44 333 ARG A C 1
ATOM 2522 O O . ARG A 1 333 ? 64.520 5.340 -59.788 1.00 35.44 333 ARG A O 1
ATOM 2529 N N . THR A 1 334 ? 63.067 6.847 -59.021 1.00 29.20 334 THR A N 1
ATOM 2530 C CA . THR A 1 334 ? 63.870 8.081 -59.129 1.00 29.20 334 THR A CA 1
ATOM 2531 C C . THR A 1 334 ? 63.399 9.021 -58.014 1.00 29.20 334 THR A C 1
ATOM 2533 O O . THR A 1 334 ? 62.275 8.890 -57.524 1.00 29.20 334 THR A O 1
ATOM 2536 N N . GLY A 1 335 ? 64.291 9.853 -57.476 1.00 32.31 335 GLY A N 1
ATOM 2537 C CA . GLY A 1 335 ? 64.032 10.669 -56.285 1.00 32.31 335 GLY A CA 1
ATOM 2538 C C . GLY A 1 335 ? 62.704 11.440 -56.348 1.00 32.31 335 GLY A C 1
ATOM 2539 O O . GLY A 1 335 ? 62.365 12.031 -57.364 1.00 32.31 335 GLY A O 1
ATOM 2540 N N . SER A 1 336 ? 61.960 11.399 -55.238 1.00 34.16 336 SER A N 1
ATOM 2541 C CA . SER A 1 336 ? 60.729 12.159 -54.955 1.00 34.16 336 SER A CA 1
ATOM 2542 C C . SER A 1 336 ? 59.576 12.045 -55.966 1.00 34.16 336 SER A C 1
ATOM 2544 O O . SER A 1 336 ? 59.241 12.997 -56.663 1.00 34.16 336 SER A O 1
ATOM 2546 N N . ALA A 1 337 ? 58.860 10.920 -55.964 1.00 35.12 337 ALA A N 1
ATOM 2547 C CA . ALA A 1 337 ? 57.560 10.831 -56.628 1.00 35.12 337 ALA A CA 1
ATOM 2548 C C . ALA A 1 337 ? 56.644 9.800 -55.942 1.00 35.12 337 ALA A C 1
ATOM 2550 O O . ALA A 1 337 ? 56.854 8.594 -56.039 1.00 35.12 337 ALA A O 1
ATOM 2551 N N . ARG A 1 338 ? 55.619 10.287 -55.229 1.00 36.06 338 ARG A N 1
ATOM 2552 C CA . ARG A 1 338 ? 54.519 9.476 -54.668 1.00 36.06 338 ARG A CA 1
ATOM 2553 C C . ARG A 1 338 ? 53.681 8.824 -55.789 1.00 36.06 338 ARG A C 1
ATOM 2555 O O . ARG A 1 338 ? 53.698 9.345 -56.905 1.00 36.06 338 ARG A O 1
ATOM 2562 N N . PRO A 1 339 ? 52.907 7.751 -55.526 1.00 42.06 339 PRO A N 1
ATOM 2563 C CA . PRO A 1 339 ? 51.903 7.256 -56.475 1.00 42.06 339 PRO A CA 1
ATOM 2564 C C . PRO A 1 339 ? 51.066 8.417 -57.027 1.00 42.06 339 PRO A C 1
ATOM 2566 O O . PRO A 1 339 ? 50.774 9.352 -56.279 1.00 42.06 339 PRO A O 1
ATOM 2569 N N . TRP A 1 340 ? 50.685 8.399 -58.308 1.00 41.91 340 TRP A N 1
ATOM 2570 C CA . TRP A 1 340 ? 49.836 9.459 -58.877 1.00 41.91 340 TRP A CA 1
ATOM 2571 C C . TRP A 1 340 ? 48.529 9.647 -58.074 1.00 41.91 340 TRP A C 1
ATOM 2573 O O . TRP A 1 340 ? 48.098 10.777 -57.865 1.00 41.91 340 TRP A O 1
ATOM 2583 N N . SER A 1 341 ? 47.991 8.575 -57.481 1.00 42.44 341 SER A N 1
ATOM 2584 C CA . SER A 1 341 ? 46.842 8.604 -56.560 1.00 42.44 341 SER A CA 1
ATOM 2585 C C . SER A 1 341 ? 47.075 9.336 -55.227 1.00 42.44 341 SER A C 1
ATOM 2587 O O . SER A 1 341 ? 46.112 9.706 -54.565 1.00 42.44 341 SER A O 1
ATOM 2589 N N . ALA A 1 342 ? 48.327 9.561 -54.821 1.00 35.59 342 ALA A N 1
ATOM 2590 C CA . ALA A 1 342 ? 48.711 10.174 -53.544 1.00 35.59 342 ALA A CA 1
ATOM 2591 C C . ALA A 1 342 ? 49.268 11.605 -53.695 1.00 35.59 342 ALA A C 1
ATOM 2593 O O . ALA A 1 342 ? 49.841 12.148 -52.745 1.00 35.59 342 ALA A O 1
ATOM 2594 N N . ARG A 1 343 ? 49.165 12.191 -54.897 1.00 39.53 343 ARG A N 1
ATOM 2595 C CA . ARG A 1 343 ? 49.720 13.511 -55.245 1.00 39.53 343 ARG A CA 1
ATOM 2596 C C . ARG A 1 343 ? 48.666 14.623 -55.339 1.00 39.53 343 ARG A C 1
ATOM 2598 O O . ARG A 1 343 ? 49.034 15.784 -55.432 1.00 39.53 343 ARG A O 1
ATOM 2605 N N . SER A 1 344 ? 47.382 14.275 -55.267 1.00 39.53 344 SER A N 1
ATOM 2606 C CA . SER A 1 344 ? 46.244 15.203 -55.329 1.00 39.53 344 SER A CA 1
ATOM 2607 C C . SER A 1 344 ? 45.770 15.723 -53.960 1.00 39.53 344 SER A C 1
ATOM 2609 O O . SER A 1 344 ? 44.689 16.296 -53.867 1.00 39.53 344 SER A O 1
ATOM 2611 N N . GLU A 1 345 ? 46.543 15.528 -52.886 1.00 32.31 345 GLU A N 1
ATOM 2612 C CA . GLU A 1 345 ? 46.311 16.206 -51.601 1.00 32.31 345 GLU A CA 1
ATOM 2613 C C . GLU A 1 345 ? 47.077 17.540 -51.571 1.00 32.31 345 GLU A C 1
ATOM 2615 O O . GLU A 1 345 ? 48.280 17.543 -51.851 1.00 32.31 345 GLU A O 1
ATOM 2620 N N . PRO A 1 346 ? 46.450 18.673 -51.198 1.00 32.12 346 PRO A N 1
ATOM 2621 C CA . PRO A 1 346 ? 47.188 19.905 -50.961 1.00 32.12 346 PRO A CA 1
ATOM 2622 C C . PRO A 1 346 ? 48.103 19.721 -49.743 1.00 32.12 346 PRO A C 1
ATOM 2624 O O . PRO A 1 346 ? 47.673 19.285 -48.673 1.00 32.12 346 PRO A O 1
ATOM 2627 N N . ALA A 1 347 ? 49.388 20.027 -49.922 1.00 29.42 347 ALA A N 1
ATOM 2628 C CA . ALA A 1 347 ? 50.417 19.874 -48.905 1.00 29.42 347 ALA A CA 1
ATOM 2629 C C . ALA A 1 347 ? 50.121 20.736 -47.663 1.00 29.42 347 ALA A C 1
ATOM 2631 O O . ALA A 1 347 ? 50.205 21.960 -47.716 1.00 29.42 347 ALA A O 1
ATOM 2632 N N . ALA A 1 348 ? 49.851 20.092 -46.526 1.00 30.70 348 ALA A N 1
ATOM 2633 C CA . ALA A 1 348 ? 49.987 20.698 -45.205 1.00 30.70 348 ALA A CA 1
ATOM 2634 C C . ALA A 1 348 ? 51.280 20.179 -44.556 1.00 30.70 348 ALA A C 1
ATOM 2636 O O . ALA A 1 348 ? 51.515 18.975 -44.451 1.00 30.70 348 ALA A O 1
ATOM 2637 N N . GLN A 1 349 ? 52.142 21.123 -44.191 1.00 35.84 349 GLN A N 1
ATOM 2638 C CA . GLN A 1 349 ? 53.477 20.936 -43.631 1.00 35.84 349 GLN A CA 1
ATOM 2639 C C . GLN A 1 349 ? 53.444 20.240 -42.260 1.00 35.84 349 GLN A C 1
ATOM 2641 O O . GLN A 1 349 ? 52.544 20.475 -41.459 1.00 35.84 349 GLN A O 1
ATOM 2646 N N . GLY A 1 350 ? 54.481 19.449 -41.964 1.00 29.52 350 GLY A N 1
ATOM 2647 C CA . GLY A 1 350 ? 54.783 19.007 -40.599 1.00 29.52 350 GLY A CA 1
ATOM 2648 C C . GLY A 1 350 ? 55.463 17.640 -40.516 1.00 29.52 350 GLY A C 1
ATOM 2649 O O . GLY A 1 350 ? 54.801 16.609 -40.482 1.00 29.52 350 GLY A O 1
ATOM 2650 N N . ARG A 1 351 ? 56.801 17.623 -40.437 1.00 31.12 351 ARG A N 1
ATOM 2651 C CA . ARG A 1 351 ? 57.567 16.506 -39.833 1.00 31.12 351 ARG A CA 1
ATOM 2652 C C . ARG A 1 351 ? 57.266 16.519 -38.315 1.00 31.12 351 ARG A C 1
ATOM 2654 O O . ARG A 1 351 ? 57.058 17.622 -37.808 1.00 31.12 351 ARG A O 1
ATOM 2661 N N . PRO A 1 352 ? 57.288 15.391 -37.564 1.00 36.41 352 PRO A N 1
ATOM 2662 C CA . PRO A 1 352 ? 58.574 14.776 -37.208 1.00 36.41 352 PRO A CA 1
ATOM 2663 C C . PRO A 1 352 ? 58.599 13.256 -36.900 1.00 36.41 352 PRO A C 1
ATOM 2665 O O . PRO A 1 352 ? 57.605 12.613 -36.594 1.00 36.41 352 PRO A O 1
ATOM 2668 N N . SER A 1 353 ? 59.840 12.760 -36.940 1.00 27.41 353 SER A N 1
ATOM 2669 C CA . SER A 1 353 ? 60.499 11.793 -36.047 1.00 27.41 353 SER A CA 1
ATOM 2670 C C . SER A 1 353 ? 60.091 10.314 -35.954 1.00 27.41 353 SER A C 1
ATOM 2672 O O . SER A 1 353 ? 58.968 9.915 -35.680 1.00 27.41 353 SER A O 1
ATOM 2674 N N . LYS A 1 354 ? 61.151 9.512 -36.116 1.00 33.19 354 LYS A N 1
ATOM 2675 C CA . LYS A 1 354 ? 61.294 8.067 -35.931 1.00 33.19 354 LYS A CA 1
ATOM 2676 C C . LYS A 1 354 ? 60.919 7.632 -34.510 1.00 33.19 354 LYS A C 1
ATOM 2678 O O . LYS A 1 354 ? 61.399 8.243 -33.562 1.00 33.19 354 LYS A O 1
ATOM 2683 N N . LEU A 1 355 ? 60.239 6.492 -34.376 1.00 26.89 355 LEU A N 1
ATOM 2684 C CA . LEU A 1 355 ? 60.454 5.583 -33.247 1.00 26.89 355 LEU A CA 1
ATOM 2685 C C . LEU A 1 355 ? 60.041 4.144 -33.590 1.00 26.89 355 LEU A C 1
ATOM 2687 O O . LEU A 1 355 ? 58.995 3.880 -34.176 1.00 26.89 355 LEU A O 1
ATOM 2691 N N . THR A 1 356 ? 60.953 3.242 -33.252 1.00 26.36 356 THR A N 1
ATOM 2692 C CA . THR A 1 356 ? 60.984 1.796 -33.472 1.00 26.36 356 THR A CA 1
ATOM 2693 C C . THR A 1 356 ? 59.845 1.071 -32.746 1.00 26.36 356 THR A C 1
ATOM 2695 O O . THR A 1 356 ? 59.607 1.317 -31.567 1.00 26.36 356 THR A O 1
ATOM 2698 N N . VAL A 1 357 ? 59.179 0.127 -33.422 1.00 27.92 357 VAL A N 1
ATOM 2699 C CA . VAL A 1 357 ? 58.172 -0.767 -32.822 1.00 27.92 357 VAL A CA 1
ATOM 2700 C C . VAL A 1 357 ? 58.846 -2.048 -32.326 1.00 27.92 357 VAL A C 1
ATOM 2702 O O . VAL A 1 357 ? 59.337 -2.850 -33.120 1.00 27.92 357 VAL A O 1
ATOM 2705 N N . VAL A 1 358 ? 58.826 -2.253 -31.007 1.00 27.39 358 VAL A N 1
ATOM 2706 C CA . VAL A 1 358 ? 59.066 -3.549 -30.358 1.00 27.39 358 VAL A CA 1
ATOM 2707 C C . VAL A 1 358 ? 57.802 -4.403 -30.484 1.00 27.39 358 VAL A C 1
ATOM 2709 O O . VAL A 1 358 ? 56.689 -3.966 -30.202 1.00 27.39 358 VAL A O 1
ATOM 2712 N N . ARG A 1 359 ? 57.993 -5.639 -30.944 1.00 31.17 359 ARG A N 1
ATOM 2713 C CA . ARG A 1 359 ? 56.968 -6.655 -31.201 1.00 31.17 359 ARG A CA 1
ATOM 2714 C C . ARG A 1 359 ? 56.614 -7.374 -29.894 1.00 31.17 359 ARG A C 1
ATOM 2716 O O . ARG A 1 359 ? 57.494 -7.974 -29.287 1.00 31.17 359 ARG A O 1
ATOM 2723 N N . ALA A 1 360 ? 55.339 -7.397 -29.505 1.00 28.11 360 ALA A N 1
ATOM 2724 C CA . ALA A 1 360 ? 54.846 -8.252 -28.421 1.00 28.11 360 ALA A CA 1
ATOM 2725 C C . ALA A 1 360 ? 53.579 -9.019 -28.834 1.00 28.11 360 ALA A C 1
ATOM 2727 O O . ALA A 1 360 ? 52.781 -8.572 -29.655 1.00 28.11 360 ALA A O 1
ATOM 2728 N N . ARG A 1 361 ? 53.496 -10.244 -28.314 1.00 28.64 361 ARG A N 1
ATOM 2729 C CA . ARG A 1 361 ? 52.726 -11.401 -28.787 1.00 28.64 361 ARG A CA 1
ATOM 2730 C C . ARG A 1 361 ? 51.245 -11.378 -28.371 1.00 28.64 361 ARG A C 1
ATOM 2732 O O . ARG A 1 361 ? 50.890 -10.847 -27.327 1.00 28.64 361 ARG A O 1
ATOM 2739 N N . ARG A 1 362 ? 50.415 -12.066 -29.170 1.00 30.02 362 ARG A N 1
ATOM 2740 C CA . ARG A 1 362 ? 49.071 -12.584 -28.821 1.00 30.02 362 ARG A CA 1
ATOM 2741 C C . ARG A 1 362 ? 49.152 -13.601 -27.669 1.00 30.02 362 ARG A C 1
ATOM 2743 O O . ARG A 1 362 ? 50.116 -14.365 -27.628 1.00 30.02 362 ARG A O 1
ATOM 2750 N N . PRO A 1 363 ? 48.121 -13.681 -26.813 1.00 40.47 363 PRO A N 1
ATOM 2751 C CA . PRO A 1 363 ? 47.174 -14.818 -26.861 1.00 40.47 363 PRO A CA 1
ATOM 2752 C C . PRO A 1 363 ? 45.721 -14.329 -26.600 1.00 40.47 363 PRO A C 1
ATOM 2754 O O . PRO A 1 363 ? 45.577 -13.179 -26.181 1.00 40.47 363 PRO A O 1
ATOM 2757 N N . PRO A 1 364 ? 44.625 -15.081 -26.886 1.00 40.72 364 PRO A N 1
ATOM 2758 C CA . PRO A 1 364 ? 44.195 -16.170 -25.979 1.00 40.72 364 PRO A CA 1
ATOM 2759 C C . PRO A 1 364 ? 43.268 -17.256 -26.594 1.00 40.72 364 PRO A C 1
ATOM 2761 O O . PRO A 1 364 ? 42.698 -17.067 -27.663 1.00 40.72 364 PRO A O 1
ATOM 2764 N N . SER A 1 365 ? 43.025 -18.356 -25.866 1.00 29.14 365 SER A N 1
ATOM 2765 C CA . SER A 1 365 ? 41.668 -18.930 -25.724 1.00 29.14 365 SER A CA 1
ATOM 2766 C C . SER A 1 365 ? 41.637 -20.062 -24.691 1.00 29.14 365 SER A C 1
ATOM 2768 O O . SER A 1 365 ? 42.272 -21.095 -24.894 1.00 29.14 365 SER A O 1
ATOM 2770 N N . SER A 1 366 ? 40.826 -19.914 -23.647 1.00 30.05 366 SER A N 1
ATOM 2771 C CA . SER A 1 366 ? 40.239 -21.032 -22.904 1.00 30.05 366 SER A CA 1
ATOM 2772 C C . SER A 1 366 ? 38.732 -21.048 -23.182 1.00 30.05 366 SER A C 1
ATOM 2774 O O . SER A 1 366 ? 38.061 -20.017 -23.125 1.00 30.05 366 SER A O 1
ATOM 2776 N N . ARG A 1 367 ? 38.218 -22.219 -23.571 1.00 31.70 367 ARG A N 1
ATOM 2777 C CA . ARG A 1 367 ? 36.787 -22.513 -23.733 1.00 31.70 367 ARG A CA 1
ATOM 2778 C C . ARG A 1 367 ? 36.214 -22.915 -22.375 1.00 31.70 367 ARG A C 1
ATOM 2780 O O . ARG A 1 367 ? 36.825 -23.720 -21.682 1.00 31.70 367 ARG A O 1
ATOM 2787 N N . VAL A 1 368 ? 35.025 -22.411 -22.051 1.00 32.44 368 VAL A N 1
ATOM 2788 C CA . VAL A 1 368 ? 34.160 -22.943 -20.991 1.00 32.44 368 VAL A CA 1
ATOM 2789 C C . VAL A 1 368 ? 32.949 -23.595 -21.654 1.00 32.44 368 VAL A C 1
ATOM 2791 O O . VAL A 1 368 ? 32.356 -23.043 -22.580 1.00 32.44 368 VAL A O 1
ATOM 2794 N N . VAL A 1 369 ? 32.665 -24.806 -21.187 1.00 32.38 369 VAL A N 1
ATOM 2795 C CA . VAL A 1 369 ? 31.553 -25.692 -21.535 1.00 32.38 369 VAL A CA 1
ATOM 2796 C C . VAL A 1 369 ? 30.239 -25.098 -21.014 1.00 32.38 369 VAL A C 1
ATOM 2798 O O . VAL A 1 369 ? 30.197 -24.554 -19.915 1.00 32.38 369 VAL A O 1
ATOM 2801 N N . THR A 1 370 ? 29.171 -25.201 -21.807 1.00 30.97 370 THR A N 1
ATOM 2802 C CA . THR A 1 370 ? 27.797 -24.890 -21.381 1.00 30.97 370 THR A CA 1
ATOM 2803 C C . THR A 1 370 ? 27.057 -26.201 -21.177 1.00 30.97 370 THR A C 1
ATOM 2805 O O . THR A 1 370 ? 27.126 -27.068 -22.044 1.00 30.97 370 THR A O 1
ATOM 2808 N N . ASP A 1 371 ? 26.365 -26.325 -20.049 1.00 29.03 371 ASP A N 1
ATOM 2809 C CA . ASP A 1 371 ? 25.383 -27.375 -19.809 1.00 29.03 371 ASP A CA 1
ATOM 2810 C C . ASP A 1 371 ? 24.013 -26.701 -19.657 1.00 29.03 371 ASP A C 1
ATOM 2812 O O . ASP A 1 371 ? 23.882 -25.695 -18.953 1.00 29.03 371 ASP A O 1
ATOM 2816 N N . THR A 1 372 ? 23.023 -27.180 -20.409 1.00 32.75 372 THR A N 1
ATOM 2817 C CA . THR A 1 372 ? 21.683 -26.583 -20.513 1.00 32.75 372 THR A CA 1
ATOM 2818 C C . THR A 1 372 ? 20.662 -27.607 -20.047 1.00 32.75 372 THR A C 1
ATOM 2820 O O . THR A 1 372 ? 20.447 -28.621 -20.705 1.00 32.75 372 THR A O 1
ATOM 2823 N N . SER A 1 373 ? 19.997 -27.314 -18.932 1.00 30.66 373 SER A N 1
ATOM 2824 C CA . SER A 1 373 ? 18.815 -28.035 -18.473 1.00 30.66 373 SER A CA 1
ATOM 2825 C C . SER A 1 373 ? 17.585 -27.616 -19.285 1.00 30.66 373 SER A C 1
ATOM 2827 O O . SER A 1 373 ? 17.327 -26.433 -19.516 1.00 30.66 373 SER A O 1
ATOM 2829 N N . SER A 1 374 ? 16.816 -28.607 -19.734 1.00 31.86 374 SER A N 1
ATOM 2830 C CA . SER A 1 374 ? 15.525 -28.445 -20.401 1.00 31.86 374 SER A CA 1
ATOM 2831 C C . SER A 1 374 ? 14.416 -28.928 -19.466 1.00 31.86 374 SER A C 1
ATOM 2833 O O . SER A 1 374 ? 14.502 -30.000 -18.875 1.00 31.86 374 SER A O 1
ATOM 2835 N N . GLY A 1 375 ? 13.379 -28.106 -19.307 1.00 30.14 375 GLY A N 1
ATOM 2836 C CA . GLY A 1 375 ? 12.186 -28.410 -18.523 1.00 30.14 375 GLY A CA 1
ATOM 2837 C C . GLY A 1 375 ? 10.982 -27.710 -19.141 1.00 30.14 375 GLY A C 1
ATOM 2838 O O . GLY A 1 375 ? 10.761 -26.521 -18.924 1.00 30.14 375 GLY A O 1
ATOM 2839 N N . THR A 1 376 ? 10.239 -28.451 -19.958 1.00 32.78 376 THR A N 1
ATOM 2840 C CA . THR A 1 376 ? 8.971 -28.070 -20.592 1.00 32.78 376 THR A CA 1
ATOM 2841 C C . THR A 1 376 ? 7.801 -28.707 -19.848 1.00 32.78 376 THR A C 1
ATOM 2843 O O . THR A 1 376 ? 7.840 -29.893 -19.542 1.00 32.78 376 THR A O 1
ATOM 2846 N N . GLY A 1 377 ? 6.736 -27.936 -19.628 1.00 30.34 377 GLY A N 1
ATOM 2847 C CA . GLY A 1 377 ? 5.422 -28.422 -19.189 1.00 30.34 377 GLY A CA 1
ATOM 2848 C C . GLY A 1 377 ? 4.498 -27.232 -18.922 1.00 30.34 377 GLY A C 1
ATOM 2849 O O . GLY A 1 377 ? 4.690 -26.508 -17.956 1.00 30.34 377 GLY A O 1
ATOM 2850 N N . SER A 1 378 ? 3.697 -26.817 -19.903 1.00 33.59 378 SER A N 1
ATOM 2851 C CA . SER A 1 378 ? 2.279 -27.190 -20.074 1.00 33.59 378 SER A CA 1
ATOM 2852 C C . SER A 1 378 ? 1.327 -26.110 -19.532 1.00 33.59 378 SER A C 1
ATOM 2854 O O . SER A 1 378 ? 1.224 -25.870 -18.336 1.00 33.59 378 SER A O 1
ATOM 2856 N N . ALA A 1 379 ? 0.636 -25.450 -20.464 1.00 32.91 379 ALA A N 1
ATOM 2857 C CA . ALA A 1 379 ? -0.663 -24.787 -20.278 1.00 32.91 379 ALA A CA 1
ATOM 2858 C C . ALA A 1 379 ? -1.786 -25.849 -20.480 1.00 32.91 379 ALA A C 1
ATOM 2860 O O . ALA A 1 379 ? -1.420 -27.008 -20.693 1.00 32.91 379 ALA A O 1
ATOM 2861 N N . PRO A 1 380 ? -3.105 -25.538 -20.549 1.00 56.53 380 PRO A N 1
ATOM 2862 C CA . PRO A 1 380 ? -3.827 -24.258 -20.419 1.00 56.53 380 PRO A CA 1
ATOM 2863 C C . PRO A 1 380 ? -5.123 -24.370 -19.567 1.00 56.53 380 PRO A C 1
ATOM 2865 O O . PRO A 1 380 ? -5.412 -25.432 -19.036 1.00 56.53 380 PRO A O 1
ATOM 2868 N N . LEU A 1 381 ? -5.928 -23.297 -19.466 1.00 35.31 381 LEU A N 1
ATOM 2869 C CA . LEU A 1 381 ? -7.396 -23.328 -19.658 1.00 35.31 381 LEU A CA 1
ATOM 2870 C C . LEU A 1 381 ? -8.031 -21.922 -19.569 1.00 35.31 381 LEU A C 1
ATOM 2872 O O . LEU A 1 381 ? -7.421 -20.956 -19.119 1.00 35.31 381 LEU A O 1
ATOM 2876 N N . ARG A 1 382 ? -9.239 -21.848 -20.129 1.00 33.50 382 ARG A N 1
ATOM 2877 C CA . ARG A 1 382 ? -10.005 -20.741 -20.732 1.00 33.50 382 ARG A CA 1
ATOM 2878 C C . ARG A 1 382 ? -11.274 -20.462 -19.892 1.00 33.50 382 ARG A C 1
ATOM 2880 O O . ARG A 1 382 ? -11.723 -21.406 -19.262 1.00 33.50 382 ARG A O 1
ATOM 2887 N N . LEU A 1 383 ? -11.840 -19.240 -19.931 1.00 35.16 383 LEU A N 1
ATOM 2888 C CA . LEU A 1 383 ? -13.278 -18.852 -19.756 1.00 35.16 383 LEU A CA 1
ATOM 2889 C C . LEU A 1 383 ? -13.372 -17.295 -19.791 1.00 35.16 383 LEU A C 1
ATOM 2891 O O . LEU A 1 383 ? -12.630 -16.636 -19.068 1.00 35.16 383 LEU A O 1
ATOM 2895 N N . GLU A 1 384 ? -13.952 -16.645 -20.816 1.00 32.12 384 GLU A N 1
ATOM 2896 C CA . GLU A 1 384 ? -15.365 -16.179 -20.961 1.00 32.12 384 GLU A CA 1
ATOM 2897 C C . GLU A 1 384 ? -15.887 -15.374 -19.746 1.00 32.12 384 GLU A C 1
ATOM 2899 O O . GLU A 1 384 ? -15.931 -15.898 -18.645 1.00 32.12 384 GLU A O 1
ATOM 2904 N N . ALA A 1 385 ? -16.069 -14.042 -19.790 1.00 34.47 385 ALA A N 1
ATOM 2905 C CA . ALA A 1 385 ? -17.001 -13.163 -20.531 1.00 34.47 385 ALA A CA 1
ATOM 2906 C C . ALA A 1 385 ? -18.283 -12.823 -19.735 1.00 34.47 385 ALA A C 1
ATOM 2908 O O . ALA A 1 385 ? -19.156 -13.666 -19.628 1.00 34.47 385 ALA A O 1
ATOM 2909 N N . THR A 1 386 ? -18.446 -11.559 -19.300 1.00 37.94 386 THR A N 1
ATOM 2910 C CA . THR A 1 386 ? -19.758 -10.895 -19.080 1.00 37.94 386 THR A CA 1
ATOM 2911 C C . THR A 1 386 ? -19.630 -9.359 -19.043 1.00 37.94 386 THR A C 1
ATOM 2913 O O . THR A 1 386 ? -18.646 -8.809 -18.552 1.00 37.94 386 THR A O 1
ATOM 2916 N N . ARG A 1 387 ? -20.637 -8.667 -19.600 1.00 35.78 387 ARG A N 1
ATOM 2917 C CA . ARG A 1 387 ? -20.768 -7.206 -19.805 1.00 35.78 387 ARG A CA 1
ATOM 2918 C C . ARG A 1 387 ? -21.633 -6.518 -18.719 1.00 35.78 387 ARG A C 1
ATOM 2920 O O . ARG A 1 387 ? -22.707 -7.030 -18.446 1.00 35.78 387 ARG A O 1
ATOM 2927 N N . ARG A 1 388 ? -21.242 -5.269 -18.362 1.00 34.09 388 ARG A N 1
ATOM 2928 C CA . ARG A 1 388 ? -22.038 -4.028 -18.044 1.00 34.09 388 ARG A CA 1
ATOM 2929 C C . ARG A 1 388 ? -22.996 -3.992 -16.816 1.00 34.09 388 ARG A C 1
ATOM 2931 O O . ARG A 1 388 ? -23.405 -5.054 -16.379 1.00 34.09 388 ARG A O 1
ATOM 2938 N N . PRO A 1 389 ? -23.500 -2.805 -16.358 1.00 47.53 389 PRO A N 1
ATOM 2939 C CA . PRO A 1 389 ? -23.075 -1.393 -16.556 1.00 47.53 389 PRO A CA 1
ATOM 2940 C C . PRO A 1 389 ? -23.130 -0.456 -15.297 1.00 47.53 389 PRO A C 1
ATOM 2942 O O . PRO A 1 389 ? -23.679 -0.802 -14.264 1.00 47.53 389 PRO A O 1
ATOM 2945 N N . ALA A 1 390 ? -22.640 0.784 -15.497 1.00 33.56 390 ALA A N 1
ATOM 2946 C CA . ALA A 1 390 ? -23.063 2.092 -14.940 1.00 33.56 390 ALA A CA 1
ATOM 2947 C C . ALA A 1 390 ? -22.990 2.399 -13.421 1.00 33.56 390 ALA A C 1
ATOM 2949 O O . ALA A 1 390 ? -23.751 1.875 -12.618 1.00 33.56 390 ALA A O 1
ATOM 2950 N N . ALA A 1 391 ? -22.201 3.428 -13.070 1.00 36.22 391 ALA A N 1
ATOM 2951 C CA . ALA A 1 391 ? -22.335 4.178 -11.820 1.00 36.22 391 ALA A CA 1
ATOM 2952 C C . ALA A 1 391 ? -22.171 5.693 -12.056 1.00 36.22 391 ALA A C 1
ATOM 2954 O O . ALA A 1 391 ? -21.307 6.136 -12.810 1.00 36.22 391 ALA A O 1
ATOM 2955 N N . ARG A 1 392 ? -23.072 6.444 -11.412 1.00 35.03 392 ARG A N 1
ATOM 2956 C CA . ARG A 1 392 ? -23.265 7.903 -11.391 1.00 35.03 392 ARG A CA 1
ATOM 2957 C C . ARG A 1 392 ? -22.077 8.666 -10.786 1.00 35.03 392 ARG A C 1
ATOM 2959 O O . ARG A 1 392 ? -21.501 8.224 -9.798 1.00 35.03 392 ARG A O 1
ATOM 2966 N N . SER A 1 393 ? -21.829 9.872 -11.295 1.00 39.59 393 SER A N 1
ATOM 2967 C CA . SER A 1 393 ? -21.034 10.924 -10.640 1.00 39.59 393 SER A CA 1
ATOM 2968 C C . SER A 1 393 ? -21.922 11.830 -9.774 1.00 39.59 393 SER A C 1
ATOM 2970 O O . SER A 1 393 ? -23.024 12.165 -10.215 1.00 39.59 393 SER A O 1
ATOM 2972 N N . PRO A 1 394 ? -21.451 12.307 -8.609 1.00 48.97 394 PRO A N 1
ATOM 2973 C CA . PRO A 1 394 ? -21.965 13.515 -7.979 1.00 48.97 394 PRO A CA 1
ATOM 2974 C C . PRO A 1 394 ? -20.992 14.695 -8.145 1.00 48.97 394 PRO A C 1
ATOM 2976 O O . PRO A 1 394 ? -19.777 14.521 -8.242 1.00 48.97 394 PRO A O 1
ATOM 2979 N N . GLY A 1 395 ? -21.568 15.894 -8.219 1.00 36.19 395 GLY A N 1
ATOM 2980 C CA . GLY A 1 395 ? -20.873 17.154 -8.454 1.00 36.19 395 GLY A CA 1
ATOM 2981 C C . GLY A 1 395 ? -20.105 17.701 -7.252 1.00 36.19 395 GLY A C 1
ATOM 2982 O O . GLY A 1 395 ? -20.299 17.288 -6.111 1.00 36.19 395 GLY A O 1
ATOM 2983 N N . VAL A 1 396 ? -19.256 18.685 -7.541 1.00 41.25 396 VAL A N 1
ATOM 2984 C CA . VAL A 1 396 ? -18.611 19.554 -6.556 1.00 41.25 396 VAL A CA 1
ATOM 2985 C C . VAL A 1 396 ? -18.715 20.981 -7.083 1.00 41.25 396 VAL A C 1
ATOM 2987 O O . VAL A 1 396 ? -18.240 21.279 -8.178 1.00 41.25 396 VAL A O 1
ATOM 2990 N N . GLY A 1 397 ? -19.397 21.832 -6.315 1.00 34.28 397 GLY A N 1
ATOM 2991 C CA . GLY A 1 397 ? -19.401 23.278 -6.490 1.00 34.28 397 GLY A CA 1
ATOM 2992 C C . GLY A 1 397 ? -18.136 23.886 -5.891 1.00 34.28 397 GLY A C 1
ATOM 2993 O O . GLY A 1 397 ? -17.674 2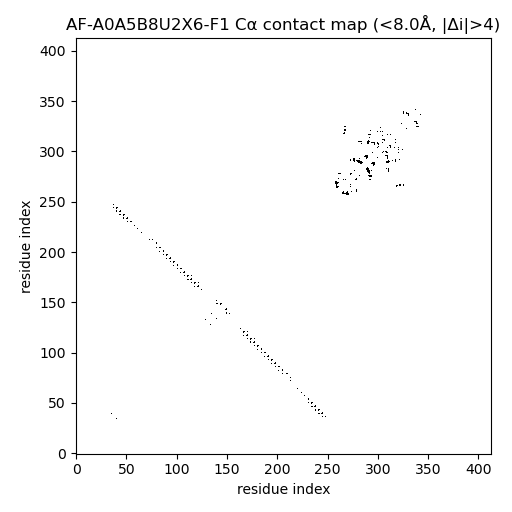3.448 -4.838 1.00 34.28 397 GLY A O 1
ATOM 2994 N N . THR A 1 398 ? -17.594 24.898 -6.563 1.00 38.62 398 THR A N 1
ATOM 2995 C CA . THR A 1 398 ? -16.425 25.652 -6.104 1.00 38.62 398 THR A CA 1
ATOM 2996 C C . THR A 1 398 ? -16.848 27.084 -5.804 1.00 38.62 398 THR A C 1
ATOM 2998 O O . THR A 1 398 ? -17.402 27.779 -6.653 1.00 38.62 398 THR A O 1
ATOM 3001 N N . THR A 1 399 ? -16.603 27.482 -4.562 1.00 36.25 399 THR A N 1
ATOM 3002 C CA . THR A 1 399 ? -16.791 28.806 -3.970 1.00 36.25 399 THR A CA 1
ATOM 3003 C C . THR A 1 399 ? -15.725 29.811 -4.422 1.00 36.25 399 THR A C 1
ATOM 3005 O O . THR A 1 399 ? -14.591 29.441 -4.721 1.00 36.25 399 THR A O 1
ATOM 3008 N N . ALA A 1 400 ? -16.121 31.085 -4.435 1.00 35.62 400 ALA A N 1
ATOM 3009 C CA . ALA A 1 400 ? -15.342 32.280 -4.763 1.00 35.62 400 ALA A CA 1
ATOM 3010 C C . ALA A 1 400 ? -14.158 32.565 -3.796 1.00 35.62 400 ALA A C 1
ATOM 3012 O O . ALA A 1 400 ? -14.131 32.009 -2.694 1.00 35.62 400 ALA A O 1
ATOM 3013 N N . PRO A 1 401 ? -13.195 33.431 -4.188 1.00 37.22 401 PRO A N 1
ATOM 3014 C CA . PRO A 1 401 ? -11.992 33.740 -3.414 1.00 37.22 401 PRO A CA 1
ATOM 3015 C C . PRO A 1 401 ? -12.189 34.927 -2.455 1.00 37.22 401 PRO A C 1
ATOM 3017 O O . PRO A 1 401 ? -13.005 35.811 -2.707 1.00 37.22 401 PRO A O 1
ATOM 3020 N N . PHE A 1 402 ? -11.404 34.951 -1.374 1.00 28.81 402 PHE A N 1
ATOM 3021 C CA . PHE A 1 402 ? -11.328 36.054 -0.415 1.00 28.81 402 PHE A CA 1
ATOM 3022 C C . PHE A 1 402 ? -9.961 36.745 -0.518 1.00 28.81 402 PHE A C 1
ATOM 3024 O O . PHE A 1 402 ? -8.924 36.080 -0.570 1.00 28.81 402 PHE A O 1
ATOM 3031 N N . ASP A 1 403 ? -10.007 38.075 -0.553 1.00 27.69 403 ASP A N 1
ATOM 3032 C CA . ASP A 1 403 ? -8.899 39.028 -0.572 1.00 27.69 403 ASP A CA 1
ATOM 3033 C C . ASP A 1 403 ? -8.022 38.985 0.684 1.00 27.69 403 ASP A C 1
ATOM 3035 O O . ASP A 1 403 ? -8.512 38.781 1.795 1.00 27.69 403 ASP A O 1
ATOM 3039 N N . SER A 1 404 ? -6.735 39.312 0.521 1.00 28.95 404 SER A N 1
ATOM 3040 C CA . SER A 1 404 ? -5.922 40.019 1.524 1.00 28.95 404 SER A CA 1
ATOM 3041 C C . SER A 1 404 ? -4.699 40.663 0.862 1.00 28.95 404 SER A C 1
ATOM 3043 O O . SER A 1 404 ? -3.828 39.984 0.322 1.00 28.95 404 SER A O 1
ATOM 3045 N N . ALA A 1 405 ? -4.663 41.992 0.914 1.00 25.73 405 ALA A N 1
ATOM 3046 C CA . ALA A 1 405 ? -3.600 42.872 0.441 1.00 25.73 405 ALA A CA 1
ATOM 3047 C C . ALA A 1 405 ? -2.549 43.185 1.534 1.00 25.73 405 ALA A C 1
ATOM 3049 O O . ALA A 1 405 ? -2.828 43.001 2.718 1.00 25.73 405 ALA A O 1
ATOM 3050 N N . THR A 1 406 ? -1.447 43.843 1.112 1.00 26.36 406 THR A N 1
ATOM 3051 C CA . THR A 1 406 ? -0.508 44.707 1.900 1.00 26.36 406 THR A CA 1
ATOM 3052 C C . THR A 1 406 ? 0.720 43.974 2.488 1.00 26.36 406 THR A C 1
ATOM 3054 O O . THR A 1 406 ? 0.547 42.941 3.113 1.00 26.36 406 THR A O 1
ATOM 3057 N N . ALA A 1 407 ? 2.003 44.379 2.403 1.00 26.92 407 ALA A N 1
ATOM 3058 C CA . ALA A 1 407 ? 2.783 45.537 1.909 1.00 26.92 407 ALA A CA 1
ATOM 3059 C C . ALA A 1 407 ? 4.273 45.079 1.771 1.00 26.92 407 ALA A C 1
ATOM 3061 O O . ALA A 1 407 ? 4.729 44.269 2.569 1.00 26.92 407 ALA A O 1
ATOM 3062 N N . MET A 1 408 ? 5.013 45.396 0.696 1.00 23.72 408 MET A N 1
ATOM 3063 C CA . MET A 1 408 ? 5.956 46.531 0.522 1.00 23.72 408 MET A CA 1
ATOM 3064 C C . MET A 1 408 ? 7.225 46.522 1.416 1.00 23.72 408 MET A C 1
ATOM 3066 O O . MET A 1 408 ? 7.116 46.794 2.608 1.00 23.72 408 MET A O 1
ATOM 3070 N N . ARG A 1 409 ? 8.428 46.335 0.818 1.00 26.20 409 ARG A N 1
ATOM 3071 C CA . ARG A 1 409 ? 9.643 47.188 1.000 1.00 26.20 409 ARG A CA 1
ATOM 3072 C C . ARG A 1 409 ? 10.895 46.732 0.204 1.00 26.20 409 ARG A C 1
ATOM 3074 O O . ARG A 1 409 ? 11.401 45.638 0.400 1.00 26.20 409 ARG A O 1
ATOM 3081 N N . CYS A 1 410 ? 11.354 47.667 -0.637 1.00 24.72 410 CYS A N 1
ATOM 3082 C CA . CYS A 1 410 ? 12.716 48.162 -0.928 1.00 24.72 410 CYS A CA 1
ATOM 3083 C C . CYS A 1 410 ? 13.897 47.241 -1.327 1.00 24.72 410 CYS A C 1
ATOM 3085 O O . CYS A 1 410 ? 14.358 46.404 -0.561 1.00 24.72 410 CYS A O 1
ATOM 3087 N N . ALA A 1 411 ? 14.471 47.577 -2.490 1.00 26.03 411 ALA A N 1
ATOM 3088 C CA . ALA A 1 411 ? 15.863 47.376 -2.937 1.00 26.03 411 ALA A CA 1
ATOM 3089 C C . ALA A 1 411 ? 16.671 48.696 -2.712 1.00 26.03 411 ALA A C 1
ATOM 3091 O O . ALA A 1 411 ? 16.089 49.599 -2.098 1.00 26.03 411 ALA A O 1
ATOM 3092 N N . PRO A 1 412 ? 17.875 48.967 -3.284 1.00 40.66 412 PRO A N 1
ATOM 3093 C CA . PRO A 1 412 ? 18.992 48.158 -3.820 1.00 40.66 412 PRO A CA 1
ATOM 3094 C C . PRO A 1 412 ? 20.333 48.700 -3.191 1.00 40.66 412 PRO A C 1
ATOM 3096 O O . PRO A 1 412 ? 20.264 48.994 -1.991 1.00 40.66 412 PRO A O 1
ATOM 3099 N N . PRO A 1 413 ? 21.508 48.934 -3.850 1.00 52.94 413 PRO A N 1
ATOM 3100 C CA . PRO A 1 413 ? 21.940 48.847 -5.266 1.00 52.94 413 PRO A CA 1
ATOM 3101 C C . PRO A 1 413 ? 22.417 47.465 -5.731 1.00 52.94 413 PRO A C 1
ATOM 3103 O O . PRO A 1 413 ? 23.116 46.774 -4.956 1.00 52.94 413 PRO A O 1
#

Mean predicted aligned error: 19.72 Å

Secondary structure (DSSP, 8-state):
--HHHHHHHHHHHHHHHHHHHHHTTS-------S---HHHHHHHHHHHHHHHHHHHHHHHHHHHHHHHHHHHHHHHHHHHHHHHHHHHHHHHHHHHHHHHHHHHHHHHHHHHHHHHHHHHHHHHHHHHHHHH----HHHHHHS-SSHHHHHHHHHHHHHHHHHHHHHHHHHHHHHHHHHHHHHHHHHHHHHHHHHHHHHHHHHHHHHHHHHHHHHHHHHHHHHHHHHHHHHHHHHHHHHHHHHHHHHHHHHHHHHHHTTEETTEE-SS-HHHHHHHTTT--PPP-TTS-BTTTTB-HHHHHHTT-SSSSGGGS-HHHHHHHHHHHHHH----SSSS---GGGS-S-----------------------------------------------------PPP------------

InterPro domains:
  IPR006311 Twin-arginine translocation pathway, signal sequence [PS51318] (1-35)
  IPR010618 Resuscitation-promoting factor, core lysozyme-like domain [PF06737] (271-327)
  IPR023346 Lysozyme-like domain superfamily [SSF53955] (270-329)

Radius of gyration: 56.16 Å; Cα contacts (8 Å, |Δi|>4): 212; chains: 1; bounding box: 121×77×164 Å

Sequence (413 aa):
MSCRRSALRGLATLAALLLAGLALAWTMAPREARGADEGRLRGTIAAGKARERSLADAAAHLARLERASARELAIVEGRLADAQAQLDASRARLAATRVRLAAERRRLGRLRTRLAEGRTQLTELLRQRYMNGPPDLVTVVLDAHGFADLVERMDFLRRVESSDTEIVGVVRRARADATHETRVLADLEARRTAATAEVLRERDALAGMEAAAAQRRAAIAQAHTARLAALRATRADRLSAERTLKRLLAQRARQAVDKAGPGGPWAIPWAIVQCESGGQNLPPNSAGASGYYQMMPDTWRGLGGSTPAAYQASKAEQDRLASTLWTTAPARRTGSARPWSARSEPAAQGRPSKLTVVRARRPPSSRVVTDTSSGTGSAPLRLEATRRPAARSPGVGTTAPFDSATAMRCAPP

Nearest PDB structures (foldseek):
  5xg2-assembly1_A  TM=4.092E-01  e=1.300E-02  Pyrococcus yayanosii CH1
  3ja6-assembly1_I  TM=4.428E-01  e=8.391E-02  Escherichia coli
  3zx6-assembly1_A  TM=3.508E-01  e=1.270E-01  Archaeoglobus fulgidus DSM 4304
  3zx6-assembly1_B  TM=3.833E-01  e=6.328E-01  Archaeoglobus fulgidus DSM 4304
  7a0g-assembly1_FFF  TM=4.836E-01  e=2.433E+00  Serratia marcescens

Foldseek 3Di:
DPPVVVVVVVVVVVVVVVVVVVVVVPPDDDDPDPDPDLVNLVVLLVVLVVVLVVLVVVVVVLVVVLVVVVVVLVVLVVVLVVLVVVLVVLVVVLVVLVVVLVVLVVVLVVLVVQLVVLVVVLVVVVVVCVVVDDDDLVVLVVPAPDDVSSVVVVVVVVVVVVVNVVSVVSNVVSVVVSVVSVVVSVVSVVVSVVSVVVSVVSVVVSVVSVVVSVVSVVVSVVVVVVSVVVSVVSVVSSVVSVVVSVVVVVVVVVVCCQQDDPPGRALDGVVQLCVQPNQDQAAQDPQGFTGSNRDHQCLCVVLPNPDSHHSVDDPVSNSVSSNCQQVPPDPDDDPDDDRPVPPPDDDDDDDDDDDDDDDDDDDDDDDDDDDDDDDDDDDDDDDDDDDYDDDDDDDDDDDDDDDDDDDDDDDDD

Solvent-accessible surface area (backbone atoms only — not comparable to full-atom values): 24695 Å² total; per-residue (Å²): 128,72,73,66,58,56,60,56,50,59,54,52,52,54,54,49,53,56,50,50,62,56,55,72,71,70,76,76,73,86,69,83,68,83,69,79,50,65,69,58,46,53,46,50,37,52,51,33,55,51,50,50,48,54,54,47,52,53,45,56,49,51,57,49,51,51,55,50,49,50,52,53,47,52,52,50,51,51,52,50,53,52,50,49,52,49,42,51,52,45,49,51,53,40,51,53,48,52,53,50,48,55,52,49,54,53,48,42,51,54,34,49,50,54,30,51,54,37,48,52,54,50,50,52,51,53,48,52,47,65,74,68,48,81,81,54,67,67,56,53,64,70,72,36,90,46,74,70,52,38,52,53,54,54,52,49,52,52,50,51,54,52,49,54,53,47,49,54,49,52,32,52,50,31,49,50,52,37,53,52,45,52,51,53,50,52,52,47,52,50,50,48,51,53,43,51,52,49,43,50,52,50,50,54,50,49,54,52,50,52,52,51,50,50,52,52,53,49,53,52,54,49,55,53,50,57,47,56,51,51,54,51,51,49,51,51,52,29,54,50,40,51,54,50,48,53,51,52,53,51,53,52,51,51,62,57,49,52,18,54,42,82,90,50,85,47,54,54,50,22,72,52,30,46,72,68,36,66,56,36,74,37,69,64,48,100,85,46,26,12,11,45,74,44,38,40,46,69,58,35,50,75,71,64,49,94,45,89,42,46,46,78,43,55,67,70,57,49,34,54,48,44,29,44,52,64,75,63,54,70,77,74,89,63,90,89,61,70,39,81,82,69,63,82,63,83,90,78,88,81,87,82,85,90,81,86,85,84,88,81,83,86,86,88,88,85,88,81,88,85,85,83,89,84,86,88,84,82,85,90,91,87,82,89,89,87,82,89,83,90,86,87,87,82,88,83,88,84,81,85,90,83,90,85,84,89,80,92,84,85,86,86,135

Organism: NCBI:txid496014